Protein 3QAT (pdb70)

Structure (mmCIF, N/CA/C/O backbone):
data_3QAT
#
_entry.id   3QAT
#
_cell.length_a   50.190
_cell.length_b   98.010
_cell.length_c   138.180
_cell.angle_alpha   90.000
_cell.angle_beta   90.000
_cell.angle_gamma   90.000
#
_symmetry.space_group_name_H-M   'P 21 21 21'
#
loop_
_entity.id
_entity.type
_entity.pdbx_description
1 polymer 'Malonyl CoA-acyl carrier protein transacylase'
2 non-polymer 1,2-ETHANEDIOL
3 non-polymer 'CHLORIDE ION'
4 water water
#
loop_
_atom_site.group_PDB
_atom_site.id
_atom_site.type_symbol
_atom_site.label_atom_id
_atom_site.label_alt_id
_atom_site.label_comp_id
_atom_site.label_asym_id
_atom_site.label_entity_id
_atom_site.label_seq_id
_atom_site.pdbx_PDB_ins_code
_atom_site.Cartn_x
_atom_site.Cartn_y
_atom_site.Cartn_z
_atom_site.occupancy
_atom_site.B_iso_or_equiv
_atom_site.auth_seq_id
_atom_site.auth_comp_id
_atom_site.auth_asym_id
_atom_site.auth_atom_id
_atom_site.pdbx_PDB_model_num
ATOM 1 N N . MET A 1 5 ? 18.517 47.856 4.440 1.00 38.11 1 MET A N 1
ATOM 2 C CA . MET A 1 5 ? 19.480 46.792 4.020 1.00 37.39 1 MET A CA 1
ATOM 3 C C . MET A 1 5 ? 19.924 45.880 5.180 1.00 35.08 1 MET A C 1
ATOM 4 O O . MET A 1 5 ? 19.112 45.530 6.047 1.00 36.48 1 MET A O 1
ATOM 9 N N . GLY A 1 6 ? 21.205 45.508 5.195 1.00 31.55 2 GLY A N 1
ATOM 10 C CA . GLY A 1 6 ? 21.680 44.382 5.985 1.00 26.20 2 GLY A CA 1
ATOM 11 C C . GLY A 1 6 ? 22.238 44.689 7.362 1.00 22.72 2 GLY A C 1
ATOM 12 O O . GLY A 1 6 ? 22.206 45.824 7.843 1.00 20.55 2 GLY A O 1
ATOM 13 N N . ALA A 1 7 ? 22.740 43.638 7.995 1.00 19.28 3 ALA A N 1
ATOM 14 C CA . ALA A 1 7 ? 23.215 43.713 9.375 1.00 17.49 3 ALA A CA 1
ATOM 15 C C . ALA A 1 7 ? 24.594 43.098 9.472 1.00 15.88 3 ALA A C 1
ATOM 16 O O . ALA A 1 7 ? 24.955 42.189 8.712 1.00 15.35 3 ALA A O 1
ATOM 18 N N . ALA A 1 8 ? 25.373 43.621 10.412 1.00 13.07 4 ALA A N 1
ATOM 19 C CA . ALA A 1 8 ? 26.635 42.999 10.780 1.00 11.01 4 ALA A CA 1
ATOM 20 C C . ALA A 1 8 ? 26.615 42.770 12.275 1.00 10.68 4 ALA A C 1
ATOM 21 O O . ALA A 1 8 ? 26.001 43.546 13.028 1.00 11.17 4 ALA A O 1
ATOM 23 N N . PHE A 1 9 ? 27.272 41.694 12.700 1.00 9.26 5 PHE A N 1
ATOM 24 C CA . PHE A 1 9 ? 27.471 41.453 14.146 1.00 8.80 5 PHE A CA 1
ATOM 25 C C . PHE A 1 9 ? 28.921 41.810 14.493 1.00 9.20 5 PHE A C 1
ATOM 26 O O . PHE A 1 9 ? 29.874 41.312 13.859 1.00 9.29 5 PHE A O 1
ATOM 34 N N . THR A 1 10 ? 29.096 42.617 15.544 1.00 8.65 6 THR A N 1
ATOM 35 C CA . THR A 1 10 ? 30.432 43.013 16.002 1.00 9.04 6 THR A CA 1
ATOM 36 C C . THR A 1 10 ? 30.603 42.552 17.442 1.00 9.13 6 THR A C 1
ATOM 37 O O . THR A 1 10 ? 29.630 42.513 18.211 1.00 9.62 6 THR A O 1
ATOM 41 N N . PHE A 1 11 ? 31.834 42.174 17.788 1.00 6.86 7 PHE A N 1
ATOM 42 C CA . PHE A 1 11 ? 32.103 41.519 19.071 1.00 6.60 7 PHE A CA 1
ATOM 43 C C . PHE A 1 11 ? 33.137 42.291 19.852 1.00 6.76 7 PHE A C 1
ATOM 44 O O . PHE A 1 11 ? 34.230 42.558 19.347 1.00 7.09 7 PHE A O 1
ATOM 52 N N . PRO A 1 12 ? 32.799 42.674 21.090 1.00 6.87 8 PRO A N 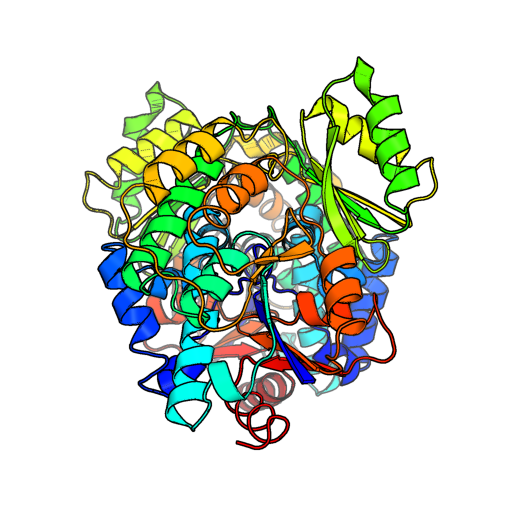1
ATOM 53 C CA . PRO A 1 12 ? 33.690 43.531 21.852 1.00 8.02 8 PRO A CA 1
ATOM 54 C C . PRO A 1 12 ? 34.951 42.843 22.353 1.00 7.39 8 PRO A C 1
ATOM 55 O O . PRO A 1 12 ? 35.026 41.592 22.421 1.00 7.85 8 PRO A O 1
ATOM 59 N N . GLY A 1 13 ? 35.929 43.680 22.689 1.00 7.17 9 GLY A N 1
ATOM 60 C CA . GLY A 1 13 ? 37.216 43.195 23.187 1.00 7.10 9 GLY A CA 1
ATOM 61 C C . GLY A 1 13 ? 37.561 43.736 24.559 1.00 6.93 9 GLY A C 1
ATOM 62 O O . GLY A 1 13 ? 36.695 44.247 25.278 1.00 6.72 9 GLY A O 1
ATOM 63 N N . GLN A 1 14 ? 38.840 43.610 24.898 1.00 7.27 10 GLN A N 1
ATOM 64 C CA . GLN A 1 14 ? 39.338 43.971 26.235 1.00 7.20 10 GLN A CA 1
ATOM 65 C C . GLN A 1 14 ? 38.889 45.382 26.611 1.00 7.84 10 GLN A C 1
ATOM 66 O O . GLN A 1 14 ? 39.041 46.339 25.796 1.00 8.72 10 GLN A O 1
ATOM 72 N N . GLY A 1 15 ? 38.337 45.516 27.817 1.00 7.50 11 GLY A N 1
ATOM 73 C CA . GLY A 1 15 ? 37.810 46.787 28.273 1.00 8.20 11 GLY A CA 1
ATOM 74 C C . GLY A 1 15 ? 36.296 46.761 28.363 1.00 8.38 11 GLY A C 1
ATOM 75 O O . GLY A 1 15 ? 35.666 47.684 28.920 1.00 9.49 11 GLY A O 1
ATOM 76 N N . SER A 1 16 ? 35.696 45.725 27.789 1.00 6.75 12 SER A N 1
ATOM 77 C CA . SER A 1 16 ? 34.230 45.589 27.856 1.00 6.43 12 SER A CA 1
ATOM 78 C C . SER A 1 16 ? 33.769 44.692 28.988 1.00 6.89 12 SER A C 1
ATOM 79 O O . SER A 1 16 ? 32.560 44.596 29.252 1.00 7.66 12 SER A O 1
ATOM 82 N N . GLN A 1 17 ? 34.711 44.078 29.689 1.00 6.50 13 GLN A N 1
ATOM 83 C CA . GLN A 1 17 ? 34.356 43.165 30.786 1.00 7.04 13 GLN A CA 1
ATOM 84 C C . GLN A 1 17 ? 33.851 43.939 31.995 1.00 8.01 13 GLN A C 1
ATOM 85 O O . GLN A 1 17 ? 34.301 45.068 32.292 1.00 9.00 13 GLN A O 1
ATOM 91 N N . LEU A 1 18 ? 32.902 43.315 32.688 1.00 8.29 14 LEU A N 1
ATOM 92 C CA . LEU A 1 18 ? 32.244 43.907 33.869 1.00 9.75 14 LEU A CA 1
ATOM 93 C C . LEU A 1 18 ? 31.892 42.755 34.798 1.00 9.17 14 LEU A C 1
ATOM 94 O O . LEU A 1 18 ? 31.385 41.749 34.332 1.00 9.32 14 LEU A O 1
ATOM 99 N N . ILE A 1 19 ? 32.102 42.924 36.102 1.00 9.22 15 ILE A N 1
ATOM 100 C CA A ILE A 1 19 ? 31.658 41.905 37.077 0.80 9.98 15 ILE A CA 1
ATOM 101 C CA B ILE A 1 19 ? 31.669 41.912 37.069 0.20 9.96 15 ILE A CA 1
ATOM 102 C C . ILE A 1 19 ? 30.167 41.678 36.910 1.00 9.97 15 ILE A C 1
ATOM 103 O O . ILE A 1 19 ? 29.385 42.649 36.816 1.00 11.69 15 ILE A O 1
ATOM 112 N N . GLY A 1 20 ? 29.780 40.406 36.898 1.00 9.71 16 GLY A N 1
ATOM 113 C CA . GLY A 1 20 ? 28.370 40.007 36.759 1.00 10.38 16 GLY A CA 1
ATOM 114 C C . GLY A 1 20 ? 27.877 39.888 35.334 1.00 10.57 16 GLY A C 1
ATOM 115 O O . GLY A 1 20 ? 26.728 39.467 35.101 1.00 11.59 16 GLY A O 1
ATOM 116 N N . MET A 1 21 ? 28.714 40.234 34.355 1.00 9.62 17 MET A N 1
ATOM 117 C CA . MET A 1 21 ? 28.301 40.083 32.972 1.00 9.59 17 MET A CA 1
ATOM 118 C C . MET A 1 21 ? 27.865 38.637 32.689 1.00 10.12 17 MET A C 1
ATOM 119 O O . MET A 1 21 ? 28.490 37.670 33.159 1.00 10.89 17 MET A O 1
ATOM 124 N N . GLY A 1 22 ? 26.759 38.514 31.965 1.00 9.57 18 GLY A N 1
ATOM 125 C CA . GLY A 1 22 ? 26.237 37.208 31.594 1.00 10.76 18 GLY A CA 1
ATOM 126 C C . GLY A 1 22 ? 25.435 36.472 32.670 1.00 12.04 18 GLY A C 1
ATOM 127 O O . GLY A 1 22 ? 24.772 35.510 32.328 1.00 12.63 18 GLY A O 1
ATOM 128 N N . LYS A 1 23 ? 25.466 36.918 33.934 1.00 11.67 19 LYS A N 1
ATOM 129 C CA . LYS A 1 23 ? 24.872 36.125 35.030 1.00 13.48 19 LYS A CA 1
ATOM 130 C C . LYS A 1 23 ? 23.353 36.051 34.863 1.00 14.10 19 LYS A C 1
ATOM 131 O O . LYS A 1 23 ? 22.771 34.958 34.910 1.00 14.25 19 LYS A O 1
ATOM 137 N N . VAL A 1 24 ? 22.726 37.206 34.644 1.00 14.73 20 VAL A N 1
ATOM 138 C CA . VAL A 1 24 ? 21.264 37.230 34.438 1.00 14.78 20 VAL A CA 1
ATOM 139 C C . VAL A 1 24 ? 20.831 36.371 33.238 1.00 15.27 20 VAL A C 1
ATOM 140 O O . VAL A 1 24 ? 19.840 35.617 33.314 1.00 15.16 20 VAL A O 1
ATOM 144 N N . LEU A 1 25 ? 21.591 36.455 32.147 1.00 14.00 21 LEU A N 1
ATOM 145 C CA . LEU A 1 25 ? 21.284 35.674 30.962 1.00 14.71 21 LEU A CA 1
ATOM 146 C C . LEU A 1 25 ? 21.349 34.168 31.272 1.00 14.45 21 LEU A C 1
ATOM 147 O O . LEU A 1 25 ? 20.495 33.417 30.802 1.00 14.92 21 LEU A O 1
ATOM 152 N N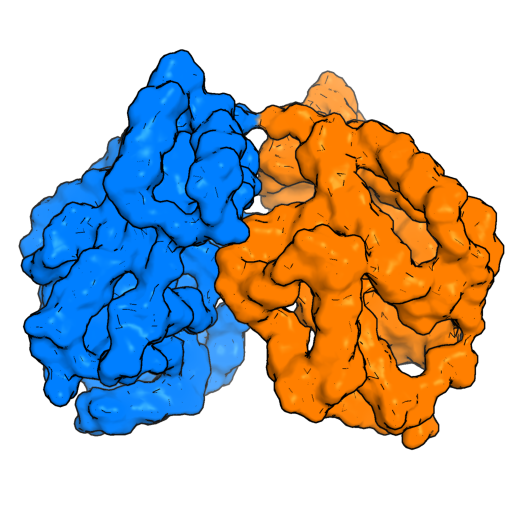 . THR A 1 26 ? 22.330 33.740 32.070 1.00 14.10 22 THR A N 1
ATOM 153 C CA . THR A 1 26 ? 22.425 32.325 32.466 1.00 14.27 22 THR A CA 1
ATOM 154 C C . THR A 1 26 ? 21.254 31.857 33.327 1.00 14.70 22 THR A C 1
ATOM 155 O O . THR A 1 26 ? 20.894 30.683 33.279 1.00 15.55 22 THR A O 1
ATOM 159 N N . GLU A 1 27 ? 20.690 32.777 34.106 1.00 15.03 23 GLU A N 1
ATOM 160 C CA . GLU A 1 27 ? 19.521 32.467 34.950 1.00 16.64 23 GLU A CA 1
ATOM 161 C C . GLU A 1 27 ? 18.262 32.303 34.103 1.00 17.00 23 GLU A C 1
ATOM 162 O O . GLU A 1 27 ? 17.376 31.509 34.452 1.00 18.15 23 GLU A O 1
ATOM 168 N N . GLN A 1 28 ? 18.215 33.015 32.976 1.00 16.93 24 GLN A N 1
ATOM 169 C CA . GLN A 1 28 ? 17.038 33.113 32.101 1.00 17.29 24 GLN A CA 1
ATOM 170 C C . GLN A 1 28 ? 17.001 32.052 31.000 1.00 17.06 24 GLN A C 1
ATOM 171 O O . GLN A 1 28 ? 15.921 31.642 30.570 1.00 18.86 24 GLN A O 1
ATOM 177 N N . PHE A 1 29 ? 18.177 31.613 30.549 1.00 15.53 25 PHE A N 1
ATOM 178 C CA . PHE A 1 29 ? 18.272 30.711 29.409 1.00 14.88 25 PHE A CA 1
ATOM 179 C C . PHE A 1 29 ? 19.293 29.617 29.638 1.00 14.35 25 PHE A C 1
ATOM 180 O O . PHE A 1 29 ? 20.484 29.893 29.933 1.00 14.09 25 PHE A O 1
ATOM 188 N N . VAL A 1 30 ? 18.851 28.367 29.484 1.00 13.91 26 VAL A N 1
ATOM 189 C CA . VAL A 1 30 ? 19.798 27.249 29.536 1.00 12.83 26 VAL A CA 1
ATOM 190 C C . VAL A 1 30 ? 20.869 27.370 28.429 1.00 12.00 26 VAL A C 1
ATOM 191 O O . VAL A 1 30 ? 22.003 26.946 28.635 1.00 11.45 26 VAL A O 1
ATOM 195 N N . ALA A 1 31 ? 20.521 27.972 27.288 1.00 11.51 27 ALA A N 1
ATOM 196 C CA . ALA A 1 31 ? 21.478 28.097 26.197 1.00 11.80 27 ALA A CA 1
ATOM 197 C C . ALA A 1 31 ? 22.649 28.952 26.673 1.00 11.27 27 ALA A C 1
ATOM 198 O O . ALA A 1 31 ? 23.790 28.690 26.308 1.00 11.79 27 ALA A O 1
ATOM 200 N N . ALA A 1 32 ? 22.360 29.977 27.475 1.00 11.52 28 ALA A N 1
ATOM 201 C CA . ALA A 1 32 ? 23.453 30.836 27.981 1.00 9.67 28 ALA A CA 1
ATOM 202 C C . ALA A 1 32 ? 24.236 30.127 29.073 1.00 10.94 28 ALA A C 1
ATOM 203 O O . ALA A 1 32 ? 25.480 30.140 29.069 1.00 9.83 28 ALA A O 1
ATOM 205 N N . ARG A 1 33 ? 23.507 29.480 29.987 1.00 10.98 29 ARG A N 1
ATOM 206 C CA . ARG A 1 33 ? 24.131 28.750 31.102 1.00 11.56 29 ARG A CA 1
ATOM 207 C C . ARG A 1 33 ? 25.133 27.709 30.586 1.00 11.14 29 ARG A C 1
ATOM 208 O O . ARG A 1 33 ? 26.267 27.597 31.106 1.00 10.88 29 ARG A O 1
ATOM 216 N N . MET A 1 34 ? 24.748 26.984 29.537 1.00 11.16 30 MET A N 1
ATOM 217 C CA . MET A 1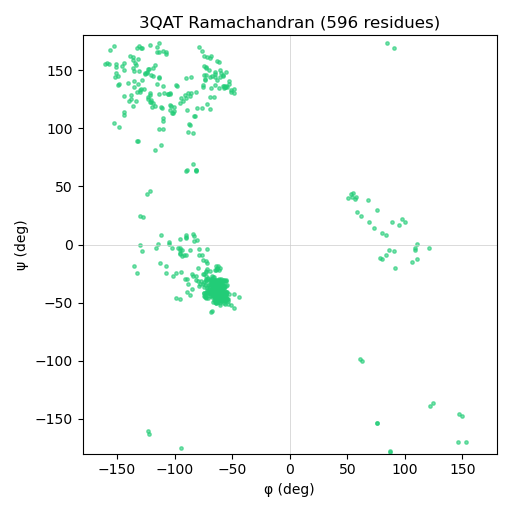 34 ? 25.622 25.930 29.003 1.00 10.46 30 MET A CA 1
ATOM 218 C C . MET A 1 34 ? 26.899 26.463 28.368 1.00 9.52 30 MET A C 1
ATOM 219 O O . MET A 1 34 ? 27.908 25.797 28.410 1.00 9.33 30 MET A O 1
ATOM 224 N N . VAL A 1 35 ? 26.853 27.652 27.780 1.00 9.52 31 VAL A N 1
ATOM 225 C CA . VAL A 1 35 ? 28.098 28.249 27.247 1.00 8.05 31 VAL A CA 1
ATOM 226 C C . VAL A 1 35 ? 29.117 28.453 28.371 1.00 7.92 31 VAL A C 1
ATOM 227 O O . VAL A 1 35 ? 30.282 28.035 28.238 1.00 8.37 31 VAL A O 1
ATOM 231 N N . PHE A 1 36 ? 28.693 29.037 29.494 1.00 8.96 32 PHE A N 1
ATOM 232 C CA . PHE A 1 36 ? 29.625 29.231 30.625 1.00 9.07 32 PHE A CA 1
ATOM 233 C C . PHE A 1 36 ? 30.111 27.927 31.216 1.00 9.20 32 PHE A C 1
ATOM 234 O O . PHE A 1 36 ? 31.282 27.804 31.564 1.00 9.45 32 PHE A O 1
ATOM 242 N N . GLU A 1 37 ? 29.214 26.943 31.330 1.00 9.68 33 GLU A N 1
ATOM 243 C CA . GLU A 1 37 ? 29.624 25.635 31.804 1.00 9.27 33 GLU A CA 1
ATOM 244 C C . GLU A 1 37 ? 30.700 25.013 30.921 1.00 8.69 33 GLU A C 1
ATOM 245 O O . GLU A 1 37 ? 31.665 24.436 31.431 1.00 8.31 33 GLU A O 1
ATOM 251 N N . GLU A 1 38 ? 30.534 25.129 29.592 1.00 8.56 34 GLU A N 1
ATOM 252 C CA . GLU A 1 38 ? 31.480 24.520 28.673 1.00 8.54 34 GLU A CA 1
ATOM 253 C C . GLU A 1 38 ? 32.818 25.263 28.707 1.00 8.27 34 GLU A C 1
ATOM 254 O O . GLU A 1 38 ? 33.876 24.627 28.665 1.00 8.28 34 GLU A O 1
ATOM 260 N N . VAL A 1 39 ? 32.756 26.594 28.745 1.00 8.12 35 VAL A N 1
ATOM 261 C CA . VAL A 1 39 ? 34.007 27.351 28.879 1.00 7.91 35 VAL A CA 1
ATOM 262 C C . VAL A 1 39 ? 34.806 26.971 30.143 1.00 8.63 35 VAL A C 1
ATOM 263 O O . VAL A 1 39 ? 36.028 26.742 30.072 1.00 7.83 35 VAL A O 1
ATOM 267 N N . ASP A 1 40 ? 34.130 26.873 31.290 1.00 7.63 36 ASP A N 1
ATOM 268 C CA . ASP A 1 40 ? 34.786 26.409 32.529 1.00 8.74 36 ASP A CA 1
ATOM 269 C C . ASP A 1 40 ? 35.427 25.029 32.309 1.00 8.92 36 ASP A C 1
ATOM 270 O O . ASP A 1 40 ? 36.563 24.782 32.711 1.00 9.38 36 ASP A O 1
ATOM 275 N N . ASP A 1 41 ? 34.674 24.111 31.696 1.00 8.44 37 ASP A N 1
ATOM 276 C CA . ASP A 1 41 ? 35.210 22.765 31.443 1.00 8.94 37 ASP A CA 1
ATOM 277 C C . ASP A 1 41 ? 36.439 22.811 30.547 1.00 9.05 37 ASP A C 1
ATOM 278 O O . ASP A 1 41 ? 37.454 22.166 30.830 1.00 10.10 37 ASP A O 1
ATOM 283 N N . ALA A 1 42 ? 36.349 23.612 29.489 1.00 9.11 38 ALA A N 1
ATOM 284 C CA . ALA A 1 42 ? 37.395 23.692 28.479 1.00 8.75 38 ALA A CA 1
ATOM 285 C C . ALA A 1 42 ? 38.708 24.179 29.086 1.00 9.16 38 ALA A C 1
ATOM 286 O O . ALA A 1 42 ? 39.791 23.769 28.655 1.00 9.90 38 ALA A O 1
ATOM 288 N N . LEU A 1 43 ? 38.585 25.075 30.063 1.00 9.15 39 LEU A N 1
ATOM 289 C CA . LEU A 1 43 ? 39.752 25.661 30.751 1.00 8.80 39 LEU A CA 1
ATOM 290 C C . LEU A 1 43 ? 40.143 24.956 32.057 1.00 10.48 39 LEU A C 1
ATOM 291 O O . LEU A 1 43 ? 41.134 25.353 32.706 1.00 11.61 39 LEU A O 1
ATOM 296 N N . SER A 1 44 ? 39.352 23.951 32.448 1.00 10.65 40 SER A N 1
ATOM 297 C CA . SER A 1 44 ? 39.544 23.214 33.704 1.00 12.86 40 SER A CA 1
ATOM 298 C C . SER A 1 44 ? 39.578 24.160 34.895 1.00 13.33 40 SER A C 1
ATOM 299 O O . SER A 1 44 ? 40.426 24.026 35.791 1.00 14.05 40 SER A O 1
ATOM 302 N N . GLU A 1 45 ? 38.651 25.120 34.920 1.00 12.83 41 GLU A N 1
ATOM 303 C CA A GLU A 1 45 ? 38.687 26.207 35.904 0.70 13.62 41 GLU A CA 1
ATOM 304 C CA B GLU A 1 45 ? 38.661 26.125 35.963 0.30 13.40 41 GLU A CA 1
ATOM 305 C C . GLU A 1 45 ? 37.296 26.781 36.062 1.00 13.33 41 GLU A C 1
ATOM 306 O O . GLU A 1 45 ? 36.593 26.900 35.063 1.00 13.84 41 GLU A O 1
ATOM 317 N N . LYS A 1 46 ? 36.931 27.195 37.278 1.00 13.25 42 LYS A N 1
ATOM 318 C CA . LYS A 1 46 ? 35.684 27.934 37.475 1.00 12.80 42 LYS A CA 1
ATOM 319 C C . LYS A 1 46 ? 35.884 29.425 37.116 1.00 11.27 42 LYS A C 1
ATOM 320 O O . LYS A 1 46 ? 35.752 30.328 37.958 1.00 11.03 42 LYS A O 1
ATOM 326 N N . LEU A 1 47 ? 36.179 29.682 35.844 1.00 10.04 43 LEU A N 1
ATOM 327 C CA . LEU A 1 47 ? 36.305 31.052 35.361 1.00 8.81 43 LEU A CA 1
ATOM 328 C C . LEU A 1 47 ? 35.017 31.822 35.602 1.00 8.83 43 LEU A C 1
ATOM 329 O O . LEU A 1 47 ? 35.059 33.024 35.927 1.00 9.22 43 LEU A O 1
ATOM 334 N N . SER A 1 48 ? 33.879 31.135 35.458 1.00 8.84 44 SER A N 1
ATOM 335 C CA . SER A 1 48 ? 32.592 31.789 35.649 1.00 9.44 44 SER A CA 1
ATOM 336 C C . SER A 1 48 ? 32.453 32.459 37.028 1.00 10.37 44 SER A C 1
ATOM 337 O O . SER A 1 48 ? 31.772 33.473 37.153 1.00 10.25 44 SER A O 1
ATOM 340 N N . ASP A 1 49 ? 33.099 31.914 38.068 1.00 10.59 45 ASP A N 1
ATOM 341 C CA . ASP A 1 49 ? 33.039 32.564 39.387 1.00 12.03 45 ASP A CA 1
ATOM 342 C C . ASP A 1 49 ? 33.703 33.950 39.355 1.00 11.19 45 ASP A C 1
ATOM 343 O O . ASP A 1 49 ? 33.223 34.882 39.994 1.00 11.78 45 ASP A O 1
ATOM 348 N N . ILE A 1 50 ? 34.812 34.067 38.629 1.00 10.63 46 ILE A N 1
ATOM 349 C CA . ILE A 1 50 ? 35.499 35.351 38.457 1.00 10.92 46 ILE A CA 1
ATOM 350 C C . ILE A 1 50 ? 34.632 36.297 37.612 1.00 9.81 46 ILE A C 1
ATOM 351 O O . ILE A 1 50 ? 34.485 37.477 37.930 1.00 10.33 46 ILE A O 1
ATOM 356 N N . ILE A 1 51 ? 34.044 35.773 36.532 1.00 8.79 47 ILE A N 1
ATOM 357 C CA . ILE A 1 51 ? 33.123 36.562 35.726 1.00 9.44 47 ILE A CA 1
ATOM 358 C C . ILE A 1 51 ? 31.980 37.146 36.560 1.00 10.07 47 ILE A C 1
ATOM 359 O O . ILE A 1 51 ? 31.694 38.345 36.459 1.00 10.18 47 ILE A O 1
ATOM 364 N N . PHE A 1 52 ? 31.350 36.312 37.381 1.00 10.69 48 PHE A N 1
ATOM 365 C CA . PHE A 1 52 ? 30.122 36.740 38.063 1.00 11.58 48 PHE A CA 1
ATOM 366 C C . PHE A 1 52 ? 30.358 37.517 39.364 1.00 13.63 48 PHE A C 1
ATOM 367 O O . PHE A 1 52 ? 29.517 38.338 39.738 1.00 13.51 48 PHE A O 1
ATOM 375 N N . GLU A 1 53 ? 31.499 37.303 40.015 1.00 14.03 49 GLU A N 1
ATOM 376 C CA A GLU A 1 53 ? 31.749 37.894 41.335 0.70 15.39 49 GLU A CA 1
ATOM 377 C CA B GLU A 1 53 ? 31.752 37.877 41.342 0.30 15.10 49 GLU A CA 1
ATOM 378 C C . GLU A 1 53 ? 33.071 38.639 41.481 1.00 15.15 49 GLU A C 1
ATOM 379 O O . GLU A 1 53 ? 33.336 39.262 42.533 1.00 16.29 49 GLU A O 1
ATOM 390 N N . GLY A 1 54 ? 33.897 38.624 40.436 1.00 13.87 50 GLY A N 1
ATOM 391 C CA . GLY A 1 54 ? 35.175 39.332 40.502 1.00 12.53 50 GLY A CA 1
ATOM 392 C C . GLY A 1 54 ? 36.216 38.597 41.335 1.00 12.74 50 GLY A C 1
ATOM 393 O O . GLY A 1 54 ? 36.130 37.374 41.501 1.00 13.39 50 GLY A O 1
ATOM 394 N N . PRO A 1 55 ? 37.179 39.331 41.924 1.00 12.78 51 PRO A N 1
ATOM 395 C CA . PRO A 1 55 ? 37.319 40.799 41.910 1.00 12.85 51 PRO A CA 1
ATOM 396 C C . PRO A 1 55 ? 37.541 41.344 40.513 1.00 11.86 51 PRO A C 1
ATOM 397 O O . PRO A 1 55 ? 37.960 40.606 39.604 1.00 12.10 51 PRO A O 1
ATOM 401 N N . ALA A 1 56 ? 37.230 42.626 40.323 1.00 10.60 52 ALA A N 1
ATOM 402 C CA . ALA A 1 56 ? 37.393 43.268 39.012 1.00 10.22 52 ALA A CA 1
ATOM 403 C C . ALA A 1 56 ? 38.814 43.139 38.458 1.00 9.83 52 ALA A C 1
ATOM 404 O O . ALA A 1 56 ? 38.969 42.934 37.245 1.00 10.22 52 ALA A O 1
ATOM 406 N N . ASP A 1 57 ? 39.824 43.286 39.314 1.00 10.40 53 ASP A N 1
ATOM 407 C CA . ASP A 1 57 ? 41.204 43.301 38.813 1.00 10.02 53 ASP A CA 1
ATOM 408 C C . ASP A 1 57 ? 41.618 41.906 38.355 1.00 10.25 53 ASP A C 1
ATOM 409 O O . ASP A 1 57 ? 42.429 41.778 37.428 1.00 11.24 53 ASP A O 1
ATOM 414 N N . VAL A 1 58 ? 41.025 40.886 38.967 1.00 9.32 54 VAL A N 1
ATOM 415 C CA . VAL A 1 58 ? 41.250 39.486 38.521 1.00 9.35 54 VAL A CA 1
ATOM 416 C C . VAL A 1 58 ? 40.549 39.205 37.204 1.00 8.29 54 VAL A C 1
ATOM 417 O O . VAL A 1 58 ? 41.149 38.624 36.270 1.00 9.72 54 VAL A O 1
ATOM 421 N N . LEU A 1 59 ? 39.288 39.636 37.076 1.00 7.91 55 LEU A N 1
ATOM 422 C CA . LEU A 1 59 ? 38.584 39.495 35.792 1.00 7.66 55 LEU A CA 1
ATOM 423 C C . LEU A 1 59 ? 39.277 40.250 34.663 1.00 7.47 55 LEU A C 1
ATOM 424 O O . LEU A 1 59 ? 39.253 39.807 33.512 1.00 7.39 55 LEU A O 1
ATOM 429 N N . THR A 1 60 ? 39.896 41.380 34.984 1.00 7.74 56 THR A N 1
ATOM 430 C CA . THR A 1 60 ? 40.508 42.236 33.969 1.00 7.08 56 THR A CA 1
ATOM 431 C C . THR A 1 60 ? 41.829 41.646 33.453 1.00 7.47 56 THR A C 1
ATOM 432 O O . THR A 1 60 ? 42.215 41.948 32.320 1.00 9.16 56 THR A O 1
ATOM 436 N N . LEU A 1 61 ? 42.506 40.814 34.257 1.00 7.59 57 LEU A N 1
ATOM 437 C CA . LEU A 1 61 ? 43.723 40.141 33.745 1.00 7.81 57 LEU A CA 1
ATOM 438 C C . LEU A 1 61 ? 43.367 39.544 32.388 1.00 7.68 57 LEU A C 1
ATOM 439 O O . LEU A 1 61 ? 42.343 38.860 32.236 1.00 7.89 57 LEU A O 1
ATOM 444 N N . THR A 1 62 ? 44.218 39.811 31.397 1.00 8.26 58 THR A N 1
ATOM 445 C CA . THR A 1 62 ? 43.854 39.438 30.016 1.00 8.63 58 THR A CA 1
ATOM 446 C C . THR A 1 62 ? 43.641 37.910 29.824 1.00 8.07 58 THR A C 1
ATOM 447 O O . THR A 1 62 ? 42.768 37.509 29.036 1.00 7.15 58 THR A O 1
ATOM 451 N N . ALA A 1 63 ? 44.334 37.079 30.607 1.00 8.22 59 ALA A N 1
ATOM 452 C CA . ALA A 1 63 ? 44.113 35.628 30.547 1.00 8.63 59 ALA A CA 1
ATOM 453 C C . ALA A 1 63 ? 42.715 35.223 30.999 1.00 7.76 59 ALA A C 1
ATOM 454 O O . ALA A 1 63 ? 42.227 34.152 30.634 1.00 7.02 59 ALA A O 1
ATOM 456 N N . ASN A 1 64 ? 42.066 36.098 31.784 1.00 7.29 60 ASN A N 1
ATOM 457 C CA . ASN A 1 64 ? 40.661 35.906 32.161 1.00 7.05 60 ASN A CA 1
ATOM 458 C C . ASN A 1 64 ? 39.676 36.647 31.265 1.00 7.45 60 ASN A C 1
ATOM 459 O O . ASN A 1 64 ? 38.676 36.060 30.812 1.00 6.95 60 ASN A O 1
ATOM 464 N N . ALA A 1 65 ? 39.965 37.925 31.011 1.00 7.19 61 ALA A N 1
ATOM 465 C CA . ALA A 1 65 ? 39.050 38.766 30.254 1.00 6.84 61 ALA A CA 1
ATOM 466 C C . ALA A 1 65 ? 38.807 38.225 28.843 1.00 7.00 61 ALA A C 1
ATOM 467 O O . ALA A 1 65 ? 37.715 38.353 28.315 1.00 6.57 61 ALA A O 1
ATOM 469 N N . GLN A 1 66 ? 39.834 37.636 28.221 1.00 6.35 62 GLN A N 1
ATOM 470 C CA . GLN A 1 66 ? 39.647 37.198 26.820 1.00 6.47 62 GLN A CA 1
ATOM 471 C C . GLN A 1 66 ? 38.638 36.021 26.715 1.00 5.82 62 GLN A C 1
ATOM 472 O O . GLN A 1 66 ? 37.640 36.169 26.024 1.00 6.56 62 GLN A O 1
ATOM 478 N N . PRO A 1 67 ? 38.882 34.882 27.413 1.00 5.72 63 PRO A N 1
ATOM 479 C CA . PRO A 1 67 ? 37.855 33.841 27.300 1.00 5.77 63 PRO A CA 1
ATOM 480 C C . PRO A 1 67 ? 36.529 34.285 27.924 1.00 5.94 63 PRO A C 1
ATOM 481 O O . PRO A 1 67 ? 35.453 33.886 27.426 1.00 6.41 63 PRO A O 1
ATOM 485 N N . ALA A 1 68 ? 36.577 35.125 28.978 1.00 5.31 64 ALA A N 1
ATOM 486 C CA . ALA A 1 68 ? 35.299 35.570 29.613 1.00 6.17 64 ALA A CA 1
ATOM 487 C C . ALA A 1 68 ? 34.415 36.405 28.690 1.00 5.42 64 ALA A C 1
ATOM 488 O O . ALA A 1 68 ? 33.207 36.185 28.613 1.00 5.78 64 ALA A O 1
ATOM 490 N N . LEU A 1 69 ? 35.013 37.369 27.997 1.00 5.52 65 LEU A N 1
ATOM 491 C CA . LEU A 1 69 ? 34.230 38.212 27.084 1.00 4.97 65 LEU A CA 1
ATOM 492 C C . LEU A 1 69 ? 33.666 37.380 25.941 1.00 5.92 65 LEU A C 1
ATOM 493 O O . LEU A 1 69 ? 32.516 37.606 25.511 1.00 6.35 65 LEU A O 1
ATOM 498 N N . MET A 1 70 ? 34.463 36.427 25.432 1.00 5.12 66 MET A N 1
ATOM 499 C CA . MET A 1 70 ? 33.972 35.555 24.373 1.00 5.85 66 MET A CA 1
ATOM 500 C C . MET A 1 70 ? 32.772 34.745 24.882 1.00 6.10 66 MET A C 1
ATOM 501 O O . MET A 1 70 ? 31.774 34.614 24.174 1.00 6.89 66 MET A O 1
ATOM 506 N N . ALA A 1 71 ? 32.852 34.251 26.122 1.00 5.94 67 ALA A N 1
ATOM 507 C CA . ALA A 1 71 ? 31.740 33.441 26.687 1.00 5.60 67 ALA A CA 1
ATOM 508 C C . ALA A 1 71 ? 30.449 34.272 26.711 1.00 6.42 67 ALA A C 1
ATOM 509 O O . ALA A 1 71 ? 29.397 33.773 26.341 1.00 6.92 67 ALA A O 1
ATOM 511 N N . VAL A 1 72 ? 30.531 35.527 27.156 1.00 6.26 68 VAL A N 1
ATOM 512 C CA . VAL A 1 72 ? 29.330 36.362 27.195 1.00 7.11 68 VAL A CA 1
ATOM 513 C C . VAL A 1 72 ? 28.773 36.526 25.780 1.00 7.33 68 VAL A C 1
ATOM 514 O O . VAL A 1 72 ? 27.568 36.369 25.567 1.00 7.03 68 VAL A O 1
ATOM 518 N N . SER A 1 73 ? 29.639 36.820 24.808 1.00 6.63 69 SER A N 1
ATOM 519 C CA . SER A 1 73 ? 29.183 36.974 23.428 1.00 6.72 69 SER A CA 1
ATOM 520 C C . SER A 1 73 ? 28.524 35.699 22.899 1.00 7.08 69 SER A C 1
ATOM 521 O O . SER A 1 73 ? 27.442 35.740 22.290 1.00 7.14 69 SER A O 1
ATOM 524 N N . MET A 1 74 ? 29.177 34.572 23.147 1.00 7.10 70 MET A N 1
ATOM 525 C CA . MET A 1 74 ? 28.629 33.282 22.645 1.00 8.11 70 MET A CA 1
ATOM 526 C C . MET A 1 74 ? 27.347 32.872 23.371 1.00 8.39 70 MET A C 1
ATOM 527 O O . MET A 1 74 ? 26.470 32.260 22.765 1.00 8.95 70 MET A O 1
ATOM 532 N N . ALA A 1 75 ? 27.205 33.240 24.651 1.00 8.14 71 ALA A N 1
ATOM 533 C CA . ALA A 1 75 ? 25.919 33.000 25.346 1.00 9.35 71 ALA A CA 1
ATOM 534 C C . ALA A 1 75 ? 24.795 33.767 24.620 1.00 9.69 71 ALA A C 1
ATOM 535 O O . ALA A 1 75 ? 23.724 33.205 24.349 1.00 9.62 71 ALA A O 1
ATOM 537 N N . VAL A 1 76 ? 25.034 35.033 24.293 1.00 9.27 72 VAL A N 1
ATOM 538 C CA . VAL A 1 76 ? 24.047 35.800 23.514 1.00 9.50 72 VAL A CA 1
ATOM 539 C C . VAL A 1 76 ? 23.747 35.124 22.164 1.00 10.13 72 VAL A C 1
ATOM 540 O O . VAL A 1 76 ? 22.560 34.959 21.805 1.00 10.39 72 VAL A O 1
ATOM 544 N N . ILE A 1 77 ? 24.787 34.707 21.432 1.00 9.50 73 ILE A N 1
ATOM 545 C CA . ILE A 1 77 ? 24.581 34.043 20.134 1.00 10.06 73 ILE A CA 1
ATOM 546 C C . ILE A 1 77 ? 23.711 32.792 20.298 1.00 10.72 73 ILE A C 1
ATOM 547 O O . ILE A 1 77 ? 22.771 32.560 19.510 1.00 11.12 73 ILE A O 1
ATOM 552 N N . ARG A 1 78 ? 24.034 31.971 21.301 1.00 10.39 74 ARG A N 1
ATOM 553 C CA . ARG A 1 78 ? 23.298 30.714 21.449 1.00 11.39 74 ARG A CA 1
ATOM 554 C C . ARG A 1 78 ? 21.846 30.937 21.816 1.00 12.57 74 ARG A C 1
ATOM 555 O O . ARG A 1 78 ? 20.969 30.207 21.324 1.00 13.20 74 ARG A O 1
ATOM 563 N N . VAL A 1 79 ? 21.584 31.920 22.679 1.00 11.88 75 VAL A N 1
ATOM 564 C CA . VAL A 1 79 ? 20.186 32.292 22.974 1.00 13.27 75 VAL A CA 1
ATOM 565 C C . VAL A 1 79 ? 19.455 32.760 21.706 1.00 13.62 75 VAL A C 1
ATOM 566 O O . VAL A 1 79 ? 18.346 32.295 21.423 1.00 14.10 75 VAL A O 1
ATOM 570 N N . MET A 1 80 ? 20.081 33.649 20.921 1.00 13.43 76 MET A N 1
ATOM 571 C CA . MET A 1 80 ? 19.489 34.098 19.661 1.00 14.05 76 MET A CA 1
ATOM 572 C C . MET A 1 80 ? 19.194 32.931 18.715 1.00 14.35 76 MET A C 1
ATOM 573 O O . MET A 1 80 ? 18.109 32.859 18.106 1.00 15.07 76 MET A O 1
ATOM 578 N N . GLU A 1 81 ? 20.151 32.017 18.576 1.00 13.39 77 GLU A N 1
ATOM 579 C CA . GLU A 1 81 ? 19.943 30.839 17.742 1.00 14.52 77 GLU A CA 1
ATOM 580 C C . GLU A 1 81 ? 18.789 29.965 18.230 1.00 15.78 77 GLU A C 1
ATOM 581 O O . GLU A 1 81 ? 17.998 29.489 17.403 1.00 16.26 77 GLU A O 1
ATOM 587 N N . GLN A 1 82 ? 18.645 29.772 19.545 1.00 16.10 78 GLN A N 1
ATOM 588 C CA . GLN A 1 82 ? 17.510 28.963 20.040 1.00 18.12 78 GLN A CA 1
ATOM 589 C C . GLN A 1 82 ? 16.178 29.628 19.692 1.00 18.44 78 GLN A C 1
ATOM 590 O O . GLN A 1 82 ? 15.169 28.949 19.421 1.00 19.36 78 GLN A O 1
ATOM 596 N N . LEU A 1 83 ? 16.194 30.957 19.690 1.00 18.51 79 LEU A N 1
ATOM 597 C CA . LEU A 1 83 ? 15.011 31.758 19.361 1.00 19.55 79 LEU A CA 1
ATOM 598 C C . LEU A 1 83 ? 14.799 31.974 17.857 1.00 20.17 79 LEU A C 1
ATOM 599 O O . LEU A 1 83 ? 13.921 32.751 17.461 1.00 21.75 79 LEU A O 1
ATOM 604 N N . GLY A 1 84 ? 15.577 31.277 17.035 1.00 20.53 80 GLY A N 1
ATOM 605 C CA . GLY A 1 84 ? 15.362 31.265 15.601 1.00 20.66 80 GLY A CA 1
ATOM 606 C C . GLY A 1 84 ? 16.367 31.951 14.698 1.00 20.18 80 GLY A C 1
ATOM 607 O O . GLY A 1 84 ? 16.181 31.940 13.477 1.00 20.95 80 GLY A O 1
ATOM 608 N N . LEU A 1 85 ? 17.433 32.540 15.260 1.00 18.58 81 LEU A N 1
ATOM 609 C CA . LEU A 1 85 ? 18.423 33.186 14.408 1.00 18.15 81 LEU A CA 1
ATOM 610 C C . LEU A 1 85 ? 19.201 32.159 13.597 1.00 18.31 81 LEU A C 1
ATOM 611 O O . LEU A 1 85 ? 19.748 31.209 14.153 1.00 18.50 81 LEU A O 1
ATOM 616 N N . ASN A 1 86 ? 19.228 32.365 12.283 1.00 19.46 82 ASN A N 1
ATOM 617 C CA . ASN A 1 86 ? 20.154 31.677 11.395 1.00 20.22 82 ASN A CA 1
ATOM 618 C C . ASN A 1 86 ? 21.148 32.733 10.931 1.00 19.72 82 ASN A C 1
ATOM 619 O O . ASN A 1 86 ? 20.811 33.621 10.149 1.00 19.34 82 ASN A O 1
ATOM 624 N N . VAL A 1 87 ? 22.366 32.649 11.464 1.00 19.58 83 VAL A N 1
ATOM 625 C CA . VAL A 1 87 ? 23.394 33.642 11.179 1.00 19.52 83 VAL A CA 1
ATOM 626 C C . VAL A 1 87 ? 23.653 33.762 9.670 1.00 20.63 83 VAL A C 1
ATOM 627 O O . VAL A 1 87 ? 23.707 34.875 9.133 1.00 20.14 83 VAL A O 1
ATOM 631 N N . GLU A 1 88 ? 23.791 32.617 8.994 1.00 21.38 84 GLU A N 1
ATOM 632 C CA . GLU A 1 88 ? 24.170 32.609 7.588 1.00 23.28 84 GLU A CA 1
ATOM 633 C C . GLU A 1 88 ? 23.110 33.323 6.753 1.00 23.72 84 GLU A C 1
ATOM 634 O O . GLU A 1 88 ? 23.419 34.010 5.776 1.00 24.17 84 GLU A O 1
ATOM 640 N N . LYS A 1 89 ? 21.857 33.191 7.181 1.00 24.26 85 LYS A N 1
ATOM 641 C CA . LYS A 1 89 ? 20.743 33.800 6.469 1.00 25.12 85 LYS A CA 1
ATOM 642 C C . LYS A 1 89 ? 20.543 35.280 6.781 1.00 24.33 85 LYS A C 1
ATOM 643 O O . LYS A 1 89 ? 20.084 36.034 5.913 1.00 24.64 85 LYS A O 1
ATOM 649 N N . LYS A 1 90 ? 20.896 35.703 8.002 1.00 21.84 86 LYS A N 1
ATOM 650 C CA . LYS A 1 90 ? 20.479 37.029 8.499 1.00 21.09 86 LYS A CA 1
ATOM 651 C C . LYS A 1 90 ? 21.583 38.057 8.697 1.00 19.88 86 LYS A C 1
ATOM 652 O O . LYS A 1 90 ? 21.300 39.250 8.842 1.00 20.22 86 LYS A O 1
ATOM 658 N N . VAL A 1 91 ? 22.825 37.584 8.723 1.00 18.94 87 VAL A N 1
ATOM 659 C CA . VAL A 1 91 ? 23.973 38.435 9.049 1.00 17.31 87 VAL A CA 1
ATOM 660 C C . VAL A 1 91 ? 24.934 38.472 7.868 1.00 17.42 87 VAL A C 1
ATOM 661 O O . VAL A 1 91 ? 25.397 37.419 7.411 1.00 17.53 87 VAL A O 1
ATOM 665 N N . LYS A 1 92 ? 25.207 39.670 7.356 1.00 16.71 88 LYS A N 1
ATOM 666 C CA . LYS A 1 92 ? 26.071 39.821 6.195 1.00 17.04 88 LYS A CA 1
ATOM 667 C C . LYS A 1 92 ? 27.555 39.577 6.510 1.00 15.58 88 LYS A C 1
ATOM 668 O O . LYS A 1 92 ? 28.248 38.885 5.751 1.00 15.58 88 LYS A O 1
ATOM 674 N N . PHE A 1 93 ? 28.033 40.166 7.619 1.00 13.66 89 PHE A N 1
ATOM 675 C CA . PHE A 1 93 ? 29.435 40.076 7.996 1.00 12.41 89 PHE A CA 1
ATOM 676 C C . PHE A 1 93 ? 29.563 39.986 9.512 1.00 11.43 89 PHE A C 1
ATOM 677 O O . PHE A 1 93 ? 28.674 40.445 10.233 1.00 11.27 89 PHE A O 1
ATOM 685 N N . VAL A 1 94 ? 30.682 39.410 9.951 1.00 10.59 90 VAL A N 1
ATOM 686 C CA . VAL A 1 94 ? 31.085 39.485 11.380 1.00 9.93 90 VAL A CA 1
ATOM 687 C C . VAL A 1 94 ? 32.414 40.180 11.508 1.00 9.58 90 VAL A C 1
ATOM 688 O O . VAL A 1 94 ? 33.215 40.158 10.581 1.00 9.59 90 VAL A O 1
ATOM 692 N N . ALA A 1 95 ? 32.640 40.824 12.655 1.00 8.33 91 ALA A N 1
ATOM 693 C CA . ALA A 1 95 ? 33.909 41.449 12.950 1.00 7.43 91 ALA A CA 1
ATOM 694 C C . ALA A 1 95 ? 34.024 41.569 14.462 1.00 8.11 91 ALA A C 1
ATOM 695 O O . ALA A 1 95 ? 33.014 41.598 15.155 1.00 8.50 91 ALA A O 1
ATOM 697 N N . GLY A 1 96 ? 35.247 41.625 14.970 1.00 6.57 92 GLY A N 1
ATOM 698 C CA . GLY A 1 96 ? 35.376 41.819 16.427 1.00 6.63 92 GLY A CA 1
ATOM 699 C C . GLY A 1 96 ? 36.658 42.535 16.753 1.00 6.64 92 GLY A C 1
ATOM 700 O O . GLY A 1 96 ? 37.628 42.496 15.986 1.00 7.07 92 GLY A O 1
ATOM 701 N N . HIS A 1 97 ? 36.649 43.205 17.904 1.00 6.31 93 HIS A N 1
ATOM 702 C CA . HIS A 1 97 ? 37.793 44.017 18.276 1.00 7.04 93 HIS A CA 1
ATOM 703 C C . HIS A 1 97 ? 38.830 43.145 19.003 1.00 8.13 93 HIS A C 1
ATOM 704 O O . HIS A 1 97 ? 38.663 42.812 20.170 1.00 7.27 93 HIS A O 1
ATOM 711 N N . SER A 1 98 ? 39.896 42.776 18.287 1.00 7.96 94 SER A N 1
ATOM 712 C CA . SER A 1 98 ? 41.023 42.005 18.822 1.00 8.89 94 SER A CA 1
ATOM 713 C C . SER A 1 98 ? 40.606 40.623 19.355 1.00 8.36 94 SER A C 1
ATOM 714 O O . SER A 1 98 ? 40.443 39.702 18.554 1.00 8.15 94 SER A O 1
ATOM 717 N N . LEU A 1 99 ? 40.401 40.438 20.664 1.00 7.15 95 LEU A N 1
ATOM 718 C CA . LEU A 1 99 ? 39.920 39.138 21.117 1.00 7.08 95 LEU A CA 1
ATOM 719 C C . LEU A 1 99 ? 38.550 38.834 20.459 1.00 5.79 95 LEU A C 1
ATOM 720 O O . LEU A 1 99 ? 38.183 37.680 20.241 1.00 6.38 95 LEU A O 1
ATOM 725 N N . GLY A 1 100 ? 37.792 39.894 20.166 1.00 6.34 96 GLY A N 1
ATOM 726 C CA . GLY A 1 100 ? 36.473 39.749 19.547 1.00 6.21 96 GLY A CA 1
ATOM 727 C C . GLY A 1 100 ? 36.504 39.070 18.171 1.00 7.11 96 GLY A C 1
ATOM 728 O O . GLY A 1 100 ? 35.479 38.573 17.730 1.00 7.24 96 GLY A O 1
ATOM 729 N N . GLU A 1 101 ? 37.662 39.051 17.495 1.00 7.23 97 GLU A N 1
ATOM 730 C CA . GLU A 1 101 ? 37.756 38.294 16.227 1.00 7.45 97 GLU A CA 1
ATOM 731 C C . GLU A 1 101 ? 37.508 36.797 16.473 1.00 7.71 97 GLU A C 1
ATOM 732 O O . GLU A 1 101 ? 36.901 36.115 15.633 1.00 7.99 97 GLU A O 1
ATOM 738 N N . TYR A 1 102 ? 37.957 36.292 17.625 1.00 6.62 98 TYR A N 1
ATOM 739 C CA . TYR A 1 102 ? 37.745 34.906 17.989 1.00 7.29 98 TYR A CA 1
ATOM 740 C C . TYR A 1 102 ? 36.298 34.634 18.316 1.00 6.90 98 TYR A C 1
ATOM 741 O O . TYR A 1 102 ? 35.745 33.626 17.894 1.00 7.29 98 TYR A O 1
ATOM 750 N N . SER A 1 103 ? 35.664 35.559 19.050 1.00 6.45 99 SER A N 1
ATOM 751 C CA . SER A 1 103 ? 34.225 35.427 19.291 1.00 6.72 99 SER A CA 1
ATOM 752 C C . SER A 1 103 ? 33.438 35.396 17.981 1.00 7.17 99 SER A C 1
ATOM 753 O O . SER A 1 103 ? 32.537 34.587 17.816 1.00 8.16 99 SER A O 1
ATOM 756 N N . ALA A 1 104 ? 33.812 36.279 17.069 1.00 7.85 100 ALA A N 1
ATOM 757 C CA . ALA A 1 104 ? 33.174 36.374 15.742 1.00 7.78 100 ALA A CA 1
ATOM 758 C C . ALA A 1 104 ? 33.336 35.061 14.963 1.00 7.90 100 ALA A C 1
ATOM 759 O O . ALA A 1 104 ? 32.377 34.544 14.374 1.00 8.63 100 ALA A O 1
ATOM 761 N N . LEU A 1 105 ? 34.544 34.512 14.983 1.00 7.42 101 LEU A N 1
ATOM 762 C CA . LEU A 1 105 ? 34.808 33.259 14.282 1.00 8.18 101 LEU A CA 1
ATOM 763 C C . LEU A 1 105 ? 34.068 32.084 14.918 1.00 8.54 101 LEU A C 1
ATOM 764 O O . LEU A 1 105 ? 33.588 31.217 14.212 1.00 10.75 101 LEU A O 1
ATOM 769 N N . CYS A 1 106 ? 33.952 32.055 16.249 1.00 8.49 102 CYS A N 1
ATOM 770 C CA . CYS A 1 106 ? 33.170 31.014 16.876 1.00 8.78 102 CYS A CA 1
ATOM 771 C C . CYS A 1 106 ? 31.682 31.143 16.470 1.00 9.12 102 CYS A C 1
ATOM 772 O O . CYS A 1 106 ? 31.008 30.145 16.164 1.00 9.78 102 CYS A O 1
ATOM 775 N N . ALA A 1 107 ? 31.179 32.373 16.448 1.00 8.84 103 ALA A N 1
ATOM 776 C CA . ALA A 1 107 ? 29.771 32.600 16.095 1.00 9.41 103 ALA A CA 1
ATOM 777 C C . ALA A 1 107 ? 29.519 32.192 14.645 1.00 10.63 103 ALA A C 1
ATOM 778 O O . ALA A 1 107 ? 28.420 31.741 14.306 1.00 12.27 103 ALA A O 1
ATOM 780 N N . ALA A 1 108 ? 30.546 32.329 13.815 1.00 11.10 104 ALA A N 1
ATOM 781 C CA . ALA A 1 108 ? 30.444 31.961 12.392 1.00 11.34 104 ALA A CA 1
ATOM 782 C C . ALA A 1 108 ? 30.844 30.493 12.133 1.00 11.87 104 ALA A C 1
ATOM 783 O O . ALA A 1 108 ? 30.927 30.048 10.971 1.00 12.21 104 ALA A O 1
ATOM 785 N N . GLY A 1 109 ? 31.059 29.730 13.211 1.00 10.78 105 GLY A N 1
ATOM 786 C CA . GLY A 1 109 ? 31.335 28.300 13.112 1.00 12.64 105 GLY A CA 1
ATOM 787 C C . GLY A 1 109 ? 32.742 27.854 12.754 1.00 12.72 105 GLY A C 1
ATOM 788 O O . GLY A 1 109 ? 32.954 26.668 12.500 1.00 13.29 105 GLY A O 1
ATOM 789 N N . THR A 1 110 ? 33.706 28.774 12.740 1.00 11.93 106 THR A N 1
ATOM 790 C CA . THR A 1 110 ? 35.077 28.435 12.323 1.00 11.18 106 THR A CA 1
ATOM 791 C C . THR A 1 110 ? 35.797 27.584 13.354 1.00 11.21 106 THR A C 1
ATOM 792 O O . THR A 1 110 ? 36.549 26.671 12.985 1.00 11.15 106 THR A O 1
ATOM 796 N N . PHE A 1 111 ? 35.609 27.929 14.629 1.00 10.87 107 PHE A N 1
ATOM 797 C CA . PHE A 1 111 ? 36.140 27.139 15.735 1.00 10.24 107 PHE A CA 1
ATOM 798 C C . PHE A 1 111 ? 35.005 26.697 16.658 1.00 10.22 107 PHE A C 1
ATOM 799 O O . PHE A 1 111 ? 33.984 27.389 16.803 1.00 11.14 107 PHE A O 1
ATOM 807 N N . SER A 1 112 ? 35.196 25.555 17.314 1.00 9.29 108 SER A N 1
ATOM 808 C CA . SER A 1 112 ? 34.259 25.122 18.354 1.00 9.43 108 SER A CA 1
ATOM 809 C C . SER A 1 112 ? 34.366 26.048 19.563 1.00 8.74 108 SER A C 1
ATOM 810 O O . SER A 1 112 ? 35.379 26.728 19.750 1.00 9.57 108 SER A O 1
ATOM 813 N N . LEU A 1 113 ? 33.345 26.011 20.405 1.00 8.78 109 LEU A N 1
ATOM 814 C CA . LEU A 1 113 ? 33.391 26.800 21.643 1.00 8.28 109 LEU A CA 1
ATOM 815 C C . LEU A 1 113 ? 34.541 26.386 22.571 1.00 8.38 109 LEU A C 1
ATOM 816 O O . LEU A 1 113 ? 35.250 27.237 23.117 1.00 8.39 109 LEU A O 1
ATOM 821 N N . THR A 1 114 ? 34.742 25.084 22.739 1.00 8.66 110 THR A N 1
ATOM 822 C CA . THR A 1 114 ? 35.838 24.624 23.576 1.00 8.41 110 THR A CA 1
ATOM 823 C C . THR A 1 114 ? 37.206 25.095 23.037 1.00 8.28 110 THR A C 1
ATOM 824 O O . THR A 1 114 ? 38.072 25.570 23.799 1.00 8.80 110 THR A O 1
ATOM 828 N N . ASP A 1 115 ? 37.406 24.992 21.716 1.00 8.07 111 ASP A N 1
ATOM 829 C CA . ASP A 1 115 ? 38.663 25.439 21.129 1.00 7.87 111 ASP A CA 1
ATOM 830 C C . ASP A 1 115 ? 38.847 26.941 21.227 1.00 7.84 111 ASP A C 1
ATOM 831 O O . ASP A 1 115 ? 39.950 27.409 21.452 1.00 7.71 111 ASP A O 1
ATOM 836 N N . THR A 1 116 ? 37.761 27.699 21.044 1.00 8.22 112 THR A N 1
ATOM 83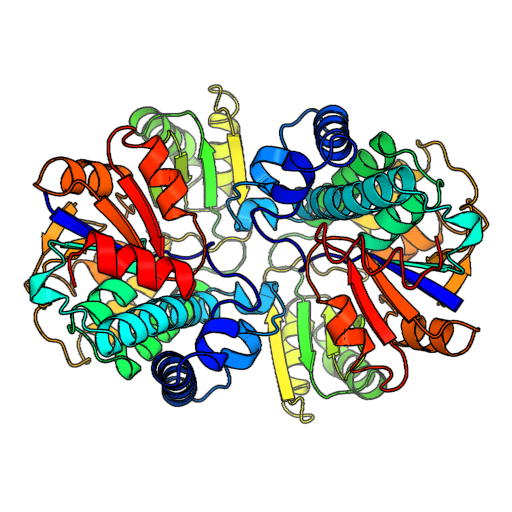7 C CA . THR A 1 116 ? 37.864 29.158 21.136 1.00 7.70 112 THR A CA 1
ATOM 838 C C . THR A 1 116 ? 38.248 29.577 22.549 1.00 7.22 112 THR A C 1
ATOM 839 O O . THR A 1 116 ? 39.105 30.458 22.736 1.00 7.53 112 THR A O 1
ATOM 843 N N . ALA A 1 117 ? 37.649 28.922 23.548 1.00 7.07 113 ALA A N 1
ATOM 844 C CA . ALA A 1 117 ? 38.039 29.210 24.940 1.00 6.41 113 ALA A CA 1
ATOM 845 C C . ALA A 1 117 ? 39.530 28.955 25.170 1.00 6.85 113 ALA A C 1
ATOM 846 O O . ALA A 1 117 ? 40.228 29.790 25.747 1.00 6.52 113 ALA A O 1
ATOM 848 N N . ARG A 1 118 ? 40.016 27.818 24.694 1.00 6.78 114 ARG A N 1
ATOM 849 C CA . ARG A 1 118 ? 41.402 27.468 24.902 1.00 6.99 114 ARG A CA 1
ATOM 850 C C . ARG A 1 118 ? 42.337 28.383 24.119 1.00 7.48 114 ARG A C 1
ATOM 851 O O . ARG A 1 118 ? 43.383 28.776 24.637 1.00 7.92 114 ARG A O 1
ATOM 859 N N . LEU A 1 119 ? 41.955 28.732 22.899 1.00 6.96 115 LEU A N 1
ATOM 860 C CA . LEU A 1 119 ? 42.785 29.646 22.104 1.00 6.90 115 LEU A CA 1
ATOM 861 C C . LEU A 1 119 ? 42.915 30.985 22.815 1.00 6.44 115 LEU A C 1
ATOM 862 O O . LEU A 1 119 ? 44.001 31.558 22.823 1.00 7.31 115 LEU A O 1
ATOM 867 N N . LEU A 1 120 ? 41.814 31.479 23.405 1.00 6.97 116 LEU A N 1
ATOM 868 C CA . LEU A 1 120 ? 41.848 32.791 24.075 1.00 7.07 116 LEU A CA 1
ATOM 869 C C . LEU A 1 120 ? 42.612 32.775 25.389 1.00 6.88 116 LEU A C 1
ATOM 870 O O . LEU A 1 120 ? 43.276 33.744 25.736 1.00 7.47 116 LEU A O 1
ATOM 875 N N . ARG A 1 121 ? 42.578 31.641 26.087 1.00 7.10 117 ARG A N 1
ATOM 876 C CA . ARG A 1 121 ? 43.416 31.475 27.262 1.00 6.55 117 ARG A CA 1
ATOM 877 C C . ARG A 1 121 ? 44.919 31.451 26.876 1.00 7.22 117 ARG A C 1
ATOM 878 O O . ARG A 1 121 ? 45.736 32.109 27.507 1.00 8.39 117 ARG A O 1
ATOM 886 N N . ILE A 1 122 ? 45.241 30.737 25.796 1.00 7.24 118 ILE A N 1
ATOM 887 C CA . ILE A 1 122 ? 46.628 30.718 25.278 1.00 8.29 118 ILE A CA 1
ATOM 888 C C . ILE A 1 122 ? 47.031 32.141 24.881 1.00 8.06 118 ILE A C 1
ATOM 889 O O . ILE A 1 122 ? 48.157 32.595 25.185 1.00 8.85 118 ILE A O 1
ATOM 894 N N . ARG A 1 123 ? 46.109 32.858 24.238 1.00 8.11 119 ARG A N 1
ATOM 895 C CA . ARG A 1 123 ? 46.412 34.197 23.755 1.00 8.25 119 ARG A CA 1
ATOM 896 C C . ARG A 1 123 ? 46.682 35.149 24.933 1.00 8.49 119 ARG A C 1
ATOM 897 O O . ARG A 1 123 ? 47.683 35.876 24.947 1.00 9.11 119 ARG A O 1
ATOM 905 N N . GLY A 1 124 ? 45.797 35.109 25.929 1.00 8.29 120 GLY A N 1
ATOM 906 C CA . GLY A 1 124 ? 45.929 35.976 27.116 1.00 9.13 120 GLY A CA 1
ATOM 907 C C . GLY A 1 124 ? 47.194 35.639 27.896 1.00 10.29 120 GLY A C 1
ATOM 908 O O . GLY A 1 124 ? 47.936 36.529 28.282 1.00 11.22 120 GLY A O 1
ATOM 909 N N . ASN A 1 125 ? 47.447 34.349 28.105 1.00 10.32 121 ASN A N 1
ATOM 910 C CA . ASN A 1 125 ? 48.668 33.940 28.810 1.00 11.39 121 ASN A CA 1
ATOM 911 C C . ASN A 1 125 ? 49.921 34.444 28.078 1.00 12.15 121 ASN A C 1
ATOM 912 O O . ASN A 1 125 ? 50.873 34.968 28.723 1.00 13.69 121 ASN A O 1
ATOM 917 N N . ALA A 1 126 ? 49.941 34.280 26.754 1.00 11.96 122 ALA A N 1
ATOM 918 C CA . ALA A 1 126 ? 51.135 34.611 25.957 1.00 12.15 122 ALA A CA 1
ATOM 919 C C . ALA A 1 126 ? 51.346 36.112 25.913 1.00 13.26 122 ALA A C 1
ATOM 920 O O . ALA A 1 126 ? 52.483 36.592 25.992 1.00 13.95 122 ALA A O 1
ATOM 922 N N . MET A 1 127 ? 50.245 36.854 25.826 1.00 13.28 123 MET A N 1
ATOM 923 C CA . MET A 1 127 ? 50.327 38.331 25.859 1.00 14.58 123 MET A CA 1
ATOM 924 C C . MET A 1 127 ? 50.806 38.879 27.212 1.00 15.47 123 MET A C 1
ATOM 925 O O . MET A 1 127 ? 51.670 39.770 27.237 1.00 17.70 123 MET A O 1
ATOM 930 N N . GLN A 1 128 ? 50.280 38.341 28.310 1.00 16.97 124 GLN A N 1
ATOM 931 C CA . GLN A 1 128 ? 50.676 38.776 29.658 1.00 17.98 124 GLN A CA 1
ATOM 932 C C . GLN A 1 128 ? 52.185 38.568 29.838 1.00 19.04 124 GLN A C 1
ATOM 933 O O . GLN A 1 128 ? 52.848 39.377 30.504 1.00 19.19 124 GLN A O 1
ATOM 939 N N . ALA A 1 129 ? 52.720 37.509 29.218 1.00 19.61 125 ALA A N 1
ATOM 940 C CA . ALA A 1 129 ? 54.125 37.075 29.412 1.00 20.44 125 ALA A CA 1
ATOM 941 C C . ALA A 1 129 ? 55.134 37.598 28.379 1.00 21.28 125 ALA A C 1
ATOM 942 O O . ALA A 1 129 ? 56.338 37.386 28.535 1.00 22.08 125 ALA A O 1
ATOM 944 N N . ALA A 1 130 ? 54.657 38.254 27.326 1.00 20.84 126 ALA A N 1
ATOM 945 C CA . ALA A 1 130 ? 55.494 38.620 26.184 1.00 21.28 126 ALA A CA 1
ATOM 946 C C . ALA A 1 130 ? 56.694 39.507 26.557 1.00 22.08 126 ALA A C 1
ATOM 947 O O . ALA A 1 130 ? 57.803 39.270 26.077 1.00 21.94 126 ALA A O 1
ATOM 949 N N . VAL A 1 131 ? 56.453 40.531 27.373 1.00 22.66 127 VAL A N 1
ATOM 950 C CA . VAL A 1 131 ? 57.533 41.436 27.784 1.00 24.45 127 VAL A CA 1
ATOM 951 C C . VAL A 1 131 ? 57.605 41.482 29.299 1.00 25.14 127 VAL A C 1
ATOM 952 O O . VAL A 1 131 ? 56.596 41.356 30.003 1.00 25.31 127 VAL A O 1
ATOM 956 N N . ALA A 1 132 ? 58.820 41.670 29.807 1.00 25.81 128 ALA A N 1
ATOM 957 C CA . ALA A 1 132 ? 59.017 41.791 31.234 1.00 26.37 128 ALA A CA 1
ATOM 958 C C . ALA A 1 132 ? 58.255 42.978 31.788 1.00 26.53 128 ALA A C 1
ATOM 959 O O . ALA A 1 132 ? 58.020 43.977 31.096 1.00 25.96 128 ALA A O 1
ATOM 961 N N . VAL A 1 133 ? 57.855 42.855 33.045 1.00 27.35 129 VAL A N 1
ATOM 962 C CA . VAL A 1 133 ? 57.118 43.892 33.735 1.00 27.82 129 VAL A CA 1
ATOM 963 C C . VAL A 1 133 ? 57.868 45.236 33.623 1.00 28.02 129 VAL A C 1
ATOM 964 O O . VAL A 1 133 ? 59.103 45.288 33.700 1.00 28.73 129 VAL A O 1
ATOM 968 N N . GLY A 1 134 ? 57.101 46.295 33.386 1.00 27.01 130 GLY A N 1
ATOM 969 C CA . GLY A 1 134 ? 57.645 47.638 33.299 1.00 25.87 130 GLY A CA 1
ATOM 970 C C . GLY A 1 134 ? 58.216 48.029 31.955 1.00 24.38 130 GLY A C 1
ATOM 971 O O . GLY A 1 134 ? 58.538 49.203 31.734 1.00 25.27 130 GLY A O 1
ATOM 972 N N . GLU A 1 135 ? 58.342 47.071 31.044 1.00 22.02 131 GLU A N 1
ATOM 973 C CA A GLU A 1 135 ? 59.016 47.380 29.803 0.70 21.00 131 GLU A CA 1
ATOM 974 C CA B GLU A 1 135 ? 59.016 47.297 29.761 0.30 20.79 131 GLU A CA 1
ATOM 975 C C . GLU A 1 135 ? 58.120 48.015 28.760 1.00 19.41 131 GLU A C 1
ATOM 976 O O . GLU A 1 135 ? 58.601 48.775 27.925 1.00 19.00 131 GLU A O 1
ATOM 987 N N . GLY A 1 136 ? 56.823 47.720 28.842 1.00 17.61 132 GLY A N 1
ATOM 988 C CA . GLY A 1 136 ? 55.870 48.246 27.867 1.00 15.29 132 GLY A CA 1
ATOM 989 C C . GLY A 1 136 ? 54.901 49.204 28.498 1.00 14.27 132 GLY A C 1
ATOM 990 O O . GLY A 1 136 ? 54.761 49.267 29.722 1.00 15.40 132 GLY A O 1
ATOM 991 N N . SER A 1 137 ? 54.205 49.956 27.654 1.00 12.16 133 SER A N 1
ATOM 992 C CA . SER A 1 137 ? 53.049 50.744 28.095 1.00 11.67 133 SER A CA 1
ATOM 993 C C . SER A 1 137 ? 52.116 50.910 26.914 1.00 10.28 133 SER A C 1
ATOM 994 O O . SER A 1 137 ? 52.477 50.618 25.759 1.00 10.75 133 SER A O 1
ATOM 997 N N . MET A 1 138 ? 50.924 51.435 27.199 1.00 10.19 134 MET A N 1
ATOM 998 C CA . MET A 1 138 ? 49.994 51.926 26.161 1.00 9.81 134 MET A CA 1
ATOM 999 C C . MET A 1 138 ? 49.549 53.326 26.539 1.00 9.75 134 MET A C 1
ATOM 1000 O O . MET A 1 138 ? 49.842 53.788 27.640 1.00 10.06 134 MET A O 1
ATOM 1005 N N . ALA A 1 139 ? 48.885 54.029 25.616 1.00 9.57 135 ALA A N 1
ATOM 1006 C CA . ALA A 1 139 ? 48.274 55.304 25.947 1.00 9.71 135 ALA A CA 1
ATOM 1007 C C . ALA A 1 139 ? 47.043 55.532 25.117 1.00 9.70 135 ALA A C 1
ATOM 1008 O O . ALA A 1 139 ? 46.984 55.111 23.952 1.00 9.67 135 ALA A O 1
ATOM 1010 N N . ALA A 1 140 ? 46.049 56.178 25.721 1.00 9.30 136 ALA A N 1
ATOM 1011 C CA . ALA A 1 140 ? 44.810 56.468 25.028 1.00 9.58 136 ALA A CA 1
ATOM 1012 C C . ALA A 1 140 ? 44.803 57.935 24.648 1.00 9.42 136 ALA A C 1
ATOM 1013 O O . ALA A 1 140 ? 44.871 58.807 25.521 1.00 10.54 136 ALA A O 1
ATOM 1015 N N . LEU A 1 141 ? 44.705 58.194 23.345 1.00 9.54 137 LEU A N 1
ATOM 1016 C CA . LEU A 1 141 ? 44.688 59.569 22.829 1.00 9.99 137 LEU A CA 1
ATOM 1017 C C . LEU A 1 141 ? 43.331 59.885 22.212 1.00 10.94 137 LEU A C 1
ATOM 1018 O O . LEU A 1 141 ? 42.682 59.020 21.606 1.00 10.76 137 LEU A O 1
ATOM 1023 N N . ILE A 1 142 ? 42.888 61.131 22.377 1.00 12.06 138 ILE A N 1
ATOM 1024 C CA . ILE A 1 142 ? 41.738 61.644 21.632 1.00 13.87 138 ILE A CA 1
ATOM 1025 C C . ILE A 1 142 ? 42.071 62.982 20.984 1.00 14.77 138 ILE A C 1
ATOM 1026 O O . ILE A 1 142 ? 42.665 63.856 21.632 1.00 14.76 138 ILE A O 1
ATOM 1031 N N . GLY A 1 143 ? 41.728 63.105 19.702 1.00 15.89 139 GLY A N 1
ATOM 1032 C CA . GLY A 1 143 ? 41.720 64.402 19.011 1.00 17.84 139 GLY A CA 1
ATOM 1033 C C . GLY A 1 143 ? 42.815 64.614 17.994 1.00 19.90 139 GLY A C 1
ATOM 1034 O O . GLY A 1 143 ? 42.862 65.671 17.335 1.00 20.87 139 GLY A O 1
ATOM 1035 N N . LEU A 1 144 ? 43.720 63.649 17.861 1.00 19.75 140 LEU A N 1
ATOM 1036 C CA . LEU A 1 144 ? 44.753 63.713 16.832 1.00 21.18 140 LEU A CA 1
ATOM 1037 C C . LEU A 1 144 ? 44.501 62.669 15.754 1.00 22.57 140 LEU A C 1
ATOM 1038 O O . LEU A 1 144 ? 44.186 61.525 16.063 1.00 22.43 140 LEU A O 1
ATOM 1043 N N . ASP A 1 145 ? 44.656 63.054 14.487 1.00 25.01 141 ASP A N 1
ATOM 1044 C CA . ASP A 1 145 ? 44.430 62.078 13.418 1.00 27.02 141 ASP A CA 1
ATOM 1045 C C . ASP A 1 145 ? 45.607 61.111 13.310 1.00 27.51 141 ASP A C 1
ATOM 1046 O O . ASP A 1 145 ? 46.669 61.343 13.893 1.00 27.86 141 ASP A O 1
ATOM 1051 N N . GLU A 1 146 ? 45.394 60.031 12.573 1.00 28.21 142 GLU A N 1
ATOM 1052 C CA . GLU A 1 146 ? 46.375 58.975 12.406 1.00 29.02 142 GLU A CA 1
ATOM 1053 C C . GLU A 1 146 ? 47.731 59.485 11.926 1.00 29.07 142 GLU A C 1
ATOM 1054 O O . GLU A 1 146 ? 48.775 59.093 12.457 1.00 28.98 142 GLU A O 1
ATOM 1060 N N . LYS A 1 147 ? 47.710 60.343 10.908 1.00 28.68 143 LYS A N 1
ATOM 1061 C CA . LYS A 1 147 ? 48.929 60.951 10.372 1.00 28.66 143 LYS A CA 1
ATOM 1062 C C . LYS A 1 147 ? 49.762 61.645 11.453 1.00 27.67 143 LYS A C 1
ATOM 1063 O O . LYS A 1 147 ? 50.975 61.421 11.549 1.00 28.38 143 LYS A O 1
ATOM 1065 N N . ASP A 1 148 ? 49.105 62.471 12.266 1.00 26.37 144 ASP A N 1
ATOM 1066 C CA . ASP A 1 148 ? 49.773 63.216 13.328 1.00 25.12 144 ASP A CA 1
ATOM 1067 C C . ASP A 1 148 ? 50.298 62.292 14.429 1.00 23.11 144 ASP A C 1
ATOM 1068 O O . ASP A 1 148 ? 51.345 62.549 15.008 1.00 22.33 144 ASP A O 1
ATOM 1073 N N . VAL A 1 149 ? 49.566 61.220 14.722 1.00 21.21 145 VAL A N 1
ATOM 1074 C CA . VAL A 1 149 ? 50.061 60.274 15.723 1.00 19.76 145 VAL A CA 1
ATOM 1075 C C . VAL A 1 149 ? 51.245 59.479 15.165 1.00 20.78 145 VAL A C 1
ATOM 1076 O O . VAL A 1 149 ? 52.194 59.204 15.889 1.00 19.29 145 VAL A O 1
ATOM 1080 N N . GLU A 1 150 ? 51.196 59.130 13.873 1.00 22.12 146 GLU A N 1
ATOM 1081 C CA . GLU A 1 150 ? 52.315 58.434 13.215 1.00 23.72 146 GLU A CA 1
ATOM 1082 C C . GLU A 1 150 ? 53.585 59.295 13.270 1.00 24.06 146 GLU A C 1
ATOM 1083 O O . GLU A 1 150 ? 54.692 58.793 13.492 1.00 24.77 146 GLU A O 1
ATOM 1089 N N . GLU A 1 151 ? 53.398 60.603 13.132 1.00 23.94 147 GLU A N 1
ATOM 1090 C CA . GLU A 1 151 ? 54.492 61.546 13.257 1.00 24.52 147 GLU A CA 1
ATOM 1091 C C . GLU A 1 151 ? 55.059 61.576 14.691 1.00 23.29 147 GLU A C 1
ATOM 1092 O O . GLU A 1 151 ? 56.276 61.583 14.880 1.00 23.24 147 GLU A O 1
ATOM 1098 N N . ILE A 1 152 ? 54.182 61.544 15.698 1.00 21.09 148 ILE A N 1
ATOM 1099 C CA . ILE A 1 152 ? 54.646 61.459 17.086 1.00 19.77 148 ILE A CA 1
ATOM 1100 C C . ILE A 1 152 ? 55.454 60.175 17.307 1.00 19.52 148 ILE A C 1
ATOM 1101 O O . ILE A 1 152 ? 56.465 60.185 17.993 1.00 18.63 148 ILE A O 1
ATOM 1106 N N . CYS A 1 153 ? 54.989 59.061 16.746 1.00 19.35 149 CYS A N 1
ATOM 1107 C CA . CYS A 1 153 ? 55.745 57.813 16.827 1.00 20.50 149 CYS A CA 1
ATOM 1108 C C . CYS A 1 153 ? 57.179 57.973 16.299 1.00 21.62 149 CYS A C 1
ATOM 1109 O O . CYS A 1 153 ? 58.134 57.441 16.882 1.00 21.92 149 CYS A O 1
ATOM 1112 N N . GLU A 1 154 ? 57.309 58.710 15.200 1.00 23.01 150 GLU A N 1
ATOM 1113 C CA . GLU A 1 154 ? 58.604 58.994 14.581 1.00 25.07 150 GLU A CA 1
ATOM 1114 C C . GLU A 1 154 ? 59.443 59.936 15.453 1.00 25.40 150 GLU A C 1
ATOM 1115 O O . GLU A 1 154 ? 60.646 59.719 15.630 1.00 26.70 150 GLU A O 1
ATOM 1117 N N . ILE A 1 155 ? 58.800 60.952 16.021 1.00 25.15 151 ILE A N 1
ATOM 1118 C CA . ILE A 1 155 ? 59.465 61.922 16.898 1.00 25.35 151 ILE A CA 1
ATOM 1119 C C . ILE A 1 155 ? 60.148 61.245 18.099 1.00 25.48 151 ILE A C 1
ATOM 1120 O O . ILE A 1 155 ? 61.242 61.633 18.502 1.00 26.65 151 ILE A O 1
ATOM 1125 N N . VAL A 1 156 ? 59.523 60.210 18.655 1.00 23.60 152 VAL A N 1
ATOM 1126 C CA . VAL A 1 156 ? 60.052 59.568 19.861 1.00 23.14 152 VAL A CA 1
ATOM 1127 C C . VAL A 1 156 ? 60.921 58.347 19.596 1.00 23.67 152 VAL A C 1
ATOM 1128 O O . VAL A 1 156 ? 61.345 57.683 20.538 1.00 23.73 152 VAL A O 1
ATOM 1132 N N . ALA A 1 157 ? 61.189 58.057 18.322 1.00 24.73 153 ALA A N 1
ATOM 1133 C CA . ALA A 1 157 ? 61.917 56.845 17.927 1.00 26.47 153 ALA A CA 1
ATOM 1134 C C . ALA A 1 157 ? 63.288 56.681 18.599 1.00 27.96 153 ALA A C 1
ATOM 1135 O O . ALA A 1 157 ? 63.716 55.552 18.852 1.00 28.19 153 ALA A O 1
ATOM 1137 N N . GLU A 1 158 ? 63.946 57.800 18.915 1.00 29.56 154 GLU A N 1
ATOM 1138 C CA . GLU A 1 158 ? 65.242 57.769 19.603 1.00 30.89 154 GLU A CA 1
ATOM 1139 C C . GLU A 1 158 ? 65.099 57.237 21.031 1.00 30.96 154 GLU A C 1
ATOM 1140 O O . GLU A 1 158 ? 66.022 56.598 21.552 1.00 31.92 154 GLU A O 1
ATOM 1142 N N . GLU A 1 159 ? 63.939 57.467 21.650 1.00 29.70 155 GLU A N 1
ATOM 1143 C CA . GLU A 1 159 ? 63.682 56.933 22.990 1.00 28.98 155 GLU A CA 1
ATOM 1144 C C . GLU A 1 159 ? 63.239 55.458 22.955 1.00 27.64 155 GLU A C 1
ATOM 1145 O O . GLU A 1 159 ? 63.494 54.711 23.901 1.00 28.97 155 GLU A O 1
ATOM 1147 N N . GLY A 1 160 ? 62.631 55.032 21.854 1.00 25.40 156 GLY A N 1
ATOM 1148 C CA . GLY A 1 160 ? 62.211 53.641 21.725 1.00 23.71 156 GLY A CA 1
ATOM 1149 C C . GLY A 1 160 ? 61.036 53.441 20.795 1.00 22.06 156 GLY A C 1
ATOM 1150 O O . GLY A 1 160 ? 60.619 54.372 20.095 1.00 21.72 156 GLY A O 1
ATOM 1151 N N . LEU A 1 161 ? 60.485 52.228 20.808 1.00 21.00 157 LEU A N 1
ATOM 1152 C CA . LEU A 1 161 ? 59.433 51.863 19.861 1.00 20.10 157 LEU A CA 1
ATOM 1153 C C . LEU A 1 161 ? 58.072 52.366 20.338 1.00 18.46 157 LEU A C 1
ATOM 1154 O O . LEU A 1 161 ? 57.725 52.179 21.508 1.00 18.52 157 LEU A O 1
ATOM 1159 N N . CYS A 1 162 ? 57.344 53.025 19.438 1.00 16.71 158 CYS A N 1
ATOM 1160 C CA . CYS A 1 162 ? 55.965 53.473 19.712 1.00 16.27 158 CYS A CA 1
ATOM 1161 C C . CYS A 1 162 ? 55.169 53.326 18.432 1.00 15.98 158 CYS A C 1
ATOM 1162 O O . CYS A 1 162 ? 55.584 53.802 17.374 1.00 16.41 158 CYS A O 1
ATOM 1165 N N . GLN A 1 163 ? 54.022 52.652 18.521 1.00 14.65 159 GLN A N 1
ATOM 1166 C CA . GLN A 1 163 ? 53.244 52.317 17.344 1.00 13.97 159 GLN A CA 1
ATOM 1167 C C . GLN A 1 163 ? 51.768 52.579 17.606 1.00 13.12 159 GLN A C 1
ATOM 1168 O O . GLN A 1 163 ? 51.345 52.648 18.763 1.00 12.69 159 GLN A O 1
ATOM 1174 N N . ILE A 1 164 ? 50.990 52.750 16.543 1.00 13.05 160 ILE A N 1
ATOM 1175 C CA . ILE A 1 164 ? 49.521 52.806 16.698 1.00 13.08 160 ILE A CA 1
ATOM 1176 C C . ILE A 1 164 ? 48.971 51.394 16.921 1.00 12.31 160 ILE A C 1
ATOM 1177 O O . ILE A 1 164 ? 49.112 50.520 16.049 1.00 13.90 160 ILE A O 1
ATOM 1182 N N . ALA A 1 165 ? 48.361 51.181 18.087 1.00 11.05 161 ALA A N 1
ATOM 1183 C CA . ALA A 1 165 ? 47.763 49.889 18.440 1.00 10.60 161 ALA A CA 1
ATOM 1184 C C . ALA A 1 165 ? 46.306 49.782 17.990 1.00 10.68 161 ALA A C 1
ATOM 1185 O O . ALA A 1 165 ? 45.868 48.728 17.543 1.00 10.25 161 ALA A O 1
ATOM 1187 N N . ASN A 1 166 ? 45.536 50.855 18.154 1.00 11.26 162 ASN A N 1
ATOM 1188 C CA . ASN A 1 166 ? 44.137 50.834 17.691 1.00 11.59 162 ASN A CA 1
ATOM 1189 C C . ASN A 1 166 ? 43.861 52.147 16.966 1.00 11.87 162 ASN A C 1
ATOM 1190 O O . ASN A 1 166 ? 44.250 53.226 17.456 1.00 13.17 162 ASN A O 1
ATOM 1195 N N . ASP A 1 167 ? 43.112 52.093 15.878 1.00 11.24 163 ASP A N 1
ATOM 1196 C CA . ASP A 1 167 ? 42.525 53.278 15.292 1.00 11.82 163 ASP A CA 1
ATOM 1197 C C . ASP A 1 167 ? 41.016 53.058 15.488 1.00 10.83 163 ASP A C 1
ATOM 1198 O O . ASP A 1 167 ? 40.399 52.295 14.736 1.00 10.81 163 ASP A O 1
ATOM 1203 N N . ASN A 1 168 ? 40.439 53.679 16.520 1.00 10.16 164 ASN A N 1
ATOM 1204 C CA . ASN A 1 168 ? 39.074 53.337 16.965 1.00 10.26 164 ASN A CA 1
ATOM 1205 C C . ASN A 1 168 ? 37.919 54.146 16.411 1.00 11.55 164 ASN A C 1
ATOM 1206 O O . ASN A 1 168 ? 36.755 53.750 16.557 1.00 12.31 164 ASN A O 1
ATOM 1211 N N . GLY A 1 169 ? 38.235 55.228 15.726 1.00 12.44 165 GLY A N 1
ATOM 1212 C CA . GLY A 1 169 ? 37.197 56.128 15.216 1.00 14.40 165 GLY A CA 1
ATOM 1213 C C . GLY A 1 169 ? 36.900 57.208 16.245 1.00 15.91 165 GLY A C 1
ATOM 1214 O O . GLY A 1 169 ? 37.355 57.142 17.393 1.00 14.16 165 GLY A O 1
ATOM 1215 N N . GLY A 1 170 ? 36.141 58.217 15.837 1.00 16.46 166 GLY A N 1
ATOM 1216 C CA . GLY A 1 170 ? 35.787 59.292 16.744 1.00 17.86 166 GLY A CA 1
ATOM 1217 C C . GLY A 1 170 ? 36.989 60.066 17.255 1.00 17.82 166 GLY A C 1
ATOM 1218 O O . GLY A 1 170 ? 36.923 60.676 18.327 1.00 19.35 166 GLY A O 1
ATOM 1219 N N . GLY A 1 171 ? 38.074 60.036 16.499 1.00 17.26 167 GLY A N 1
ATOM 1220 C CA . GLY A 1 171 ? 39.328 60.678 16.896 1.00 16.44 167 GLY A CA 1
ATOM 1221 C C . GLY A 1 171 ? 40.084 59.949 18.008 1.00 15.14 167 GLY A C 1
ATOM 1222 O O . GLY A 1 171 ? 41.021 60.515 18.589 1.00 15.23 167 GLY A O 1
ATOM 1223 N N . GLN A 1 172 ? 39.706 58.702 18.286 1.00 13.69 168 GLN A N 1
ATOM 1224 C CA . GLN A 1 172 ? 40.353 57.892 19.348 1.00 12.33 168 GLN A CA 1
ATOM 1225 C C . GLN A 1 172 ? 41.433 57.005 18.776 1.00 11.38 168 GLN A C 1
ATOM 1226 O O . GLN A 1 172 ? 41.159 56.166 17.906 1.00 11.76 168 GLN A O 1
ATOM 1232 N N . ILE A 1 173 ? 42.655 57.174 19.272 1.00 10.45 169 ILE A N 1
ATOM 1233 C CA . ILE A 1 173 ? 43.788 56.363 18.824 1.00 11.07 169 ILE A CA 1
ATOM 1234 C C . ILE A 1 173 ? 44.540 55.867 20.066 1.00 11.06 169 ILE A C 1
ATOM 1235 O O . ILE A 1 173 ? 44.819 56.648 20.984 1.00 11.23 169 ILE A O 1
ATOM 1240 N N . VAL A 1 174 ? 44.827 54.564 20.110 1.00 9.85 170 VAL A N 1
ATOM 1241 C CA . VAL A 1 174 ? 45.610 53.982 21.196 1.00 9.91 170 VAL A CA 1
ATOM 1242 C C . VAL A 1 174 ? 47.000 53.661 20.678 1.00 9.01 170 VAL A C 1
ATOM 1243 O O . VAL A 1 174 ? 47.136 53.058 19.611 1.00 9.62 170 VAL A O 1
ATOM 1247 N N . ILE A 1 175 ? 48.023 54.109 21.397 1.00 9.16 171 ILE A N 1
ATOM 1248 C CA . ILE A 1 175 ? 49.408 53.789 21.042 1.00 9.14 171 ILE A CA 1
ATOM 1249 C C . ILE A 1 175 ? 49.996 52.772 22.030 1.00 9.29 171 ILE A C 1
ATOM 1250 O O . ILE A 1 175 ? 49.454 52.545 23.115 1.00 9.58 171 ILE A O 1
ATOM 1255 N N . SER A 1 176 ? 51.121 52.184 21.645 1.00 9.45 172 SER A N 1
ATOM 1256 C CA A SER A 1 176 ? 51.698 51.057 22.381 0.80 9.77 172 SER A CA 1
ATOM 1257 C CA B SER A 1 176 ? 51.716 51.108 22.424 0.20 9.96 172 SER A CA 1
ATOM 1258 C C . SER A 1 176 ? 53.169 50.918 22.047 1.00 11.11 172 SER A C 1
ATOM 1259 O O . SER A 1 176 ? 53.590 51.266 20.942 1.00 11.66 172 SER A O 1
ATOM 1264 N N . GLY A 1 177 ? 53.929 50.360 22.975 1.00 11.37 173 GLY A N 1
ATOM 1265 C CA . GLY A 1 177 ? 55.355 50.094 22.718 1.00 13.14 173 GLY A CA 1
ATOM 1266 C C . GLY A 1 177 ? 56.170 50.182 23.983 1.00 14.11 173 GLY A C 1
ATOM 1267 O O . GLY A 1 177 ? 55.699 49.835 25.081 1.00 12.78 173 GLY A O 1
ATOM 1268 N N . GLU A 1 178 ? 57.418 50.626 23.840 1.00 14.80 174 GLU A N 1
ATOM 1269 C CA . GLU A 1 178 ? 58.285 50.671 25.003 1.00 16.16 174 GLU A CA 1
ATOM 1270 C C . GLU A 1 178 ? 57.917 51.802 25.939 1.00 15.64 174 GLU A C 1
ATOM 1271 O O . GLU A 1 178 ? 57.563 52.896 25.494 1.00 15.74 174 GLU A O 1
ATOM 1277 N N . ALA A 1 179 ? 58.011 51.533 27.236 1.00 16.09 175 ALA A N 1
ATOM 1278 C CA . ALA A 1 179 ? 57.534 52.464 28.252 1.00 16.31 175 ALA A CA 1
ATOM 1279 C C . ALA A 1 179 ? 57.987 53.925 28.097 1.00 16.97 175 ALA A C 1
ATOM 1280 O O . ALA A 1 179 ? 57.150 54.834 28.068 1.00 16.50 175 ALA A O 1
ATOM 1282 N N . LYS A 1 180 ? 59.297 54.160 27.997 1.00 17.85 176 LYS A N 1
ATOM 1283 C CA . LYS A 1 180 ? 59.802 55.535 27.915 1.00 18.47 176 LYS A CA 1
ATOM 1284 C C . LYS A 1 180 ? 59.315 56.271 26.661 1.00 17.46 176 LYS A C 1
ATOM 1285 O O . LYS A 1 180 ? 58.909 57.430 26.745 1.00 18.81 176 LYS A O 1
ATOM 1287 N N . ALA A 1 181 ? 59.363 55.605 25.511 1.00 17.22 177 ALA A N 1
ATOM 1288 C CA . ALA A 1 181 ? 58.890 56.187 24.254 1.00 16.38 177 ALA A CA 1
ATOM 1289 C C . ALA A 1 181 ? 57.395 56.524 24.328 1.00 14.99 177 ALA A C 1
ATOM 1290 O O . ALA A 1 181 ? 56.971 57.586 23.869 1.00 15.38 177 ALA A O 1
ATOM 1292 N N . VAL A 1 182 ? 56.601 55.628 24.914 1.00 14.29 178 VAL A N 1
ATOM 1293 C CA . VAL A 1 182 ? 55.155 55.886 25.017 1.00 13.25 178 VAL A CA 1
ATOM 1294 C C . VAL A 1 182 ? 54.860 57.062 25.964 1.00 13.09 178 VAL A C 1
ATOM 1295 O O . VAL A 1 182 ? 54.001 57.928 25.673 1.00 13.23 178 VAL A O 1
ATOM 1299 N N . GLU A 1 183 ? 55.592 57.121 27.075 1.00 14.06 179 GLU A N 1
ATOM 1300 C CA . GLU A 1 183 ? 55.478 58.242 28.006 1.00 15.64 179 GLU A CA 1
ATOM 1301 C C . GLU A 1 183 ? 55.777 59.579 27.306 1.00 15.67 179 GLU A C 1
ATOM 1302 O O . GLU A 1 183 ? 55.052 60.565 27.491 1.00 14.72 179 GLU A O 1
ATOM 1308 N N . THR A 1 184 ? 56.841 59.593 26.503 1.00 15.96 180 THR A N 1
ATOM 1309 C CA . THR A 1 184 ? 57.232 60.801 25.776 1.00 16.64 180 THR A CA 1
ATOM 1310 C C . THR A 1 184 ? 56.167 61.157 24.751 1.00 15.86 180 THR A C 1
ATOM 1311 O O . THR A 1 184 ? 55.833 62.315 24.581 1.00 15.60 180 THR A O 1
ATOM 1315 N N . ALA A 1 185 ? 55.630 60.141 24.083 1.00 14.11 181 ALA A N 1
ATOM 1316 C CA . ALA A 1 185 ? 54.580 60.347 23.099 1.00 13.79 181 ALA A CA 1
ATOM 1317 C C . ALA A 1 185 ? 53.353 61.011 23.705 1.00 13.00 181 ALA A C 1
ATOM 1318 O O . ALA A 1 185 ? 52.725 61.853 23.054 1.00 12.78 181 ALA A O 1
ATOM 1320 N N . VAL A 1 186 ? 52.998 60.627 24.935 1.00 12.55 182 VAL A N 1
ATOM 1321 C CA . VAL A 1 186 ? 51.904 61.294 25.660 1.00 12.62 182 VAL A CA 1
ATOM 1322 C C . VAL A 1 186 ? 52.200 62.793 25.858 1.00 13.20 182 VAL A C 1
ATOM 1323 O O . VAL A 1 186 ? 51.327 63.637 25.610 1.00 13.36 182 VAL A O 1
ATOM 1327 N N . GLU A 1 187 ? 53.422 63.110 26.293 1.00 13.83 183 GLU A N 1
ATOM 1328 C CA . GLU A 1 187 ? 53.847 64.513 26.457 1.00 15.14 183 GLU A CA 1
ATOM 1329 C C . GLU A 1 187 ? 53.680 65.275 25.145 1.00 15.08 183 GLU A C 1
ATOM 1330 O O . GLU A 1 187 ? 53.079 66.364 25.133 1.00 16.18 183 GLU A O 1
ATOM 1336 N N . VAL A 1 188 ? 54.160 64.682 24.047 1.00 14.62 184 VAL A N 1
ATOM 1337 C CA . VAL A 1 188 ? 54.076 65.320 22.732 1.00 14.54 184 VAL A CA 1
ATOM 1338 C C . VAL A 1 188 ? 52.622 65.491 22.278 1.00 14.17 184 VAL A C 1
ATOM 1339 O O . VAL A 1 188 ? 52.212 66.551 21.802 1.00 13.96 184 VAL A O 1
ATOM 1343 N N . ALA A 1 189 ? 51.809 64.449 22.462 1.00 14.13 185 ALA A N 1
ATOM 1344 C CA . ALA A 1 189 ? 50.395 64.551 22.103 1.00 14.20 185 ALA A CA 1
ATOM 1345 C C . ALA A 1 189 ? 49.681 65.683 22.833 1.00 14.54 185 ALA A C 1
ATOM 1346 O O . ALA A 1 189 ? 48.875 66.420 22.230 1.00 14.52 185 ALA A O 1
ATOM 1348 N N . SER A 1 190 ? 49.961 65.808 24.137 1.00 15.13 186 SER A N 1
ATOM 1349 C CA A SER A 1 190 ? 49.409 66.870 24.973 0.70 15.51 186 SER A CA 1
ATOM 1350 C CA B SER A 1 190 ? 49.389 66.876 24.951 0.30 15.16 186 SER A CA 1
ATOM 1351 C C . SER A 1 190 ? 49.855 68.246 24.464 1.00 15.85 186 SER A C 1
ATOM 1352 O O . SER A 1 190 ? 49.052 69.174 24.366 1.00 15.74 186 SER A O 1
ATOM 1357 N N . GLN A 1 191 ? 51.140 68.363 24.143 1.00 15.79 187 GLN A N 1
ATOM 1358 C CA . GLN A 1 191 ? 51.699 69.623 23.611 1.00 16.76 187 GLN A CA 1
ATOM 1359 C C . GLN A 1 191 ? 51.021 69.998 22.301 1.00 17.67 187 GLN A C 1
ATOM 1360 O O . GLN A 1 191 ? 50.671 71.156 22.073 1.00 17.45 187 GLN A O 1
ATOM 1366 N N . LYS A 1 192 ? 50.799 69.005 21.446 1.00 17.00 188 LYS A N 1
ATOM 1367 C CA . LYS A 1 192 ? 50.120 69.249 20.163 1.00 17.48 188 LYS A CA 1
ATOM 1368 C C . LYS A 1 192 ? 48.630 69.534 20.256 1.00 17.10 188 LYS A C 1
ATOM 1369 O O . LYS A 1 192 ? 47.997 69.822 19.240 1.00 18.27 188 LYS A O 1
ATOM 1375 N N . GLY A 1 193 ? 48.074 69.455 21.455 1.00 15.98 189 GLY A N 1
ATOM 1376 C CA . GLY A 1 193 ? 46.685 69.845 21.693 1.00 16.32 189 GLY A CA 1
ATOM 1377 C C . GLY A 1 193 ? 45.687 68.705 21.697 1.00 16.05 189 GLY A C 1
ATOM 1378 O O . GLY A 1 193 ? 44.491 68.930 21.509 1.00 16.55 189 GLY A O 1
ATOM 1379 N N . ALA A 1 194 ? 46.159 67.484 21.934 1.00 16.39 190 ALA A N 1
ATOM 1380 C C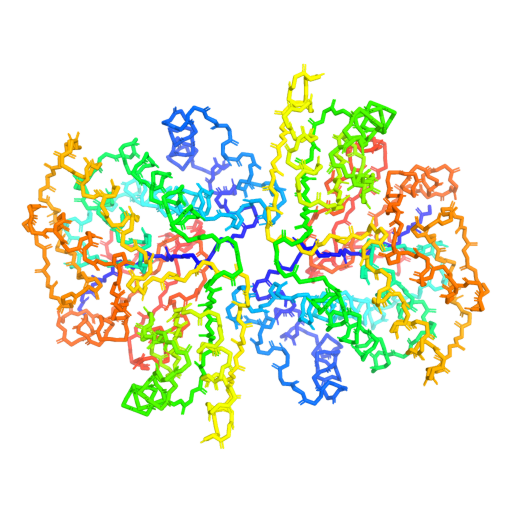A . ALA A 1 194 ? 45.218 66.377 22.073 1.00 16.22 190 ALA A CA 1
ATOM 1381 C C . ALA A 1 194 ? 44.177 66.736 23.117 1.00 17.29 190 ALA A C 1
ATOM 1382 O O . ALA A 1 194 ? 44.519 67.336 24.148 1.00 18.33 190 ALA A O 1
ATOM 1384 N N . LYS A 1 195 ? 42.913 66.368 22.863 1.00 17.64 191 LYS A N 1
ATOM 1385 C CA A LYS A 1 195 ? 41.865 66.588 23.849 0.50 18.48 191 LYS A CA 1
ATOM 1386 C CA B LYS A 1 195 ? 41.833 66.554 23.838 0.50 18.52 191 LYS A CA 1
ATOM 1387 C C . LYS A 1 195 ? 42.096 65.713 25.081 1.00 18.99 191 LYS A C 1
ATOM 1388 O O . LYS A 1 195 ? 41.848 66.150 26.202 1.00 20.19 191 LYS A O 1
ATOM 1399 N N . ARG A 1 196 ? 42.598 64.500 24.858 1.00 17.55 192 ARG A N 1
ATOM 1400 C CA . ARG A 1 196 ? 42.937 63.567 25.933 1.00 17.17 192 ARG A CA 1
ATOM 1401 C C . ARG A 1 196 ? 44.229 62.871 25.557 1.00 15.16 192 ARG A C 1
ATOM 1402 O O . ARG A 1 196 ? 44.412 62.508 24.402 1.00 14.54 192 ARG A O 1
ATOM 1410 N N . ALA A 1 197 ? 45.123 62.686 26.530 1.00 14.31 193 ALA A N 1
ATOM 1411 C CA . ALA A 1 197 ? 46.316 61.864 26.306 1.00 13.19 193 ALA A CA 1
ATOM 1412 C C . ALA A 1 197 ? 46.670 61.218 27.628 1.00 13.65 193 ALA A C 1
ATOM 1413 O O . ALA A 1 197 ? 47.211 61.868 28.525 1.00 14.69 193 ALA A O 1
ATOM 1415 N N . VAL A 1 198 ? 46.308 59.946 27.773 1.00 11.81 194 VAL A N 1
ATOM 1416 C CA . VAL A 1 198 ? 46.429 59.298 29.082 1.00 11.82 194 VAL A CA 1
ATOM 1417 C C . VAL A 1 198 ? 47.341 58.088 28.991 1.00 10.78 194 VAL A C 1
ATOM 1418 O O . VAL A 1 198 ? 47.090 57.168 28.205 1.00 10.28 194 VAL A O 1
ATOM 1422 N N . LEU A 1 199 ? 48.400 58.097 29.799 1.00 11.74 195 LEU A N 1
ATOM 1423 C CA . LEU A 1 199 ? 49.326 56.961 29.899 1.00 11.99 195 LEU A CA 1
ATOM 1424 C C . LEU A 1 199 ? 48.737 55.796 30.692 1.00 12.34 195 LEU A C 1
ATOM 1425 O O . LEU A 1 199 ? 48.093 55.999 31.727 1.00 12.73 195 LEU A O 1
ATOM 1430 N N . LEU A 1 200 ? 48.924 54.590 30.160 1.00 12.26 196 LEU A N 1
ATOM 1431 C CA . LEU A 1 200 ? 48.648 53.340 30.887 1.00 12.22 196 LEU A CA 1
ATOM 1432 C C . LEU A 1 200 ? 50.011 52.664 31.133 1.00 12.37 196 LEU A C 1
ATOM 1433 O O . LEU A 1 200 ? 50.453 51.805 30.365 1.00 11.44 196 LEU A O 1
ATOM 1438 N N . PRO A 1 201 ? 50.673 53.051 32.228 1.00 13.52 197 PRO A N 1
ATOM 1439 C CA . PRO A 1 201 ? 52.105 52.726 32.379 1.00 14.90 197 PRO A CA 1
ATOM 1440 C C . PRO A 1 201 ? 52.452 51.254 32.666 1.00 16.60 197 PRO A C 1
ATOM 1441 O O . PRO A 1 201 ? 53.606 50.847 32.417 1.00 18.15 197 PRO A O 1
ATOM 1445 N N . VAL A 1 202 ? 51.494 50.477 33.179 1.00 16.21 198 VAL A N 1
ATOM 1446 C CA . VAL A 1 202 ? 51.712 49.049 33.471 1.00 17.50 198 VAL A CA 1
ATOM 1447 C C . VAL A 1 202 ? 51.044 48.124 32.451 1.00 15.94 198 VAL A C 1
ATOM 1448 O O . VAL A 1 202 ? 51.101 46.898 32.590 1.00 16.30 198 VAL A O 1
ATOM 1452 N N . SER A 1 203 ? 50.401 48.698 31.432 1.00 14.40 199 SER A N 1
ATOM 1453 C CA . SER A 1 203 ? 49.773 47.858 30.396 1.00 14.16 199 SER A CA 1
ATOM 1454 C C . SER A 1 203 ? 50.824 47.041 29.662 1.00 14.62 199 SER A C 1
ATOM 1455 O O . SER A 1 203 ? 51.923 47.540 29.379 1.00 14.87 199 SER A O 1
ATOM 1458 N N . ALA A 1 204 ? 50.498 45.788 29.327 1.00 14.97 200 ALA A N 1
ATOM 1459 C CA . ALA A 1 204 ? 51.235 45.079 28.301 1.00 15.04 200 ALA A CA 1
ATOM 1460 C C . ALA A 1 204 ? 51.166 45.891 27.008 1.00 14.08 200 ALA A C 1
ATOM 1461 O O . ALA A 1 204 ? 50.135 46.557 26.760 1.00 14.48 200 ALA A O 1
ATOM 1463 N N . PRO A 1 205 ? 52.231 45.859 26.196 1.00 14.16 201 PRO A N 1
ATOM 1464 C CA . PRO A 1 205 ? 52.219 46.675 24.993 1.00 13.15 201 PRO A CA 1
ATOM 1465 C C . PRO A 1 205 ? 51.489 45.947 23.858 1.00 12.34 201 PRO A C 1
ATOM 1466 O O . PRO A 1 205 ? 52.113 45.559 22.870 1.00 13.86 201 PRO A O 1
ATOM 1470 N N . PHE A 1 206 ? 50.170 45.800 24.000 1.00 12.05 202 PHE A N 1
ATOM 1471 C CA . PHE A 1 206 ? 49.366 45.079 22.990 1.00 10.48 202 PHE A CA 1
ATOM 1472 C C . PHE A 1 206 ? 49.500 45.761 21.626 1.00 11.09 202 PHE A C 1
ATOM 1473 O O . PHE A 1 206 ? 49.643 47.002 21.518 1.00 10.17 202 PHE A O 1
ATOM 1481 N N . HIS A 1 207 ? 49.444 44.950 20.573 1.00 11.13 203 HIS A N 1
ATOM 1482 C CA . HIS A 1 207 ? 49.432 45.487 19.190 1.00 11.34 203 HIS A CA 1
ATOM 1483 C C . HIS A 1 207 ? 50.635 46.345 18.886 1.00 13.61 203 HIS A C 1
ATOM 1484 O O . HIS A 1 207 ? 50.524 47.395 18.243 1.00 13.89 203 HIS A O 1
ATOM 1491 N N . SER A 1 208 ? 51.777 45.873 19.376 1.00 14.04 204 SER A N 1
ATOM 1492 C CA . SER A 1 208 ? 53.064 46.436 19.015 1.00 15.09 204 SER A CA 1
ATOM 1493 C C . SER A 1 208 ? 53.998 45.291 18.674 1.00 15.65 204 SER A C 1
ATOM 1494 O O . SER A 1 208 ? 53.684 44.126 18.941 1.00 15.44 204 SER A O 1
ATOM 1497 N N . ALA A 1 209 ? 55.156 45.630 18.101 1.00 15.76 205 ALA A N 1
ATOM 1498 C CA . ALA A 1 209 ? 56.127 44.589 17.725 1.00 16.71 205 ALA A CA 1
ATOM 1499 C C . ALA A 1 209 ? 56.639 43.819 18.945 1.00 16.90 205 ALA A C 1
ATOM 1500 O O . ALA A 1 209 ? 57.137 42.687 18.809 1.00 17.23 205 ALA A O 1
ATOM 1502 N N . LEU A 1 210 ? 56.520 44.410 20.132 1.00 16.86 206 LEU A N 1
ATOM 1503 C CA . LEU A 1 210 ? 56.920 43.758 21.377 1.00 17.24 206 LEU A CA 1
ATOM 1504 C C . LEU A 1 210 ? 56.118 42.487 21.690 1.00 16.96 206 LEU A C 1
ATOM 1505 O O . LEU A 1 210 ? 56.547 41.660 22.507 1.00 18.08 206 LEU A O 1
ATOM 1510 N N . MET A 1 211 ? 54.956 42.354 21.041 1.00 16.22 207 MET A N 1
ATOM 1511 C CA . MET A 1 211 ? 54.093 41.185 21.211 1.00 16.27 207 MET A CA 1
ATOM 1512 C C . MET A 1 211 ? 54.539 39.991 20.394 1.00 15.86 207 MET A C 1
ATOM 1513 O O . MET A 1 211 ? 53.856 38.970 20.401 1.00 16.08 207 MET A O 1
ATOM 1518 N N . GLN A 1 212 ? 55.674 40.090 19.699 1.00 16.19 208 GLN A N 1
ATOM 1519 C CA . GLN A 1 212 ? 56.113 38.973 18.843 1.00 16.86 208 GLN A CA 1
ATOM 1520 C C . GLN A 1 212 ? 56.098 37.574 19.495 1.00 17.05 208 GLN A C 1
ATOM 1521 O O . GLN A 1 212 ? 55.666 36.635 18.836 1.00 16.34 208 GLN A O 1
ATOM 1527 N N . PRO A 1 213 ? 56.560 37.421 20.765 1.00 17.92 209 PRO A N 1
ATOM 1528 C CA . PRO A 1 213 ? 56.479 36.073 21.375 1.00 17.88 209 PRO A CA 1
ATOM 1529 C C . PRO A 1 213 ? 55.031 35.539 21.471 1.00 17.22 209 PRO A C 1
ATOM 1530 O O . PRO A 1 213 ? 54.789 34.326 21.347 1.00 17.64 209 PRO A O 1
ATOM 1534 N N . ALA A 1 214 ? 54.071 36.433 21.667 1.00 15.65 210 ALA A N 1
ATOM 1535 C CA . ALA A 1 214 ? 52.678 36.020 21.721 1.00 14.57 210 ALA A CA 1
ATOM 1536 C C . ALA A 1 214 ? 52.145 35.655 20.327 1.00 13.83 210 ALA A C 1
ATOM 1537 O O . ALA A 1 214 ? 51.305 34.750 20.195 1.00 13.81 210 ALA A O 1
ATOM 1539 N N . ALA A 1 215 ? 52.605 36.359 19.293 1.00 13.90 211 ALA A N 1
ATOM 1540 C CA . ALA A 1 215 ? 52.257 35.995 17.919 1.00 12.61 211 ALA A CA 1
ATOM 1541 C C . ALA A 1 215 ? 52.742 34.577 17.589 1.00 14.38 211 ALA A C 1
ATOM 1542 O O . ALA A 1 215 ? 52.000 33.776 17.013 1.00 13.74 211 ALA A O 1
ATOM 1544 N N . ASN A 1 216 ? 53.992 34.281 17.954 1.00 15.00 212 ASN A N 1
ATOM 1545 C CA . ASN A 1 216 ? 54.544 32.945 17.733 1.00 16.31 212 ASN A CA 1
ATOM 1546 C C . ASN A 1 216 ? 53.727 31.863 18.460 1.00 16.09 212 ASN A C 1
ATOM 1547 O O . ASN A 1 216 ? 53.458 30.793 17.893 1.00 16.39 212 ASN A O 1
ATOM 1552 N N . ALA A 1 217 ? 53.332 32.145 19.708 1.00 14.92 213 ALA A N 1
ATOM 1553 C CA . ALA A 1 217 ? 52.482 31.227 20.474 1.00 14.64 213 ALA A CA 1
ATOM 1554 C C . ALA A 1 217 ? 51.133 30.984 19.776 1.00 14.09 213 ALA A C 1
ATOM 1555 O O . ALA A 1 217 ? 50.637 29.843 19.718 1.00 13.02 213 ALA A O 1
ATOM 1557 N N . MET A 1 218 ? 50.553 32.042 19.217 1.00 13.00 214 MET A N 1
ATOM 1558 C CA . MET A 1 218 ? 49.268 31.884 18.524 1.00 12.21 214 MET A CA 1
ATOM 1559 C C . MET A 1 218 ? 49.409 31.121 17.210 1.00 13.25 214 MET A C 1
ATOM 1560 O O . MET A 1 218 ? 48.515 30.360 16.834 1.00 13.31 214 MET A O 1
ATOM 1565 N N . LYS A 1 219 ? 50.529 31.324 16.517 1.00 12.92 215 LYS A N 1
ATOM 1566 C CA . LYS A 1 219 ? 50.812 30.571 15.296 1.00 14.36 215 LYS A CA 1
ATOM 1567 C C . LYS A 1 219 ? 50.778 29.079 15.620 1.00 13.91 215 LYS A C 1
ATOM 1568 O O . LYS A 1 219 ? 50.098 28.321 14.938 1.00 13.94 215 LYS A O 1
ATOM 1570 N N . ASN A 1 220 ? 51.487 28.664 16.664 1.00 14.33 216 ASN A N 1
ATOM 1571 C CA . ASN A 1 220 ? 51.535 27.234 17.005 1.00 15.00 216 ASN A CA 1
ATOM 1572 C C . ASN A 1 220 ? 50.176 26.692 17.445 1.00 14.23 216 ASN A C 1
ATOM 1573 O O . ASN A 1 220 ? 49.774 25.586 17.061 1.00 14.74 216 ASN A O 1
ATOM 1578 N N . ALA A 1 221 ? 49.432 27.486 18.219 1.00 13.40 217 ALA A N 1
ATOM 1579 C CA . ALA A 1 221 ? 48.118 27.035 18.656 1.00 12.63 217 ALA A CA 1
ATOM 1580 C C . ALA A 1 221 ? 47.122 26.931 17.510 1.00 13.28 217 ALA A C 1
ATOM 1581 O O . ALA A 1 221 ? 46.324 25.993 17.452 1.00 14.42 217 ALA A O 1
ATOM 1583 N N . LEU A 1 222 ? 47.152 27.906 16.609 1.00 12.80 218 LEU A N 1
ATOM 1584 C CA . LEU A 1 222 ? 46.195 27.934 15.505 1.00 12.38 218 LEU A CA 1
ATOM 1585 C C . LEU A 1 222 ? 46.482 26.872 14.450 1.00 14.69 218 LEU A C 1
ATOM 1586 O O . LEU A 1 222 ? 45.548 26.415 13.774 1.00 15.80 218 LEU A O 1
ATOM 1591 N N . LEU A 1 223 ? 47.755 26.471 14.330 1.00 15.45 219 LEU A N 1
ATOM 1592 C CA . LEU A 1 223 ? 48.099 25.379 13.408 1.00 18.07 219 LEU A CA 1
ATOM 1593 C C . LEU A 1 223 ? 47.439 24.057 13.750 1.00 18.34 219 LEU A C 1
ATOM 1594 O O . LEU A 1 223 ? 47.154 23.254 12.834 1.00 21.09 219 LEU A O 1
ATOM 1599 N N A THR A 1 224 ? 47.184 23.776 15.016 0.60 17.71 220 THR A N 1
ATOM 1600 N N B THR A 1 224 ? 47.215 23.862 15.060 0.40 17.22 220 THR A N 1
ATOM 1601 C CA A THR A 1 224 ? 46.719 22.423 15.335 0.60 18.02 220 THR A CA 1
ATOM 1602 C CA B THR A 1 224 ? 46.835 22.583 15.693 0.40 16.77 220 THR A CA 1
ATOM 1603 C C A THR A 1 224 ? 45.197 22.325 15.481 0.60 17.38 220 THR A C 1
ATOM 1604 C C B THR A 1 224 ? 45.360 22.484 16.125 0.40 16.09 220 THR A C 1
ATOM 1605 O O A THR A 1 224 ? 44.622 21.239 15.344 0.60 17.43 220 THR A O 1
ATOM 1606 O O B THR A 1 224 ? 44.969 21.518 16.789 0.40 15.62 220 THR A O 1
ATOM 1613 N N . VAL A 1 225 ? 44.551 23.465 15.723 1.00 15.83 221 VAL A N 1
ATOM 1614 C CA . VAL A 1 225 ? 43.124 23.466 16.009 1.00 15.30 221 VAL A CA 1
ATOM 1615 C C . VAL A 1 225 ? 42.304 23.116 14.771 1.00 15.38 221 VAL A C 1
ATOM 1616 O O . VAL A 1 225 ? 42.623 23.555 13.655 1.00 15.27 221 VAL A O 1
ATOM 1620 N N . ASN A 1 226 ? 41.233 22.345 14.963 1.00 15.29 222 ASN A N 1
ATOM 1621 C CA . ASN A 1 226 ? 40.261 22.168 13.880 1.00 16.28 222 ASN A CA 1
ATOM 1622 C C . ASN A 1 226 ? 39.640 23.491 13.486 1.00 15.30 222 ASN A C 1
ATOM 1623 O O . ASN A 1 226 ? 39.271 24.314 14.354 1.00 15.65 222 ASN A O 1
ATOM 1628 N N . LYS A 1 227 ? 39.565 23.719 12.183 1.00 15.38 223 LYS A N 1
ATOM 1629 C CA . LYS A 1 227 ? 38.962 24.945 11.686 1.00 15.24 223 LYS A CA 1
ATOM 1630 C C . LYS A 1 227 ? 38.185 24.699 10.396 1.00 15.55 223 LYS A C 1
ATOM 1631 O O . LYS A 1 227 ? 38.500 23.774 9.614 1.00 16.42 223 LYS A O 1
ATOM 1637 N N . THR A 1 228 ? 37.158 25.523 10.222 1.00 14.52 224 THR A N 1
ATOM 1638 C CA A THR A 1 228 ? 36.320 25.524 9.033 0.60 15.80 224 THR A CA 1
ATOM 1639 C CA B THR A 1 228 ? 36.359 25.526 9.002 0.40 15.65 224 THR A CA 1
ATOM 1640 C C . THR A 1 228 ? 36.139 26.961 8.543 1.00 15.23 224 THR A C 1
ATOM 1641 O O . THR A 1 228 ? 36.182 27.899 9.347 1.00 14.70 224 THR A O 1
ATOM 1648 N N . ALA A 1 229 ? 35.919 27.137 7.243 1.00 15.02 225 ALA A N 1
ATOM 1649 C CA . ALA A 1 229 ? 35.611 28.470 6.695 1.00 13.96 225 ALA A CA 1
ATOM 1650 C C . ALA A 1 229 ? 34.392 29.036 7.425 1.00 14.10 225 ALA A C 1
ATOM 1651 O O . ALA A 1 229 ? 33.402 28.321 7.643 1.00 14.53 225 ALA A O 1
ATOM 1653 N N . PRO A 1 230 ? 34.443 30.323 7.820 1.00 13.24 226 PRO A N 1
ATOM 1654 C CA . PRO A 1 230 ? 33.261 30.887 8.487 1.00 13.53 226 PRO A CA 1
ATOM 1655 C C . PRO A 1 230 ? 32.050 30.950 7.552 1.00 14.08 226 PRO A C 1
ATOM 1656 O O . PRO A 1 230 ? 32.214 31.126 6.332 1.00 14.91 226 PRO A O 1
ATOM 1660 N N . ILE A 1 231 ? 30.854 30.811 8.117 1.00 14.00 227 ILE A N 1
ATOM 1661 C CA . ILE A 1 231 ? 29.622 30.751 7.306 1.00 16.09 227 ILE A CA 1
ATOM 1662 C C . ILE A 1 231 ? 29.229 32.112 6.698 1.00 15.73 227 ILE A C 1
ATOM 1663 O O . ILE A 1 231 ? 28.489 32.175 5.689 1.00 16.77 227 ILE A O 1
ATOM 1668 N N . VAL A 1 232 ? 29.714 33.190 7.320 1.00 15.50 228 VAL A N 1
ATOM 1669 C CA . VAL A 1 232 ? 29.679 34.543 6.727 1.00 15.20 228 VAL A CA 1
ATOM 1670 C C . VAL A 1 232 ? 31.071 35.140 6.924 1.00 14.30 228 VAL A C 1
ATOM 1671 O O . VAL A 1 232 ? 31.771 34.709 7.835 1.00 12.82 228 VAL A O 1
ATOM 1675 N N . PRO A 1 233 ? 31.490 36.095 6.066 1.00 13.30 229 PRO A N 1
ATOM 1676 C CA . PRO A 1 233 ? 32.885 36.510 6.133 1.00 12.73 229 PRO A CA 1
ATOM 1677 C C . PRO A 1 233 ? 33.227 37.309 7.382 1.00 10.92 229 PRO A C 1
ATOM 1678 O O . PRO A 1 233 ? 32.382 38.035 7.918 1.00 10.05 229 PRO A O 1
ATOM 1682 N N . LEU A 1 234 ? 34.481 37.163 7.790 1.00 10.69 230 LEU A N 1
ATOM 1683 C CA . LEU A 1 234 ? 35.042 38.000 8.844 1.00 9.73 230 LEU A CA 1
ATOM 1684 C C . LEU A 1 234 ? 35.710 39.244 8.246 1.00 10.75 230 LEU A C 1
ATOM 1685 O O . LEU A 1 234 ? 36.583 39.122 7.362 1.00 11.51 230 LEU A O 1
ATOM 1690 N N . ILE A 1 235 ? 35.365 40.437 8.749 1.00 9.52 231 ILE A N 1
ATOM 1691 C CA . ILE A 1 235 ? 36.097 41.623 8.312 1.00 10.10 231 ILE A CA 1
ATOM 1692 C C . ILE A 1 235 ? 37.294 41.766 9.270 1.00 9.71 231 ILE A C 1
ATOM 1693 O O . ILE A 1 235 ? 37.150 42.266 10.386 1.00 10.46 231 ILE A O 1
ATOM 1698 N N . ALA A 1 236 ? 38.450 41.274 8.849 1.00 10.64 232 ALA A N 1
ATOM 1699 C CA . ALA A 1 236 ? 39.604 41.126 9.737 1.00 10.36 232 ALA A CA 1
ATOM 1700 C C . ALA A 1 236 ? 40.200 42.454 10.147 1.00 10.59 232 ALA A C 1
ATOM 1701 O O . ALA A 1 236 ? 40.275 43.393 9.359 1.00 10.05 232 ALA A O 1
ATOM 1703 N N . ASN A 1 237 ? 40.674 42.517 11.392 1.00 9.54 233 ASN A N 1
ATOM 1704 C CA . ASN A 1 237 ? 41.286 43.730 11.926 1.00 9.26 233 ASN A CA 1
ATOM 1705 C C . ASN A 1 237 ? 42.489 44.224 11.102 1.00 10.05 233 ASN A C 1
ATOM 1706 O O . ASN A 1 237 ? 42.745 45.429 11.062 1.00 10.06 233 ASN A O 1
ATOM 1711 N N . VAL A 1 238 ? 43.221 43.294 10.457 1.00 10.93 234 VAL A N 1
ATOM 1712 C CA . VAL A 1 238 ? 44.474 43.609 9.775 1.00 12.44 234 VAL A CA 1
ATOM 1713 C C . VAL A 1 238 ? 44.210 44.025 8.328 1.00 12.51 234 VAL A C 1
ATOM 1714 O O . VAL A 1 238 ? 44.885 44.913 7.801 1.00 13.30 234 VAL A O 1
ATOM 1718 N N . SER A 1 239 ? 43.199 43.415 7.727 1.00 12.70 235 SER A N 1
ATOM 1719 C CA . SER A 1 239 ? 42.983 43.534 6.265 1.00 13.18 235 SER A CA 1
ATOM 1720 C C . SER A 1 239 ? 41.785 44.399 5.867 1.00 13.37 235 SER A C 1
ATOM 1721 O O . SER A 1 239 ? 41.769 44.971 4.763 1.00 13.69 235 SER A O 1
ATOM 1724 N N . VAL A 1 240 ? 40.805 44.524 6.762 1.00 11.22 236 VAL A N 1
ATOM 1725 C CA . VAL A 1 240 ? 39.568 45.288 6.475 1.00 12.40 236 VAL A CA 1
ATOM 1726 C C . VAL A 1 240 ? 38.909 44.859 5.133 1.00 12.60 236 VAL A C 1
ATOM 1727 O O . VAL A 1 240 ? 38.375 45.690 4.382 1.00 13.32 236 VAL A O 1
ATOM 1731 N N . ILE A 1 241 ? 38.922 43.558 4.878 1.00 12.45 237 ILE A N 1
ATOM 1732 C CA . ILE A 1 241 ? 38.181 42.979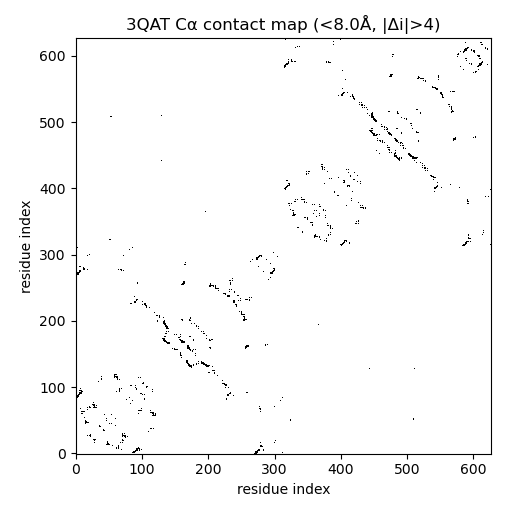 3.760 1.00 13.97 237 ILE A CA 1
ATOM 1733 C C . ILE A 1 241 ? 37.475 41.726 4.235 1.00 13.19 237 ILE A C 1
ATOM 1734 O O . ILE A 1 241 ? 37.835 41.156 5.293 1.00 12.58 237 ILE A O 1
ATOM 1739 N N . PRO A 1 242 ? 36.459 41.274 3.486 1.00 13.34 238 PRO A N 1
ATOM 1740 C CA . PRO A 1 242 ? 35.772 40.065 3.926 1.00 13.55 238 PRO A CA 1
ATOM 1741 C C . PRO A 1 242 ? 36.660 38.835 3.716 1.00 14.90 238 PRO A C 1
ATOM 1742 O O . PRO A 1 242 ? 37.101 38.543 2.594 1.00 18.41 238 PRO A O 1
ATOM 1746 N N . GLU A 1 243 ? 36.938 38.134 4.805 1.00 12.88 239 GLU A N 1
ATOM 1747 C CA . GLU A 1 243 ? 37.813 36.968 4.762 1.00 13.14 239 GLU A CA 1
ATOM 1748 C C . GLU A 1 243 ? 37.034 35.696 5.068 1.00 13.88 239 GLU A C 1
ATOM 1749 O O . GLU A 1 243 ? 36.308 35.636 6.064 1.00 12.77 239 GLU A O 1
ATOM 1755 N N . SER A 1 244 ? 37.167 34.676 4.211 1.00 13.29 240 SER A N 1
ATOM 1756 C CA . SER A 1 244 ? 36.528 33.382 4.446 1.00 14.66 240 SER A CA 1
ATOM 1757 C C . SER A 1 244 ? 37.459 32.179 4.309 1.00 14.50 240 SER A C 1
ATOM 1758 O O . SER A 1 244 ? 37.017 31.054 4.509 1.00 15.39 240 SER A O 1
ATOM 1761 N N . ASP A 1 245 ? 38.735 32.398 3.993 1.00 15.15 241 ASP A N 1
ATOM 1762 C CA A ASP A 1 245 ? 39.686 31.283 3.803 0.70 15.79 241 ASP A CA 1
ATOM 1763 C CA B ASP A 1 245 ? 39.657 31.279 3.815 0.30 15.37 241 ASP A CA 1
ATOM 1764 C C . ASP A 1 245 ? 40.316 30.975 5.152 1.00 15.09 241 ASP A C 1
ATOM 1765 O O . ASP A 1 245 ? 41.026 31.809 5.684 1.00 14.82 241 ASP A O 1
ATOM 1774 N N . PRO A 1 246 ? 40.058 29.773 5.711 1.00 15.87 242 PRO A N 1
ATOM 1775 C CA . PRO A 1 246 ? 40.593 29.541 7.070 1.00 15.59 242 PRO A CA 1
ATOM 1776 C C . PRO A 1 246 ? 42.114 29.626 7.218 1.00 15.89 242 PRO A C 1
ATOM 1777 O O . PRO A 1 246 ? 42.599 30.062 8.281 1.00 15.66 242 PRO A O 1
ATOM 1781 N N . GLU A 1 247 ? 42.871 29.228 6.199 1.00 16.75 243 GLU A N 1
ATOM 1782 C CA A GLU A 1 247 ? 44.331 29.338 6.248 0.70 18.24 243 GLU A CA 1
ATOM 1783 C CA B GLU A 1 247 ? 44.326 29.337 6.287 0.30 17.45 243 GLU A CA 1
ATOM 1784 C C . GLU A 1 247 ? 44.782 30.799 6.293 1.00 17.45 243 GLU A C 1
ATOM 1785 O O . GLU A 1 247 ? 45.696 31.175 7.052 1.00 17.99 243 GLU A O 1
ATOM 1796 N N . ARG A 1 248 ? 44.163 31.629 5.462 1.00 17.18 244 ARG A N 1
ATOM 1797 C CA . ARG A 1 248 ? 44.489 33.053 5.476 1.00 16.67 244 ARG A CA 1
ATOM 1798 C C . ARG A 1 248 ? 44.043 33.695 6.788 1.00 15.60 244 ARG A C 1
ATOM 1799 O O . ARG A 1 248 ? 44.767 34.507 7.349 1.00 15.29 244 ARG A O 1
ATOM 1807 N N . ILE A 1 249 ? 42.859 33.324 7.260 1.00 13.80 245 ILE A N 1
ATOM 1808 C CA . ILE A 1 249 ? 42.354 33.843 8.553 1.00 12.95 245 ILE A CA 1
ATOM 1809 C C . ILE A 1 249 ? 43.342 33.528 9.690 1.00 13.20 245 ILE A C 1
ATOM 1810 O O . ILE A 1 249 ? 43.617 34.407 10.505 1.00 12.09 245 ILE A O 1
ATOM 1815 N N . VAL A 1 250 ? 43.897 32.312 9.725 1.00 13.29 246 VAL A N 1
ATOM 1816 C CA . VAL A 1 250 ? 44.913 31.992 10.739 1.00 14.45 246 VAL A CA 1
ATOM 1817 C C . VAL A 1 250 ? 46.099 32.950 10.628 1.00 14.08 246 VAL A C 1
ATOM 1818 O O . VAL A 1 250 ? 46.572 33.493 11.639 1.00 13.12 246 VAL A O 1
ATOM 1822 N N . SER A 1 251 ? 46.572 33.206 9.399 1.00 13.22 247 SER A N 1
ATOM 1823 C CA A SER A 1 251 ? 47.712 34.084 9.215 0.70 14.09 247 SER A CA 1
ATOM 1824 C CA B SER A 1 251 ? 47.714 34.097 9.213 0.30 13.72 247 SER A CA 1
ATOM 1825 C C . SER A 1 251 ? 47.397 35.500 9.720 1.00 13.26 247 SER A C 1
ATOM 1826 O O . SER A 1 251 ? 48.215 36.129 10.389 1.00 13.31 247 SER A O 1
ATOM 1831 N N . LEU A 1 252 ? 46.200 35.971 9.413 1.00 12.55 248 LEU A N 1
ATOM 1832 C CA . LEU A 1 252 ? 45.760 37.302 9.834 1.00 11.35 248 LEU A CA 1
ATOM 1833 C C . LEU A 1 252 ? 45.563 37.434 11.340 1.00 11.42 248 LEU A C 1
ATOM 1834 O O . LEU A 1 252 ? 45.829 38.503 11.878 1.00 10.30 248 LEU A O 1
ATOM 1839 N N . LEU A 1 253 ? 45.117 36.352 11.993 1.00 10.05 249 LEU A N 1
ATOM 1840 C CA . LEU A 1 253 ? 45.055 36.344 13.482 1.00 9.02 249 LEU A CA 1
ATOM 1841 C C . LEU A 1 253 ? 46.458 36.462 14.109 1.00 9.28 249 LEU A C 1
ATOM 1842 O O . LEU A 1 253 ? 46.633 37.165 15.124 1.00 9.76 249 LEU A O 1
ATOM 1847 N N . VAL A 1 254 ? 47.448 35.798 13.506 1.00 10.18 250 VAL A N 1
ATOM 1848 C CA . VAL A 1 254 ? 48.824 35.912 13.983 1.00 10.78 250 VAL A CA 1
ATOM 1849 C C . VAL A 1 254 ? 49.362 37.341 13.774 1.00 11.10 250 VAL A C 1
ATOM 1850 O O . VAL A 1 254 ? 49.960 37.948 14.693 1.00 11.62 250 VAL A O 1
ATOM 1854 N N . GLN A 1 255 ? 49.155 37.880 12.568 1.00 11.86 251 GLN A N 1
ATOM 1855 C CA . GLN A 1 255 ? 49.584 39.243 12.250 1.00 12.89 251 GLN A CA 1
ATOM 1856 C C . GLN A 1 255 ? 48.918 40.280 13.163 1.00 12.13 251 GLN A C 1
ATOM 1857 O O . GLN A 1 255 ? 49.530 41.294 13.536 1.00 12.68 251 GLN A O 1
ATOM 1863 N N . GLN A 1 256 ? 47.663 40.003 13.516 1.00 10.81 252 GLN A N 1
ATOM 1864 C CA . GLN A 1 256 ? 46.873 40.902 14.360 1.00 11.35 252 GLN A CA 1
ATOM 1865 C C . GLN A 1 256 ? 47.549 41.184 15.715 1.00 10.53 252 GLN A C 1
ATOM 1866 O O . GLN A 1 256 ? 47.479 42.306 16.246 1.00 11.16 252 GLN A O 1
ATOM 1872 N N . VAL A 1 257 ? 48.222 40.183 16.262 1.00 10.46 253 VAL A N 1
ATOM 1873 C CA . VAL A 1 257 ? 48.802 40.305 17.604 1.00 10.10 253 VAL A CA 1
ATOM 1874 C C . VAL A 1 257 ? 49.797 41.463 17.709 1.00 10.83 253 VAL A C 1
ATOM 1875 O O . VAL A 1 257 ? 49.833 42.143 18.724 1.00 10.94 253 VAL A O 1
ATOM 1879 N N . THR A 1 258 ? 50.594 41.674 16.659 1.00 11.43 254 THR A N 1
ATOM 1880 C CA . THR A 1 258 ? 51.602 42.735 16.664 1.00 12.50 254 THR A CA 1
ATOM 1881 C C . THR A 1 258 ? 51.207 43.978 15.882 1.00 13.36 254 THR A C 1
ATOM 1882 O O . THR A 1 258 ? 51.973 44.954 15.866 1.00 14.32 254 THR A O 1
ATOM 1886 N N . GLY A 1 259 ? 50.038 43.945 15.245 1.00 12.71 255 GLY A N 1
ATOM 1887 C CA . GLY A 1 259 ? 49.636 45.007 14.323 1.00 12.90 255 GLY A CA 1
ATOM 1888 C C . GLY A 1 259 ? 48.453 45.821 14.813 1.00 12.91 255 GLY A C 1
ATOM 1889 O O . GLY A 1 259 ? 47.823 45.482 15.820 1.00 13.13 255 GLY A O 1
ATOM 1890 N N . ARG A 1 260 ? 48.162 46.872 14.045 1.00 13.02 256 ARG A N 1
ATOM 1891 C CA A ARG A 1 260 ? 47.104 47.842 14.357 0.50 12.48 256 ARG A CA 1
ATOM 1892 C CA B ARG A 1 260 ? 47.107 47.848 14.340 0.50 12.67 256 ARG A CA 1
ATOM 1893 C C . ARG A 1 260 ? 45.703 47.264 14.172 1.00 11.95 256 ARG A C 1
ATOM 1894 O O . ARG A 1 260 ? 45.402 46.612 13.164 1.00 13.16 256 ARG A O 1
ATOM 1909 N N . VAL A 1 261 ? 44.835 47.509 15.150 1.00 10.31 257 VAL A N 1
ATOM 1910 C CA . VAL A 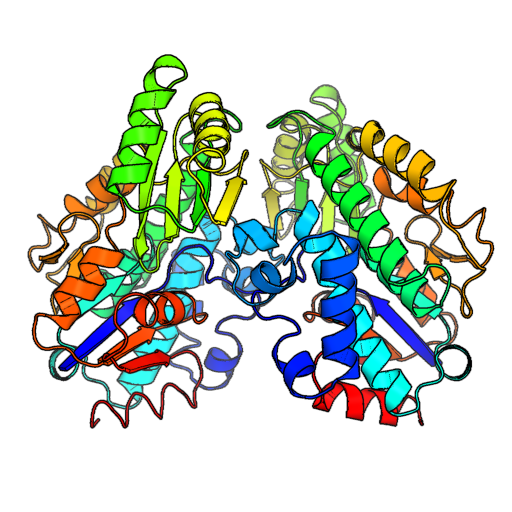1 261 ? 43.430 47.126 15.004 1.00 9.37 257 VAL A CA 1
ATOM 1911 C C . VAL A 1 261 ? 42.738 48.247 14.219 1.00 8.62 257 VAL A C 1
ATOM 1912 O O . VAL A 1 261 ? 42.579 49.363 14.724 1.00 8.54 257 VAL A O 1
ATOM 1916 N N . ARG A 1 262 ? 42.348 47.954 12.981 1.00 9.04 258 ARG A N 1
ATOM 1917 C CA . ARG A 1 262 ? 41.847 48.992 12.051 1.00 8.91 258 ARG A CA 1
ATOM 1918 C C . ARG A 1 262 ? 40.317 49.124 12.213 1.00 9.43 258 ARG A C 1
ATOM 1919 O O . ARG A 1 262 ? 39.539 48.840 11.281 1.00 9.98 258 ARG A O 1
ATOM 1927 N N . TRP A 1 263 ? 39.877 49.541 13.407 1.00 8.70 259 TRP A N 1
ATOM 1928 C CA . TRP A 1 263 ? 38.444 49.477 13.720 1.00 8.39 259 TRP A CA 1
ATOM 1929 C C . TRP A 1 263 ? 37.628 50.548 12.984 1.00 8.98 259 TRP A C 1
ATOM 1930 O O . TRP A 1 263 ? 36.544 50.258 12.451 1.00 9.94 259 TRP A O 1
ATOM 1941 N N . ARG A 1 264 ? 38.140 51.772 12.957 1.00 9.29 260 ARG A N 1
ATOM 1942 C CA . ARG A 1 264 ? 37.502 52.854 12.208 1.00 9.72 260 ARG A CA 1
ATOM 1943 C C . ARG A 1 264 ? 37.220 52.413 10.761 1.00 10.71 260 ARG A C 1
ATOM 1944 O O . ARG A 1 264 ? 36.094 52.513 10.274 1.00 9.89 260 ARG A O 1
ATOM 1952 N N . GLU A 1 265 ? 38.261 51.908 10.092 1.00 10.45 261 GLU A N 1
ATOM 1953 C CA . GLU A 1 265 ? 38.125 51.495 8.690 1.00 11.04 261 GLU A CA 1
ATOM 1954 C C . GLU A 1 265 ? 37.159 50.332 8.531 1.00 10.49 261 GLU A C 1
ATOM 1955 O O . GLU A 1 265 ? 36.447 50.239 7.525 1.00 11.80 261 GLU A O 1
ATOM 1961 N N . THR A 1 266 ? 37.116 49.459 9.547 1.00 10.35 262 THR A N 1
ATOM 1962 C CA . THR A 1 266 ? 36.191 48.343 9.545 1.00 10.05 262 THR A CA 1
ATOM 1963 C C . THR A 1 266 ? 34.745 48.820 9.529 1.00 10.56 262 THR A C 1
ATOM 1964 O O . THR A 1 266 ? 33.957 48.364 8.722 1.00 10.82 262 THR A O 1
ATOM 1968 N N . ILE A 1 267 ? 34.405 49.748 10.413 1.00 10.36 263 ILE A N 1
ATOM 1969 C CA . ILE A 1 267 ? 33.035 50.239 10.482 1.00 9.96 263 ILE A CA 1
ATOM 1970 C C . ILE A 1 267 ? 32.690 51.032 9.211 1.00 10.36 263 ILE A C 1
ATOM 1971 O O . ILE A 1 267 ? 31.571 50.906 8.664 1.00 11.14 263 ILE A O 1
ATOM 1976 N N . GLU A 1 268 ? 33.646 51.820 8.726 1.00 11.33 264 GLU A N 1
ATOM 1977 C CA . GLU A 1 268 ? 33.432 52.563 7.474 1.00 12.77 264 GLU A CA 1
ATOM 1978 C C . GLU A 1 268 ? 33.200 51.600 6.305 1.00 13.53 264 GLU A C 1
ATOM 1979 O O . GLU A 1 268 ? 32.295 51.840 5.492 1.00 15.29 264 GLU A O 1
ATOM 1985 N N . TRP A 1 269 ? 34.014 50.546 6.203 1.00 13.15 265 TRP A N 1
ATOM 1986 C CA . TRP A 1 269 ? 33.830 49.555 5.144 1.00 13.84 265 TRP A CA 1
ATOM 1987 C C . TRP A 1 269 ? 32.459 48.878 5.246 1.00 13.81 265 TRP A C 1
ATOM 1988 O O . TRP A 1 269 ? 31.699 48.807 4.271 1.00 14.61 265 TRP A O 1
ATOM 1999 N N . ILE A 1 270 ? 32.138 48.363 6.427 1.00 13.70 266 ILE A N 1
ATOM 2000 C CA . ILE A 1 270 ? 30.850 47.690 6.601 1.00 13.24 266 ILE A CA 1
ATOM 2001 C C . ILE A 1 270 ? 29.669 48.586 6.204 1.00 14.76 266 ILE A C 1
ATOM 2002 O O . ILE A 1 270 ? 28.764 48.143 5.494 1.00 14.97 266 ILE A O 1
ATOM 2007 N N . SER A 1 271 ? 29.696 49.845 6.638 1.00 13.94 267 SER A N 1
ATOM 2008 C CA . SER A 1 271 ? 28.607 50.788 6.385 1.00 15.37 267 SER A CA 1
ATOM 2009 C C . SER A 1 271 ? 28.447 51.115 4.909 1.00 16.71 267 SER A C 1
ATOM 2010 O O . SER A 1 271 ? 27.337 51.437 4.473 1.00 17.38 267 SER A O 1
ATOM 2013 N N . ALA A 1 272 ? 29.551 51.028 4.164 1.00 17.20 268 ALA A N 1
ATOM 2014 C CA . ALA A 1 272 ? 29.553 51.336 2.717 1.00 18.33 268 ALA A CA 1
ATOM 2015 C C . ALA A 1 272 ? 29.255 50.115 1.850 1.00 19.18 268 ALA A C 1
ATOM 2016 O O . ALA A 1 272 ? 29.067 50.240 0.636 1.00 20.39 268 ALA A O 1
ATOM 2018 N N . ASN A 1 273 ? 29.220 48.928 2.449 1.00 19.40 269 ASN A N 1
ATOM 2019 C CA . ASN A 1 273 ? 29.098 47.714 1.661 1.00 20.98 269 ASN A CA 1
ATOM 2020 C C . ASN A 1 273 ? 27.869 46.893 2.026 1.00 20.96 269 ASN A C 1
ATOM 2021 O O . ASN A 1 273 ? 27.932 45.672 2.179 1.00 21.91 269 ASN A O 1
ATOM 2026 N N . GLY A 1 274 ? 26.746 47.597 2.146 1.00 21.80 270 GLY A N 1
ATOM 2027 C CA . GLY A 1 274 ? 25.433 46.965 2.168 1.00 22.30 270 GLY A CA 1
ATOM 2028 C C . GLY A 1 274 ? 24.852 46.673 3.535 1.00 21.40 270 GLY A C 1
ATOM 2029 O O . GLY A 1 274 ? 23.904 45.889 3.648 1.00 22.06 270 GLY A O 1
ATOM 2030 N N . VAL A 1 275 ? 25.413 47.310 4.564 1.00 19.38 271 VAL A N 1
ATOM 2031 C CA . VAL A 1 275 ? 24.930 47.162 5.946 1.00 18.78 271 VAL A CA 1
ATOM 2032 C C . VAL A 1 275 ? 24.512 48.501 6.554 1.00 18.43 271 VAL A C 1
ATOM 2033 O O . VAL A 1 275 ? 25.271 49.471 6.503 1.00 18.39 271 VAL A O 1
ATOM 2037 N N . ASN A 1 276 ? 23.317 48.537 7.138 1.00 18.74 272 ASN A N 1
ATOM 2038 C CA . ASN A 1 276 ? 22.827 49.733 7.825 1.00 20.66 272 ASN A CA 1
ATOM 2039 C C . ASN A 1 276 ? 22.603 49.578 9.333 1.00 19.53 272 ASN A C 1
ATOM 2040 O O . ASN A 1 276 ? 22.251 50.543 10.004 1.00 20.47 272 ASN A O 1
ATOM 2045 N N . THR A 1 277 ? 22.806 48.364 9.854 1.00 18.38 273 THR A N 1
ATOM 2046 C CA . THR A 1 277 ? 22.580 48.115 11.270 1.00 16.94 273 THR A CA 1
ATOM 2047 C C . THR A 1 277 ? 23.769 47.337 11.822 1.00 15.10 273 THR A C 1
ATOM 2048 O O . THR A 1 277 ? 24.089 46.273 11.318 1.00 14.51 273 THR A O 1
ATOM 2052 N N . LEU A 1 278 ? 24.402 47.885 12.852 1.00 14.29 274 LEU A N 1
ATOM 2053 C CA . LEU A 1 278 ? 25.547 47.223 13.484 1.00 14.00 274 LEU A CA 1
ATOM 2054 C C . LEU A 1 278 ? 25.141 46.785 14.871 1.00 13.46 274 LEU A C 1
ATOM 2055 O O . LEU A 1 278 ? 24.822 47.639 15.710 1.00 13.83 274 LEU A O 1
ATOM 2060 N N . PHE A 1 279 ? 25.179 45.478 15.119 1.00 11.84 275 PHE A N 1
ATOM 2061 C CA . PHE A 1 279 ? 24.836 44.936 16.423 1.00 10.90 275 PHE A CA 1
ATOM 2062 C C . PHE A 1 279 ? 26.147 44.676 17.177 1.00 10.43 275 PHE A C 1
ATOM 2063 O O . PHE A 1 279 ? 27.105 44.215 16.573 1.00 11.23 275 PHE A O 1
ATOM 2071 N N . GLU A 1 280 ? 26.161 45.038 18.453 1.00 8.94 276 GLU A N 1
ATOM 2072 C CA . GLU A 1 280 ? 27.257 44.705 19.387 1.00 8.07 276 GLU A CA 1
ATOM 2073 C C . GLU A 1 280 ? 26.784 43.535 20.268 1.00 8.70 276 GLU A C 1
ATOM 2074 O O . GLU A 1 280 ? 25.867 43.682 21.091 1.00 9.52 276 GLU A O 1
ATOM 2080 N N . ILE A 1 281 ? 27.431 42.386 20.093 1.00 7.57 277 ILE A N 1
ATOM 2081 C CA . ILE A 1 281 ? 26.966 41.149 20.698 1.00 8.19 277 ILE A CA 1
ATOM 2082 C C . ILE A 1 281 ? 27.772 40.849 21.948 1.00 7.37 277 ILE A C 1
ATOM 2083 O O . ILE A 1 281 ? 28.968 40.601 21.855 1.00 7.92 277 ILE A O 1
ATOM 2088 N N . GLY A 1 282 ? 27.138 40.867 23.114 1.00 8.48 278 GLY A N 1
ATOM 2089 C CA . GLY A 1 282 ? 27.829 40.529 24.370 1.00 8.88 278 GLY A CA 1
ATOM 2090 C C . GLY A 1 282 ? 27.808 41.620 25.424 1.00 9.32 278 GLY A C 1
ATOM 2091 O O . GLY A 1 282 ? 26.798 42.273 25.634 1.00 10.65 278 GLY A O 1
ATOM 2092 N N . SER A 1 283 ? 28.941 41.805 26.108 1.00 8.55 279 SER A N 1
ATOM 2093 C CA . SER A 1 283 ? 29.016 42.712 27.268 1.00 8.19 279 SER A CA 1
ATOM 2094 C C . SER A 1 283 ? 29.298 44.167 26.867 1.00 8.68 279 SER A C 1
ATOM 2095 O O . SER A 1 283 ? 30.238 44.431 26.128 1.00 8.11 279 SER A O 1
ATOM 2098 N N . GLY A 1 284 ? 28.493 45.096 27.386 1.00 8.83 280 GLY A N 1
ATOM 2099 C CA . GLY A 1 284 ? 28.807 46.530 27.301 1.00 8.98 280 GLY A CA 1
ATOM 2100 C C . GLY A 1 284 ? 28.344 47.255 26.040 1.00 8.65 280 GLY A C 1
ATOM 2101 O O . GLY A 1 284 ? 27.694 46.673 25.151 1.00 9.81 280 GLY A O 1
ATOM 2102 N N . LYS A 1 285 ? 28.680 48.540 25.988 1.00 9.21 281 LYS A N 1
ATOM 2103 C CA . LYS A 1 285 ? 28.240 49.377 24.872 1.00 9.01 281 LYS A CA 1
ATOM 2104 C C . LYS A 1 285 ? 29.412 50.107 24.237 1.00 7.68 281 LYS A C 1
ATOM 2105 O O . LYS A 1 285 ? 29.225 51.140 23.582 1.00 7.88 281 LYS A O 1
ATOM 2111 N N . VAL A 1 286 ? 30.619 49.548 24.405 1.00 6.38 282 VAL A N 1
ATOM 2112 C CA . VAL A 1 286 ? 31.833 50.206 23.916 1.00 6.45 282 VAL A CA 1
ATOM 2113 C C . VAL A 1 286 ? 31.866 50.339 22.376 1.00 7.37 282 VAL A C 1
ATOM 2114 O O . VAL A 1 286 ? 32.074 51.450 21.855 1.00 7.36 282 VAL A O 1
ATOM 2118 N N . LEU A 1 287 ? 31.621 49.236 21.660 1.00 7.07 283 LEU A N 1
ATOM 2119 C CA . LEU A 1 287 ? 31.668 49.328 20.191 1.00 7.33 283 LEU A CA 1
ATOM 2120 C C . LEU A 1 287 ? 30.548 50.188 19.646 1.00 8.08 283 LEU A C 1
ATOM 2121 O O . LEU A 1 287 ? 30.735 50.891 18.630 1.00 8.28 283 LEU A O 1
ATOM 2126 N N . THR A 1 288 ? 29.385 50.141 20.296 1.00 7.97 284 THR A N 1
ATOM 2127 C CA . THR A 1 288 ? 28.236 50.954 19.885 1.00 8.69 284 THR A CA 1
ATOM 2128 C C . THR A 1 288 ? 28.565 52.447 20.002 1.00 9.23 284 THR A C 1
ATOM 2129 O O . THR A 1 288 ? 28.214 53.242 19.103 1.00 9.39 284 THR A O 1
ATOM 2133 N N . GLY A 1 289 ? 29.258 52.822 21.081 1.00 9.04 285 GLY A N 1
ATOM 2134 C CA . GLY A 1 289 ? 29.719 54.217 21.273 1.00 9.48 285 GLY A CA 1
ATOM 2135 C C . GLY A 1 289 ? 30.634 54.654 20.130 1.00 9.91 285 GLY A C 1
ATOM 2136 O O . GLY A 1 289 ? 30.463 55.747 19.564 1.00 11.73 285 GLY A O 1
ATOM 2137 N N . LEU A 1 290 ? 31.564 53.783 19.746 1.00 9.18 286 LEU A N 1
ATOM 2138 C CA . LEU A 1 290 ? 32.458 54.073 18.630 1.00 8.89 286 LEU A CA 1
ATOM 2139 C C . LEU A 1 290 ? 31.694 54.192 17.303 1.00 9.90 286 LEU A C 1
ATOM 2140 O O . LEU A 1 290 ? 31.959 55.106 16.531 1.00 11.00 286 LEU A O 1
ATOM 2145 N N . ALA A 1 291 ? 30.776 53.257 17.056 1.00 10.42 287 ALA A N 1
ATOM 2146 C CA . ALA A 1 291 ? 30.046 53.225 15.760 1.00 10.89 287 ALA A CA 1
ATOM 2147 C C . ALA A 1 291 ? 29.300 54.532 15.552 1.00 12.70 287 ALA A C 1
ATOM 2148 O O . ALA A 1 291 ? 29.323 55.097 14.448 1.00 12.56 287 ALA A O 1
ATOM 2150 N N . ARG A 1 292 ? 28.666 55.031 16.614 1.00 12.30 288 ARG A N 1
ATOM 2151 C CA . ARG A 1 292 ? 27.895 56.272 16.520 1.00 14.11 288 ARG A CA 1
ATOM 2152 C C . ARG A 1 292 ? 28.755 57.508 16.248 1.00 14.53 288 ARG A C 1
ATOM 2153 O O . ARG A 1 292 ? 28.275 58.484 15.626 1.00 15.94 288 ARG A O 1
ATOM 2161 N N . ARG A 1 293 ? 30.013 57.464 16.682 1.00 13.65 289 ARG A N 1
ATOM 2162 C CA . ARG A 1 293 ? 30.974 58.542 16.428 1.00 14.71 289 ARG A CA 1
ATOM 2163 C C . ARG A 1 293 ? 31.508 58.440 15.005 1.00 15.32 289 ARG A C 1
ATOM 2164 O O . ARG A 1 293 ? 31.735 59.462 14.353 1.00 17.13 289 ARG A O 1
ATOM 2172 N N . ILE A 1 294 ? 31.681 57.220 14.510 1.00 14.27 290 ILE A N 1
ATOM 2173 C CA . ILE A 1 294 ? 32.203 57.003 13.162 1.00 14.56 290 ILE A CA 1
ATOM 2174 C C . ILE A 1 294 ? 31.197 57.349 12.065 1.00 16.55 290 ILE A C 1
ATOM 2175 O O . ILE A 1 294 ? 31.571 57.930 11.033 1.00 17.21 290 ILE A O 1
ATOM 2180 N N . ASN A 1 295 ? 29.936 56.967 12.270 1.00 17.21 291 ASN A N 1
ATOM 2181 C CA . ASN A 1 295 ? 28.900 57.133 11.254 1.00 19.61 291 ASN A CA 1
ATOM 2182 C C . ASN A 1 295 ? 27.587 57.480 11.958 1.00 20.39 291 ASN A C 1
ATOM 2183 O O . ASN A 1 295 ? 27.044 56.678 12.702 1.00 20.23 291 ASN A O 1
ATOM 2188 N N . LYS A 1 296 ? 27.087 58.691 11.726 1.00 22.26 292 LYS A N 1
ATOM 2189 C CA . LYS A 1 296 ? 25.870 59.166 12.391 1.00 24.25 292 LYS A CA 1
ATOM 2190 C C . LYS A 1 296 ? 24.564 58.626 11.785 1.00 25.68 292 LYS A C 1
ATOM 2191 O O . LYS A 1 296 ? 23.490 58.806 12.360 1.00 27.60 292 LYS A O 1
ATOM 2193 N N . ASP A 1 297 ? 24.647 57.954 10.643 1.00 26.10 293 ASP A N 1
ATOM 2194 C CA . ASP A 1 297 ? 23.448 57.495 9.939 1.00 27.20 293 ASP A CA 1
ATOM 2195 C C . ASP A 1 297 ? 23.104 56.033 10.181 1.00 25.80 293 ASP A C 1
ATOM 2196 O O . ASP A 1 297 ? 21.949 55.640 10.026 1.00 27.03 293 ASP A O 1
ATOM 2201 N N . ILE A 1 298 ? 24.092 55.215 10.529 1.00 23.99 294 ILE A N 1
ATOM 2202 C CA . ILE A 1 298 ? 23.825 53.795 10.790 1.00 22.93 294 ILE A CA 1
ATOM 2203 C C . ILE A 1 298 ? 23.087 53.621 12.115 1.00 21.22 294 ILE A C 1
ATOM 2204 O O . ILE A 1 298 ? 23.198 54.446 13.021 1.00 22.40 294 ILE A O 1
ATOM 2209 N N . LYS A 1 299 ? 22.312 52.558 12.213 1.00 19.54 295 LYS A N 1
ATOM 2210 C CA . LYS A 1 299 ? 21.677 52.202 13.470 1.00 17.61 295 LYS A CA 1
ATOM 2211 C C . LYS A 1 299 ? 22.676 51.280 14.160 1.00 16.95 295 LYS A C 1
ATOM 2212 O O . LYS A 1 299 ? 23.134 50.303 13.563 1.00 18.02 295 LYS A O 1
ATOM 2214 N N . ALA A 1 300 ? 23.032 51.629 15.386 1.00 15.07 296 ALA A N 1
ATOM 2215 C CA . ALA A 1 300 ? 23.963 50.822 16.186 1.00 14.31 296 ALA A CA 1
ATOM 2216 C C . ALA A 1 300 ? 23.230 50.395 17.466 1.00 13.85 296 ALA A C 1
ATOM 2217 O O . ALA A 1 300 ? 22.721 51.241 18.225 1.00 14.62 296 ALA A O 1
ATOM 2219 N N . LEU A 1 301 ? 23.181 49.083 17.701 1.00 13.15 297 LEU A N 1
ATOM 2220 C CA . LEU A 1 301 ? 22.373 48.525 18.779 1.00 12.93 297 LEU A CA 1
ATOM 2221 C C . LEU A 1 301 ? 23.177 47.545 19.594 1.00 11.77 297 LEU A C 1
ATOM 2222 O O . LEU A 1 301 ? 23.915 46.738 19.036 1.00 11.95 297 LEU A O 1
ATOM 2227 N N . THR A 1 302 ? 23.009 47.619 20.910 1.00 11.30 298 THR A N 1
ATOM 2228 C CA . THR A 1 302 ? 23.631 46.650 21.819 1.00 10.86 298 THR A CA 1
ATOM 2229 C C . THR A 1 302 ? 22.742 45.400 21.971 1.00 10.67 298 THR A C 1
ATOM 2230 O O . THR A 1 302 ? 21.511 45.489 22.004 1.00 11.49 298 THR A O 1
ATOM 2234 N N . VAL A 1 303 ? 23.377 44.238 22.101 1.00 10.85 299 VAL A N 1
ATOM 2235 C CA . VAL A 1 303 ? 22.659 42.967 22.337 1.00 10.74 299 VAL A CA 1
ATOM 2236 C C . VAL A 1 303 ? 23.292 42.191 23.498 1.00 10.81 299 VAL A C 1
ATOM 2237 O O . VAL A 1 303 ? 24.200 41.365 23.294 1.00 10.03 299 VAL A O 1
ATOM 2241 N N . GLY A 1 304 ? 22.808 42.464 24.711 1.00 11.47 300 GLY A N 1
ATOM 2242 C CA . GLY A 1 304 ? 23.346 41.853 25.928 1.00 12.74 300 GLY A CA 1
ATOM 2243 C C . GLY A 1 304 ? 22.308 41.357 26.898 1.00 14.53 300 GLY A C 1
ATOM 2244 O O . GLY A 1 304 ? 22.604 40.532 27.752 1.00 16.29 300 GLY A O 1
ATOM 2245 N N . THR A 1 305 ? 21.084 41.841 26.748 1.00 14.19 301 THR A N 1
ATOM 2246 C CA . THR A 1 305 ? 19.973 41.450 27.634 1.00 14.48 301 THR A CA 1
ATOM 2247 C C . THR A 1 305 ? 18.904 40.704 26.841 1.00 14.66 301 THR A C 1
ATOM 2248 O O . THR A 1 305 ? 18.880 40.739 25.591 1.00 14.65 301 THR A O 1
ATOM 2252 N N . ALA A 1 306 ? 18.009 40.045 27.565 1.00 14.92 302 ALA A N 1
ATOM 2253 C CA . ALA A 1 306 ? 16.879 39.353 26.952 1.00 15.17 302 ALA A CA 1
ATOM 2254 C C . ALA A 1 306 ? 16.042 40.298 26.069 1.00 15.03 302 ALA A C 1
ATOM 2255 O O . ALA A 1 306 ? 15.680 39.952 24.926 1.00 16.08 302 ALA A O 1
ATOM 2257 N N . GLU A 1 307 ? 15.806 41.506 26.582 1.00 16.31 303 GLU A N 1
ATOM 2258 C CA . GLU A 1 307 ? 15.042 42.541 25.893 1.00 16.20 303 GLU A CA 1
ATOM 2259 C C . GLU A 1 307 ? 15.737 42.938 24.586 1.00 15.56 303 GLU A C 1
ATOM 2260 O O . GLU A 1 307 ? 15.102 43.046 23.528 1.00 16.01 303 GLU A O 1
ATOM 2266 N N . GLU A 1 308 ? 17.049 43.149 24.665 1.00 13.92 304 GLU A N 1
ATOM 2267 C CA . GLU A 1 308 ? 17.821 43.506 23.486 1.00 13.01 304 GLU A CA 1
ATOM 2268 C C . GLU A 1 308 ? 17.906 42.369 22.488 1.00 13.10 304 GLU A C 1
ATOM 2269 O O . GLU A 1 308 ? 17.937 42.608 21.287 1.00 13.88 304 GLU A O 1
ATOM 2275 N N . ILE A 1 309 ? 17.969 41.135 22.982 1.00 12.82 305 ILE A N 1
ATOM 2276 C CA . ILE A 1 309 ? 17.902 39.972 22.091 1.00 13.61 305 ILE A CA 1
ATOM 2277 C C . ILE A 1 309 ? 16.573 39.966 21.310 1.00 14.39 305 ILE A C 1
ATOM 2278 O O . ILE A 1 309 ? 16.569 39.830 20.083 1.00 15.00 305 ILE A O 1
ATOM 2283 N N . GLU A 1 310 ? 15.469 40.156 22.010 1.00 16.59 306 GLU A N 1
ATOM 2284 C CA . GLU A 1 310 ? 14.154 40.220 21.349 1.00 18.61 306 GLU A CA 1
ATOM 2285 C C . GLU A 1 310 ? 14.109 41.318 20.277 1.00 18.28 306 GLU A C 1
ATOM 2286 O O . GLU A 1 310 ? 13.649 41.064 19.159 1.00 18.78 306 GLU A O 1
ATOM 2292 N N . ALA A 1 311 ? 14.634 42.509 20.601 1.00 18.08 307 ALA A N 1
ATOM 2293 C CA . ALA A 1 311 ? 14.644 43.639 19.675 1.00 17.99 307 ALA A CA 1
ATOM 2294 C C . ALA A 1 311 ? 15.495 43.337 18.444 1.00 18.41 307 ALA A C 1
ATOM 2295 O O . ALA A 1 311 ? 15.089 43.629 17.313 1.00 18.79 307 ALA A O 1
ATOM 2297 N N . ALA A 1 312 ? 16.668 42.721 18.657 1.00 16.72 308 ALA A N 1
ATOM 2298 C CA . ALA A 1 312 ? 17.556 42.388 17.548 1.00 16.70 308 ALA A CA 1
ATOM 2299 C C . ALA A 1 312 ? 16.891 41.367 16.610 1.00 17.05 308 ALA A C 1
ATOM 2300 O O . ALA A 1 312 ? 16.981 41.490 15.380 1.00 16.73 308 ALA A O 1
ATOM 2302 N N . LEU A 1 313 ? 16.201 40.384 17.183 1.00 17.63 309 LEU A N 1
ATOM 2303 C CA . LEU A 1 313 ? 15.529 39.375 16.367 1.00 18.92 309 LEU A CA 1
ATOM 2304 C C . LEU A 1 313 ? 14.427 40.003 15.489 1.00 20.23 309 LEU A C 1
ATOM 2305 O O . LEU A 1 313 ? 14.253 39.607 14.337 1.00 21.68 309 LEU A O 1
ATOM 2310 N N . ARG A 1 314 ? 13.731 40.998 16.029 1.00 21.23 310 ARG A N 1
ATOM 2311 C CA . ARG A 1 314 ? 12.729 41.752 15.259 1.00 23.25 310 ARG A CA 1
ATOM 2312 C C . ARG A 1 314 ? 13.352 42.569 14.114 1.00 23.55 310 ARG A C 1
ATOM 2313 O O . ARG A 1 314 ? 12.830 42.583 12.993 1.00 25.04 310 ARG A O 1
ATOM 2321 N N . VAL A 1 315 ? 14.461 43.253 14.399 1.00 22.77 311 VAL A N 1
ATOM 2322 C CA . VAL A 1 315 ? 15.147 44.048 13.388 1.00 23.26 311 VAL A CA 1
ATOM 2323 C C . VAL A 1 315 ? 15.662 43.143 12.250 1.00 23.49 311 VAL A C 1
ATOM 2324 O O . VAL A 1 315 ? 15.602 43.519 11.072 1.00 23.84 311 VAL A O 1
ATOM 2328 N N . LEU A 1 316 ? 16.150 41.952 12.608 1.00 23.56 312 LEU A N 1
ATOM 2329 C CA . LEU A 1 316 ? 16.648 40.970 11.645 1.00 24.60 312 LEU A CA 1
ATOM 2330 C C . LEU A 1 316 ? 15.543 40.249 10.875 1.00 27.29 312 LEU A C 1
ATOM 2331 O O . LEU A 1 316 ? 15.823 39.571 9.882 1.00 28.46 312 LEU A O 1
ATOM 2336 N N . GLY A 1 317 ? 14.305 40.372 11.344 1.00 29.00 313 GLY A N 1
ATOM 2337 C CA . GLY A 1 317 ? 13.152 39.730 10.689 1.00 31.72 313 GLY A CA 1
ATOM 2338 C C . GLY A 1 317 ? 13.071 38.232 10.936 1.00 32.89 313 GLY A C 1
ATOM 2339 O O . GLY A 1 317 ? 12.562 37.478 10.092 1.00 34.03 313 GLY A O 1
ATOM 2340 N N . VAL A 1 318 ? 13.576 37.801 12.092 1.00 32.74 314 VAL A N 1
ATOM 2341 C CA . VAL A 1 318 ? 13.515 36.396 12.514 1.00 33.57 314 VAL A CA 1
ATOM 2342 C C . VAL A 1 318 ? 12.076 35.972 12.842 1.00 35.19 314 VAL A C 1
ATOM 2343 O O . VAL A 1 318 ? 11.585 34.981 12.297 1.00 36.14 314 VAL A O 1
ATOM 2348 N N . GLY B 1 6 ? 18.937 49.552 63.812 1.00 21.13 2 GLY B N 1
ATOM 2349 C CA . GLY B 1 6 ? 19.958 50.575 63.445 1.00 18.15 2 GLY B CA 1
ATOM 2350 C C . GLY B 1 6 ? 20.580 50.315 62.074 1.00 16.63 2 GLY B C 1
ATOM 2351 O O . GLY B 1 6 ? 20.650 49.163 61.632 1.00 16.46 2 GLY B O 1
ATOM 2352 N N . ALA B 1 7 ? 21.020 51.390 61.416 1.00 14.84 3 ALA B N 1
ATOM 2353 C CA . ALA B 1 7 ? 21.606 51.307 60.054 1.00 13.44 3 ALA B CA 1
ATOM 2354 C C . ALA B 1 7 ? 22.996 51.897 60.011 1.00 12.64 3 ALA B C 1
ATOM 2355 O O . ALA B 1 7 ? 23.304 52.825 60.738 1.00 12.50 3 ALA B O 1
ATOM 2357 N N . ALA B 1 8 ? 23.834 51.335 59.145 1.00 11.16 4 ALA B N 1
ATOM 2358 C CA . ALA B 1 8 ? 25.142 51.928 58.806 1.00 10.00 4 ALA B CA 1
ATOM 2359 C C . ALA B 1 8 ? 25.237 52.079 57.299 1.00 9.86 4 ALA B C 1
ATOM 2360 O O . ALA B 1 8 ? 24.709 51.245 56.548 1.00 9.52 4 ALA B O 1
ATOM 2362 N N . PHE B 1 9 ? 25.935 53.125 56.864 1.00 8.96 5 PHE B N 1
ATOM 2363 C CA . PHE B 1 9 ? 26.215 53.338 55.449 1.00 8.73 5 PHE B CA 1
ATOM 2364 C C . PHE B 1 9 ? 27.672 52.966 55.189 1.00 8.24 5 PHE B C 1
ATOM 2365 O O . PHE B 1 9 ? 28.572 53.457 55.867 1.00 8.84 5 PHE B O 1
ATOM 2373 N N . THR B 1 10 ? 27.879 52.127 54.173 1.00 7.53 6 THR B N 1
ATOM 2374 C CA . THR B 1 10 ? 29.230 51.687 53.788 1.00 7.83 6 THR B CA 1
ATOM 2375 C C . THR B 1 10 ? 29.488 52.132 52.372 1.00 8.26 6 THR B C 1
ATOM 2376 O O . THR B 1 10 ? 28.577 52.180 51.552 1.00 8.75 6 THR B O 1
ATOM 2380 N N . PHE B 1 11 ? 30.737 52.491 52.106 1.00 6.93 7 PHE B N 1
ATOM 2381 C CA . PHE B 1 11 ? 31.084 53.120 50.821 1.00 6.49 7 PHE B CA 1
ATOM 2382 C C . PHE B 1 11 ? 32.154 52.305 50.120 1.00 5.68 7 PHE B C 1
ATOM 2383 O O . PHE B 1 11 ? 33.201 52.038 50.705 1.00 6.57 7 PHE B O 1
ATOM 2391 N N . PRO B 1 12 ? 31.913 51.923 48.860 1.00 6.70 8 PRO B N 1
ATOM 2392 C CA . PRO B 1 12 ? 32.839 51.016 48.200 1.00 7.29 8 PRO B CA 1
ATOM 2393 C C . PRO B 1 12 ? 34.154 51.645 47.760 1.00 7.84 8 PRO B C 1
ATOM 2394 O O . PRO B 1 12 ? 34.269 52.880 47.672 1.00 8.19 8 PRO B O 1
ATOM 2398 N N . GLY B 1 13 ? 35.140 50.779 47.493 1.00 7.34 9 GLY B N 1
ATOM 2399 C CA . GLY B 1 13 ? 36.458 51.261 47.049 1.00 7.59 9 GLY B CA 1
ATOM 2400 C C . GLY B 1 13 ? 36.866 50.655 45.719 1.00 7.73 9 GLY B C 1
ATOM 2401 O O . GLY B 1 13 ? 36.022 50.158 44.965 1.00 7.19 9 GLY B O 1
ATOM 2402 N N . GLN B 1 14 ? 38.169 50.716 45.454 1.00 7.54 10 GLN B N 1
ATOM 2403 C CA . GLN B 1 14 ? 38.745 50.290 44.180 1.00 8.08 10 GLN B CA 1
ATOM 2404 C C . GLN B 1 14 ? 38.276 48.876 43.817 1.00 8.40 10 GLN B C 1
ATOM 2405 O O . GLN B 1 14 ? 38.277 47.959 44.662 1.00 10.26 10 GLN B O 1
ATOM 2411 N N . GLY B 1 15 ? 37.846 48.716 42.575 1.00 7.89 11 GLY B N 1
ATOM 2412 C CA . GLY B 1 15 ? 37.237 47.466 42.116 1.00 8.73 11 GLY B CA 1
ATOM 2413 C C . GLY B 1 15 ? 35.749 47.512 41.916 1.00 9.04 11 GLY B C 1
ATOM 2414 O O . GLY B 1 15 ? 35.162 46.602 41.305 1.00 8.98 11 GLY B O 1
ATOM 2415 N N . SER B 1 16 ? 35.115 48.555 42.460 1.00 6.97 12 SER B N 1
ATOM 2416 C CA . SER B 1 16 ? 33.677 48.750 42.286 1.00 6.96 12 SER B CA 1
ATOM 2417 C C . SER B 1 16 ? 33.338 49.656 41.109 1.00 7.26 12 SER B C 1
ATOM 2418 O O . SER B 1 16 ? 32.154 49.807 40.770 1.00 7.52 12 SER B O 1
ATOM 2421 N N . GLN B 1 17 ? 34.354 50.220 40.461 1.00 6.48 13 GLN B N 1
ATOM 2422 C CA . GLN B 1 17 ? 34.085 51.130 39.336 1.00 6.92 13 GLN B CA 1
ATOM 2423 C C . GLN B 1 17 ? 33.636 50.378 38.086 1.00 7.29 13 GLN B C 1
ATOM 2424 O O . GLN B 1 17 ? 34.078 49.243 37.829 1.00 8.87 13 GLN B O 1
ATOM 2430 N N . LEU B 1 18 ? 32.751 51.008 37.325 1.00 7.63 14 LEU B N 1
ATOM 2431 C CA . LEU B 1 18 ? 32.178 50.383 36.118 1.00 8.25 14 LEU B CA 1
ATOM 2432 C C . LEU B 1 18 ? 31.887 51.514 35.149 1.00 7.70 14 LEU B C 1
ATOM 2433 O O . LEU B 1 18 ? 31.337 52.543 35.540 1.00 7.98 14 LEU B O 1
ATOM 2438 N N . ILE B 1 19 ? 32.196 51.330 33.861 1.00 7.79 15 ILE B N 1
ATOM 2439 C CA . ILE B 1 19 ? 31.811 52.351 32.883 1.00 7.89 15 ILE B CA 1
ATOM 2440 C C . ILE B 1 19 ? 30.310 52.576 32.928 1.00 8.49 15 ILE B C 1
ATOM 2441 O O . ILE B 1 19 ? 29.520 51.617 32.963 1.00 9.22 15 ILE B O 1
ATOM 2446 N N . GLY B 1 20 ? 29.928 53.844 32.930 1.00 7.80 16 GLY B N 1
ATOM 2447 C CA . GLY B 1 20 ? 28.502 54.221 32.926 1.00 8.54 16 GLY B CA 1
ATOM 2448 C C . GLY B 1 20 ? 27.928 54.389 34.314 1.00 9.23 16 GLY B C 1
ATOM 2449 O O . GLY B 1 20 ? 26.767 54.812 34.458 1.00 9.49 16 GLY B O 1
ATOM 2450 N N . MET B 1 21 ? 28.718 54.073 35.349 1.00 8.08 17 MET B N 1
ATOM 2451 C CA . MET B 1 21 ? 28.228 54.261 36.712 1.00 7.78 17 MET B CA 1
ATOM 2452 C C . MET B 1 21 ? 27.785 55.705 36.965 1.00 9.06 17 MET B C 1
ATOM 2453 O O . MET B 1 21 ? 28.438 56.655 36.529 1.00 9.53 17 MET B O 1
ATOM 2458 N N . GLY B 1 22 ? 26.625 55.830 37.606 1.00 9.12 18 GLY B N 1
ATOM 2459 C CA . GLY B 1 22 ? 26.050 57.148 37.915 1.00 9.10 18 GLY B CA 1
ATOM 2460 C C . GLY B 1 22 ? 25.347 57.865 36.780 1.00 10.04 18 GLY B C 1
ATOM 2461 O O . GLY B 1 22 ? 24.631 58.822 37.050 1.00 10.91 18 GLY B O 1
ATOM 2462 N N . LYS B 1 23 ? 25.484 57.407 35.531 1.00 9.85 19 LYS B N 1
ATOM 2463 C CA . LYS B 1 23 ? 24.945 58.183 34.396 1.00 11.02 19 LYS B CA 1
ATOM 2464 C C . LYS B 1 23 ? 23.417 58.279 34.461 1.00 11.23 19 LYS B C 1
ATOM 2465 O O . LYS B 1 23 ? 22.836 59.372 34.338 1.00 12.21 19 LYS B O 1
ATOM 2471 N N . VAL B 1 24 ? 22.766 57.135 34.656 1.00 12.02 20 VAL B N 1
ATOM 2472 C CA . VAL B 1 24 ? 21.311 57.130 34.734 1.00 11.60 20 VAL B CA 1
ATOM 2473 C C . VAL B 1 24 ? 20.821 58.016 35.882 1.00 11.78 20 VAL B C 1
ATOM 2474 O O . VAL B 1 24 ? 19.854 58.794 35.723 1.00 11.62 20 VAL B O 1
ATOM 2478 N N . LEU B 1 25 ? 21.490 57.925 37.030 1.00 10.81 21 LEU B N 1
ATOM 2479 C CA . LEU B 1 25 ? 21.083 58.736 38.177 1.00 11.43 21 LEU B CA 1
ATOM 2480 C C . LEU B 1 25 ? 21.168 60.213 37.813 1.00 11.87 21 LEU B C 1
ATOM 2481 O O . LEU B 1 25 ? 20.299 60.983 38.214 1.00 11.62 21 LEU B O 1
ATOM 2486 N N . THR B 1 26 ? 22.204 60.618 37.063 1.00 10.78 22 THR B N 1
ATOM 2487 C CA . THR B 1 26 ? 22.330 62.031 36.688 1.00 11.94 22 THR B CA 1
ATOM 2488 C C . THR B 1 26 ? 21.245 62.482 35.734 1.00 12.85 22 THR B C 1
ATOM 2489 O O . THR B 1 26 ? 20.933 63.687 35.700 1.00 12.96 22 THR B O 1
ATOM 2493 N N . GLU B 1 27 ? 20.710 61.548 34.945 1.00 12.82 23 GLU B N 1
ATOM 2494 C CA . GLU B 1 27 ? 19.581 61.863 34.043 1.00 14.06 23 GLU B CA 1
ATOM 2495 C C . GLU B 1 27 ? 18.282 62.054 34.818 1.00 14.60 23 GLU B C 1
ATOM 2496 O O . GLU B 1 27 ? 17.425 62.847 34.411 1.00 15.72 23 GLU B O 1
ATOM 2502 N N . GLN B 1 28 ? 18.164 61.358 35.944 1.00 13.79 24 GLN B N 1
ATOM 2503 C CA . GLN B 1 28 ? 16.939 61.326 36.733 1.00 13.60 24 GLN B CA 1
ATOM 2504 C C . GLN B 1 28 ? 16.880 62.439 37.779 1.00 13.13 24 GLN B C 1
ATOM 2505 O O . GLN B 1 28 ? 15.790 62.917 38.112 1.00 14.55 24 GLN B O 1
ATOM 2511 N N . PHE B 1 29 ? 18.041 62.872 38.276 1.00 12.05 25 PHE B N 1
ATOM 2512 C CA . PHE B 1 29 ? 18.067 63.777 39.425 1.00 11.39 25 PHE B CA 1
ATOM 2513 C C . PHE B 1 29 ? 19.116 64.852 39.260 1.00 11.03 25 PHE B C 1
ATOM 2514 O O . PHE B 1 29 ? 20.311 64.554 39.110 1.00 10.89 25 PHE B O 1
ATOM 2522 N N . VAL B 1 30 ? 18.680 66.108 39.332 1.00 10.82 26 VAL B N 1
ATOM 2523 C CA . VAL B 1 30 ? 19.644 67.206 39.349 1.00 10.39 26 VAL B CA 1
ATOM 2524 C C . VAL B 1 30 ? 20.636 67.100 40.512 1.00 10.20 26 VAL B C 1
ATOM 2525 O O . VAL B 1 30 ? 21.799 67.491 40.363 1.00 9.13 26 VAL B O 1
ATOM 2529 N N . ALA B 1 31 ? 20.213 66.535 41.653 1.00 9.86 27 ALA B N 1
ATOM 2530 C CA . ALA B 1 31 ? 21.122 66.429 42.797 1.00 9.64 27 ALA B CA 1
ATOM 2531 C C . ALA B 1 31 ? 22.322 65.537 42.424 1.00 9.38 27 ALA B C 1
ATOM 2532 O O . ALA B 1 31 ? 23.452 65.793 42.821 1.00 9.60 27 ALA B O 1
ATOM 2534 N N . ALA B 1 32 ? 22.072 64.502 41.634 1.00 9.76 28 ALA B N 1
ATOM 2535 C CA . ALA B 1 32 ? 23.162 63.607 41.220 1.00 9.32 28 ALA B CA 1
ATOM 2536 C C . ALA B 1 32 ? 24.038 64.304 40.166 1.00 9.81 28 ALA B C 1
ATOM 2537 O O . ALA B 1 32 ? 25.297 64.296 40.248 1.00 8.70 28 ALA B O 1
ATOM 2539 N N . ARG B 1 33 ? 23.377 64.945 39.192 1.00 9.77 29 ARG B N 1
ATOM 2540 C CA A ARG B 1 33 ? 24.080 65.643 38.113 0.70 9.79 29 ARG B CA 1
ATOM 2541 C CA B ARG B 1 33 ? 24.051 65.663 38.115 0.30 9.95 29 ARG B CA 1
ATOM 2542 C C . ARG B 1 33 ? 25.054 66.683 38.667 1.00 9.87 29 ARG B C 1
ATOM 2543 O O . ARG B 1 33 ? 26.213 66.773 38.212 1.00 10.02 29 ARG B O 1
ATOM 2558 N N . MET B 1 34 ? 24.614 67.447 39.665 1.00 9.57 30 MET B N 1
ATOM 2559 C CA . MET B 1 34 ? 25.443 68.527 40.231 1.00 9.29 30 MET B CA 1
ATOM 2560 C C . MET B 1 34 ? 26.685 67.985 40.927 1.00 8.67 30 MET B C 1
ATOM 2561 O O . MET B 1 34 ? 27.718 68.644 40.948 1.00 8.60 30 MET B O 1
ATOM 2566 N N . VAL B 1 35 ? 26.587 66.787 41.496 1.00 7.77 31 VAL B N 1
ATOM 2567 C CA . VAL B 1 35 ? 27.777 66.207 42.148 1.00 7.54 31 VAL B CA 1
ATOM 2568 C C . VAL B 1 35 ? 28.884 65.995 41.123 1.00 8.06 31 VAL B C 1
ATOM 2569 O O . VAL B 1 35 ? 30.032 66.381 41.351 1.00 8.03 31 VAL B O 1
ATOM 2573 N N . PHE B 1 36 ? 28.528 65.395 39.988 1.00 7.85 32 PHE B N 1
ATOM 2574 C CA . PHE B 1 36 ? 29.508 65.157 38.936 1.00 7.28 32 PHE B CA 1
ATOM 2575 C C . PHE B 1 36 ? 30.024 66.456 38.345 1.00 8.36 32 PHE B C 1
ATOM 2576 O O . PHE B 1 36 ? 31.219 66.573 38.090 1.00 7.95 32 PHE B O 1
ATOM 2584 N N . GLU B 1 37 ? 29.147 67.451 38.215 1.00 8.17 33 GLU B N 1
ATOM 2585 C CA . GLU B 1 37 ? 29.595 68.749 37.717 1.00 8.88 33 GLU B CA 1
ATOM 2586 C C . GLU B 1 37 ? 30.622 69.374 38.638 1.00 8.27 33 GLU B C 1
ATOM 2587 O O . GLU B 1 37 ? 31.642 69.914 38.166 1.00 8.54 33 GLU B O 1
ATOM 2593 N N . GLU B 1 38 ? 30.367 69.317 39.944 1.00 7.71 34 GLU B N 1
ATOM 2594 C CA . GLU B 1 38 ? 31.274 69.922 40.894 1.00 8.74 34 GLU B CA 1
ATOM 2595 C C . GLU B 1 38 ? 32.633 69.186 40.938 1.00 7.83 34 GLU B C 1
ATOM 2596 O O . GLU B 1 38 ? 33.689 69.813 41.027 1.00 8.37 34 GLU B O 1
ATOM 2602 N N . VAL B 1 39 ? 32.587 67.858 40.909 1.00 7.44 35 VAL B N 1
ATOM 2603 C CA . VAL B 1 39 ? 33.839 67.069 40.902 1.00 7.54 35 VAL B CA 1
ATOM 2604 C C . VAL B 1 39 ? 34.697 67.409 39.692 1.00 8.08 35 VAL B C 1
ATOM 2605 O O . VAL B 1 39 ? 35.912 67.652 39.840 1.00 7.28 35 VAL B O 1
ATOM 2609 N N . ASP B 1 40 ? 34.084 67.478 38.500 1.00 7.80 36 ASP B N 1
ATOM 2610 C CA . ASP B 1 40 ? 34.788 67.933 37.289 1.00 8.54 36 ASP B CA 1
ATOM 2611 C C . ASP B 1 40 ? 35.410 69.299 37.507 1.00 9.13 36 ASP B C 1
ATOM 2612 O O . ASP B 1 40 ? 36.585 69.509 37.195 1.00 9.66 36 ASP B O 1
ATOM 2617 N N . ASP B 1 41 ? 34.644 70.236 38.065 1.00 8.91 37 ASP B N 1
ATOM 2618 C CA . ASP B 1 41 ? 35.187 71.567 38.307 1.00 9.36 37 ASP B CA 1
ATOM 2619 C C . ASP B 1 41 ? 36.378 71.538 39.280 1.00 8.97 37 ASP B C 1
ATOM 2620 O O . ASP B 1 41 ? 37.426 72.190 39.044 1.00 9.97 37 ASP B O 1
ATOM 2625 N N . ALA B 1 42 ? 36.220 70.776 40.362 1.00 8.16 38 ALA B N 1
ATOM 2626 C CA . ALA B 1 42 ? 37.229 70.701 41.409 1.00 8.77 38 ALA B CA 1
ATOM 2627 C C . ALA B 1 42 ? 38.555 70.178 40.890 1.00 9.29 38 ALA B C 1
ATOM 2628 O O . ALA B 1 42 ? 39.611 70.595 41.364 1.00 9.79 38 ALA B O 1
ATOM 2630 N N . LEU B 1 43 ? 38.478 69.282 39.901 1.00 7.61 39 LEU B N 1
ATOM 2631 C CA . LEU B 1 43 ? 39.663 68.645 39.301 1.00 8.28 39 LEU B CA 1
ATOM 2632 C C . LEU B 1 43 ? 40.142 69.311 38.003 1.00 9.82 39 LEU B C 1
ATOM 2633 O O . LEU B 1 43 ? 41.161 68.885 37.419 1.00 10.62 39 LEU B O 1
ATOM 2638 N N . SER B 1 44 ? 39.417 70.333 37.544 1.00 10.39 40 SER B N 1
ATOM 2639 C CA . SER B 1 44 ? 39.683 71.027 36.277 1.00 11.88 40 SER B CA 1
ATOM 2640 C C . SER B 1 44 ? 39.767 70.055 35.103 1.00 12.30 40 SER B C 1
ATOM 2641 O O . SER B 1 44 ? 40.644 70.179 34.228 1.00 12.22 40 SER B O 1
ATOM 2644 N N . GLU B 1 45 ? 38.833 69.099 35.071 1.00 11.62 41 GLU B N 1
ATOM 2645 C CA A GLU B 1 45 ? 38.886 68.028 34.079 0.50 12.58 41 GLU B CA 1
ATOM 2646 C CA B GLU B 1 45 ? 38.909 67.944 34.191 0.50 12.81 41 GLU B CA 1
ATOM 2647 C C . GLU B 1 45 ? 37.495 67.447 33.908 1.00 11.98 41 GLU B C 1
ATOM 2648 O O . GLU B 1 45 ? 36.699 67.426 34.837 1.00 12.99 41 GLU B O 1
ATOM 2659 N N . LYS B 1 46 ? 37.202 66.993 32.686 1.00 11.57 42 LYS B N 1
ATOM 2660 C CA . LYS B 1 46 ? 35.951 66.260 32.459 1.00 11.63 42 LYS B CA 1
ATOM 2661 C C . LYS B 1 46 ? 36.106 64.782 32.880 1.00 10.22 42 LYS B C 1
ATOM 2662 O O . LYS B 1 46 ? 36.024 63.855 32.054 1.00 10.62 42 LYS B O 1
ATOM 2668 N N . LEU B 1 47 ? 36.341 64.566 34.168 1.00 8.74 43 LEU B N 1
ATOM 2669 C CA . LEU B 1 47 ? 36.409 63.201 34.683 1.00 8.17 43 LEU B CA 1
ATOM 2670 C C . LEU B 1 47 ? 35.116 62.437 34.390 1.00 7.92 43 LEU B C 1
ATOM 2671 O O . LEU B 1 47 ? 35.125 61.226 34.108 1.00 7.54 43 LEU B O 1
ATOM 2676 N N . SER B 1 48 ? 33.992 63.147 34.447 1.00 7.49 44 SER B N 1
ATOM 2677 C CA . SER B 1 48 ? 32.707 62.497 34.186 1.00 7.59 44 SER B CA 1
ATOM 2678 C C . SER B 1 48 ? 32.653 61.784 32.817 1.00 8.21 44 SER B C 1
ATOM 2679 O O . SER B 1 48 ? 31.981 60.766 32.691 1.00 7.96 44 SER B O 1
ATOM 2682 N N . ASP B 1 49 ? 33.365 62.302 31.808 1.00 8.10 45 ASP B N 1
ATOM 2683 C CA . ASP B 1 49 ? 33.374 61.597 30.516 1.00 9.17 45 ASP B CA 1
ATOM 2684 C C . ASP B 1 49 ? 34.032 60.222 30.622 1.00 8.47 45 ASP B C 1
ATOM 2685 O O . ASP B 1 49 ? 33.575 59.253 30.003 1.00 8.79 45 ASP B O 1
ATOM 2690 N N . ILE B 1 50 ? 35.077 60.122 31.436 1.00 7.79 46 ILE B N 1
ATOM 2691 C CA . ILE B 1 50 ? 35.758 58.841 31.659 1.00 8.34 46 ILE B CA 1
ATOM 2692 C C . ILE B 1 50 ? 34.847 57.918 32.491 1.00 8.01 46 ILE B C 1
ATOM 2693 O O . ILE B 1 50 ? 34.711 56.741 32.184 1.00 8.71 46 ILE B O 1
ATOM 2698 N N . ILE B 1 51 ? 34.175 58.477 33.496 1.00 7.25 47 ILE B N 1
ATOM 2699 C CA . ILE B 1 51 ? 33.214 57.681 34.269 1.00 6.87 47 ILE B CA 1
ATOM 2700 C C . ILE B 1 51 ? 32.114 57.101 33.359 1.00 7.95 47 ILE B C 1
ATOM 2701 O O . ILE B 1 51 ? 31.774 55.915 33.457 1.00 7.48 47 ILE B O 1
ATOM 2706 N N . PHE B 1 52 ? 31.564 57.948 32.481 1.00 7.69 48 PHE B N 1
ATOM 2707 C CA . PHE B 1 52 ? 30.364 57.545 31.763 1.00 8.40 48 PHE B CA 1
ATOM 2708 C C . PHE B 1 52 ? 30.677 56.714 30.518 1.00 8.71 48 PHE B C 1
ATOM 2709 O O . PHE B 1 52 ? 29.818 55.924 30.115 1.00 9.77 48 PHE B O 1
ATOM 2717 N N . GLU B 1 53 ? 31.875 56.904 29.922 1.00 9.38 49 GLU B N 1
ATOM 2718 C CA A GLU B 1 53 ? 32.196 56.257 28.622 0.70 10.27 49 GLU B CA 1
ATOM 2719 C CA B GLU B 1 53 ? 32.234 56.340 28.602 0.30 10.37 49 GLU B CA 1
ATOM 2720 C C . GLU B 1 53 ? 33.519 55.508 28.590 1.00 10.33 49 GLU B C 1
ATOM 2721 O O . GLU B 1 53 ? 33.831 54.843 27.592 1.00 11.05 49 GLU B O 1
ATOM 2732 N N . GLY B 1 54 ? 34.288 55.576 29.673 1.00 10.05 50 GLY B N 1
ATOM 2733 C CA . GLY B 1 54 ? 35.559 54.852 29.736 1.00 10.12 50 GLY B CA 1
ATOM 2734 C C . GLY B 1 54 ? 36.600 55.583 28.897 1.00 9.83 50 GLY B C 1
ATOM 2735 O O . GLY B 1 54 ? 36.508 56.798 28.701 1.00 11.22 50 GLY B O 1
ATOM 2736 N N . PRO B 1 55 ? 37.604 54.866 28.392 1.00 9.74 51 PRO B N 1
ATOM 2737 C CA . PRO B 1 55 ? 37.808 53.408 28.437 1.00 9.77 51 PRO B CA 1
ATOM 2738 C C . PRO B 1 55 ? 37.926 52.879 29.851 1.00 9.47 51 PRO B C 1
ATOM 2739 O O . PRO B 1 55 ? 38.292 53.611 30.787 1.00 8.40 51 PRO B O 1
ATOM 2743 N N . ALA B 1 56 ? 37.643 51.591 30.010 1.00 8.86 52 ALA B N 1
ATOM 2744 C CA . ALA B 1 56 ? 37.683 50.982 31.336 1.00 8.14 52 ALA B CA 1
ATOM 2745 C C . ALA B 1 56 ? 39.059 51.069 31.994 1.00 8.03 52 ALA B C 1
ATOM 2746 O O . ALA B 1 56 ? 39.139 51.320 33.188 1.00 7.96 52 ALA B O 1
ATOM 2748 N N . ASP B 1 57 ? 40.135 50.865 31.238 1.00 7.95 53 ASP B N 1
ATOM 2749 C CA . ASP B 1 57 ? 41.463 50.889 31.846 1.00 8.05 53 ASP B CA 1
ATOM 2750 C C . ASP B 1 57 ? 41.853 52.292 32.320 1.00 7.53 53 ASP B C 1
ATOM 2751 O O . ASP B 1 57 ? 42.532 52.444 33.336 1.00 8.44 53 ASP B O 1
ATOM 2756 N N . VAL B 1 58 ? 41.327 53.304 31.628 1.00 7.30 54 VAL B N 1
ATOM 2757 C CA . VAL B 1 58 ? 41.524 54.698 32.036 1.00 7.08 54 VAL B CA 1
ATOM 2758 C C . VAL B 1 58 ? 40.730 54.988 33.307 1.00 6.65 54 VAL B C 1
ATOM 2759 O O . VAL B 1 58 ? 41.255 55.575 34.261 1.00 6.97 54 VAL B O 1
ATOM 2763 N N . LEU B 1 59 ? 39.465 54.552 33.348 1.00 6.39 55 LEU B N 1
ATOM 2764 C CA . LEU B 1 59 ? 38.654 54.713 34.556 1.00 6.30 55 LEU B CA 1
ATOM 2765 C C . LEU B 1 59 ? 39.267 53.975 35.757 1.00 6.43 55 LEU B C 1
ATOM 2766 O O . LEU B 1 59 ? 39.182 54.443 36.890 1.00 6.87 55 LEU B O 1
ATOM 2771 N N . THR B 1 60 ? 39.885 52.822 35.495 1.00 6.46 56 THR B N 1
ATOM 2772 C CA . THR B 1 60 ? 40.435 51.974 36.575 1.00 6.15 56 THR B CA 1
ATOM 2773 C C . THR B 1 60 ? 41.726 52.544 37.165 1.00 5.62 56 THR B C 1
ATOM 2774 O O . THR B 1 60 ? 42.044 52.262 38.311 1.00 8.05 56 THR B O 1
ATOM 2778 N N . LEU B 1 61 ? 42.461 53.346 36.397 1.00 5.83 57 LEU B N 1
ATOM 2779 C CA . LEU B 1 61 ? 43.659 54.010 36.967 1.00 6.75 57 LEU B CA 1
ATOM 2780 C C . LEU B 1 61 ? 43.260 54.640 38.289 1.00 6.77 57 LEU B C 1
ATOM 2781 O O . LEU B 1 61 ? 42.244 55.360 38.357 1.00 8.34 57 LEU B O 1
ATOM 2786 N N . THR B 1 62 ? 44.081 54.447 39.318 1.00 7.35 58 THR B N 1
ATOM 2787 C CA . THR B 1 62 ? 43.673 54.838 40.669 1.00 8.24 58 THR B CA 1
ATOM 2788 C C . THR B 1 62 ? 43.418 56.357 40.808 1.00 7.86 58 THR B C 1
ATOM 2789 O O . THR B 1 62 ? 42.502 56.784 41.547 1.00 7.67 58 THR B O 1
ATOM 2793 N N . ALA B 1 63 ? 44.148 57.165 40.023 1.00 7.71 59 ALA B N 1
ATOM 2794 C CA . ALA B 1 63 ? 43.931 58.619 40.030 1.00 8.47 59 ALA B CA 1
ATOM 2795 C C . ALA B 1 63 ? 42.548 59.011 39.523 1.00 7.52 59 ALA B C 1
ATOM 2796 O O . ALA B 1 63 ? 42.074 60.105 39.811 1.00 7.68 59 ALA B O 1
ATOM 2798 N N . ASN B 1 64 ? 41.919 58.117 38.745 1.00 7.03 60 ASN B N 1
ATOM 2799 C CA . ASN B 1 64 ? 40.561 58.328 38.283 1.00 6.74 60 ASN B CA 1
ATOM 2800 C C . ASN B 1 64 ? 39.536 57.596 39.113 1.00 5.56 60 ASN B C 1
ATOM 2801 O O . ASN B 1 64 ? 38.479 58.172 39.450 1.00 5.80 60 ASN B O 1
ATOM 2806 N N . ALA B 1 65 ? 39.812 56.327 39.403 1.00 5.55 61 ALA B N 1
ATOM 2807 C CA . ALA B 1 65 ? 38.834 55.516 40.125 1.00 6.22 61 ALA B CA 1
ATOM 2808 C C . ALA B 1 65 ? 38.493 56.088 41.497 1.00 5.75 61 ALA B C 1
ATOM 2809 O O . ALA B 1 65 ? 37.332 55.981 41.928 1.00 6.32 61 ALA B O 1
ATOM 2811 N N . GLN B 1 66 ? 39.465 56.708 42.170 1.00 6.02 62 GLN B N 1
ATOM 2812 C CA . GLN B 1 66 ? 39.211 57.189 43.524 1.00 5.81 62 GLN B CA 1
ATOM 2813 C C . GLN B 1 66 ? 38.213 58.354 43.528 1.00 6.13 62 GLN B C 1
ATOM 2814 O O . GLN B 1 66 ? 37.136 58.206 44.115 1.00 5.96 62 GLN B O 1
ATOM 2820 N N . PRO B 1 67 ? 38.503 59.467 42.811 1.00 6.01 63 PRO B N 1
ATOM 2821 C CA . PRO B 1 67 ? 37.462 60.523 42.851 1.00 6.02 63 PRO B CA 1
ATOM 2822 C C . PRO B 1 67 ? 36.163 60.108 42.137 1.00 6.29 63 PRO B C 1
ATOM 2823 O O . PRO B 1 67 ? 35.088 60.554 42.522 1.00 6.79 63 PRO B O 1
ATOM 2827 N N . ALA B 1 68 ? 36.261 59.244 41.118 1.00 6.53 64 ALA B N 1
ATOM 2828 C CA . ALA B 1 68 ? 35.045 58.784 40.412 1.00 6.12 64 ALA B CA 1
ATOM 2829 C C . ALA B 1 68 ? 34.093 57.962 41.276 1.00 5.98 64 ALA B C 1
ATOM 2830 O O . ALA B 1 68 ? 32.873 58.166 41.240 1.00 5.42 64 ALA B O 1
ATOM 2832 N N . LEU B 1 69 ? 34.648 57.007 42.038 1.00 5.22 65 LEU B N 1
ATOM 2833 C CA . LEU B 1 69 ? 33.803 56.190 42.900 1.00 5.70 65 LEU B CA 1
ATOM 2834 C C . LEU B 1 69 ? 33.179 57.049 44.007 1.00 5.26 65 LEU B C 1
ATOM 2835 O O . LEU B 1 69 ? 31.995 56.872 44.357 1.00 6.88 65 LEU B O 1
ATOM 2840 N N . MET B 1 70 ? 33.956 57.974 44.549 1.00 5.87 66 MET B N 1
ATOM 2841 C CA . MET B 1 70 ? 33.404 58.913 45.537 1.00 5.68 66 MET B CA 1
ATOM 2842 C C . MET B 1 70 ? 32.260 59.723 44.929 1.00 6.32 66 MET B C 1
ATOM 2843 O O . MET B 1 70 ? 31.201 59.888 45.584 1.00 6.18 66 MET B O 1
ATOM 2848 N N . ALA B 1 71 ? 32.444 60.202 43.681 1.00 6.40 67 ALA B N 1
ATOM 2849 C CA . ALA B 1 71 ? 31.385 60.996 43.041 1.00 6.50 67 ALA B CA 1
ATOM 2850 C C . ALA B 1 71 ? 30.095 60.194 42.946 1.00 6.31 67 ALA B C 1
ATOM 2851 O O . ALA B 1 71 ? 29.013 60.724 43.226 1.00 7.22 67 ALA B O 1
ATOM 2853 N N . VAL B 1 72 ? 30.185 58.923 42.548 1.00 5.97 68 VAL B N 1
ATOM 2854 C CA . VAL B 1 72 ? 28.957 58.106 42.453 1.00 6.20 68 VAL B CA 1
ATOM 2855 C C . VAL B 1 72 ? 28.273 57.969 43.830 1.00 6.40 68 VAL B C 1
ATOM 2856 O O . VAL B 1 72 ? 27.054 58.126 43.941 1.00 6.27 68 VAL B O 1
ATOM 2860 N N . SER B 1 73 ? 29.068 57.663 44.860 1.00 5.70 69 SER B N 1
ATOM 2861 C CA . SER B 1 73 ? 28.526 57.570 46.230 1.00 5.79 69 SER B CA 1
ATOM 2862 C C . SER B 1 73 ? 27.867 58.872 46.673 1.00 5.66 69 SER B C 1
ATOM 2863 O O . SER B 1 73 ? 26.750 58.848 47.217 1.00 6.69 69 SER B O 1
ATOM 2866 N N . MET B 1 74 ? 28.534 59.999 46.423 1.00 5.29 70 MET B N 1
ATOM 2867 C CA . MET B 1 74 ? 27.964 61.288 46.874 1.00 6.67 70 MET B CA 1
ATOM 2868 C C . MET B 1 74 ? 26.738 61.704 46.079 1.00 7.51 70 MET B C 1
ATOM 2869 O O . MET B 1 74 ? 25.846 62.364 46.622 1.00 8.65 70 MET B O 1
ATOM 2874 N N . ALA B 1 75 ? 26.671 61.304 44.804 1.00 6.83 71 ALA B N 1
ATOM 2875 C CA . ALA B 1 75 ? 25.452 61.522 44.008 1.00 7.84 71 ALA B CA 1
ATOM 2876 C C . ALA B 1 75 ? 24.276 60.796 44.655 1.00 7.49 71 ALA B C 1
ATOM 2877 O O . ALA B 1 75 ? 23.200 61.394 44.825 1.00 8.05 71 ALA B O 1
ATOM 2879 N N . VAL B 1 76 ? 24.490 59.532 45.052 1.00 7.54 72 VAL B N 1
ATOM 2880 C CA . VAL B 1 76 ? 23.432 58.801 45.763 1.00 7.08 72 VAL B CA 1
ATOM 2881 C C . VAL B 1 76 ? 23.045 59.503 47.078 1.00 7.43 72 VAL B C 1
ATOM 2882 O O . VAL B 1 76 ? 21.843 59.677 47.370 1.00 8.11 72 VAL B O 1
ATOM 2886 N N . ILE B 1 77 ? 24.048 59.904 47.862 1.00 7.60 73 ILE B N 1
ATOM 2887 C CA . ILE B 1 77 ? 23.777 60.600 49.140 1.00 7.65 73 ILE B CA 1
ATOM 2888 C C . ILE B 1 77 ? 22.914 61.846 48.905 1.00 8.56 73 ILE B C 1
ATOM 2889 O O . ILE B 1 77 ? 21.931 62.076 49.610 1.00 8.83 73 ILE B O 1
ATOM 2894 N N . ARG B 1 78 ? 23.308 62.656 47.933 1.00 8.72 74 ARG B N 1
ATOM 2895 C CA . ARG B 1 78 ? 22.602 63.912 47.683 1.00 9.93 74 ARG B CA 1
ATOM 2896 C C . ARG B 1 78 ? 21.175 63.701 47.204 1.00 9.96 74 ARG B C 1
ATOM 2897 O O . ARG B 1 78 ? 20.303 64.480 47.563 1.00 10.55 74 ARG B O 1
ATOM 2905 N N . VAL B 1 79 ? 20.946 62.665 46.397 1.00 9.68 75 VAL B N 1
ATOM 2906 C CA . VAL B 1 79 ? 19.569 62.324 45.995 1.00 10.31 75 VAL B CA 1
ATOM 2907 C C . VAL B 1 79 ? 18.756 61.896 47.210 1.00 10.70 75 VAL B C 1
ATOM 2908 O O . VAL B 1 79 ? 17.635 62.374 47.398 1.00 10.74 75 VAL B O 1
ATOM 2912 N N . MET B 1 80 ? 19.321 61.028 48.049 1.00 10.33 76 MET B N 1
ATOM 2913 C CA . MET B 1 80 ? 18.628 60.592 49.264 1.00 11.34 76 MET B CA 1
ATOM 2914 C C . MET B 1 80 ? 18.265 61.768 50.162 1.00 11.73 76 MET B C 1
ATOM 2915 O O . MET B 1 80 ? 17.149 61.832 50.687 1.00 12.54 76 MET B O 1
ATOM 2920 N N . GLU B 1 81 ? 19.209 62.693 50.332 1.00 11.23 77 GLU B N 1
ATOM 2921 C CA . GLU B 1 81 ? 18.967 63.890 51.163 1.00 12.36 77 GLU B CA 1
ATOM 2922 C C . GLU B 1 81 ? 17.855 64.759 50.593 1.00 13.08 77 GLU B C 1
ATOM 2923 O O . GLU B 1 81 ? 16.992 65.233 51.337 1.00 12.91 77 GLU B O 1
ATOM 2929 N N . GLN B 1 82 ? 17.839 64.945 49.276 1.00 12.85 78 GLN B N 1
ATOM 2930 C CA . GLN B 1 82 ? 16.775 65.748 48.676 1.00 14.49 78 GLN B CA 1
ATOM 2931 C C . GLN B 1 82 ? 15.410 65.097 48.908 1.00 14.71 78 GLN B C 1
ATOM 2932 O O . GLN B 1 82 ? 14.380 65.796 49.125 1.00 15.65 78 GLN B O 1
ATOM 2938 N N . LEU B 1 83 ? 15.393 63.765 48.879 1.00 14.83 79 LEU B N 1
ATOM 2939 C CA . LEU B 1 83 ? 14.156 63.005 49.089 1.00 15.48 79 LEU B CA 1
ATOM 2940 C C . LEU B 1 83 ? 13.822 62.809 50.567 1.00 16.02 79 LEU B C 1
ATOM 2941 O O . LEU B 1 83 ? 12.850 62.134 50.892 1.00 17.78 79 LEU B O 1
ATOM 2946 N N . GLY B 1 84 ? 14.625 63.388 51.452 1.00 15.64 80 GLY B N 1
ATOM 2947 C CA . GLY B 1 84 ? 14.252 63.483 52.867 1.00 16.46 80 GLY B CA 1
ATOM 2948 C C . GLY B 1 84 ? 15.168 62.840 53.893 1.00 16.56 80 GLY B C 1
ATOM 2949 O O . GLY B 1 84 ? 14.919 62.958 55.109 1.00 16.86 80 GLY B O 1
ATOM 2950 N N . LEU B 1 85 ? 16.228 62.169 53.436 1.00 15.12 81 LEU B N 1
ATOM 2951 C CA . LEU B 1 85 ? 17.169 61.559 54.372 1.00 15.06 81 LEU B CA 1
ATOM 2952 C C . LEU B 1 85 ? 17.914 62.604 55.190 1.00 14.32 81 LEU B C 1
ATOM 2953 O O . LEU B 1 85 ? 18.518 63.530 54.638 1.00 15.11 81 LEU B O 1
ATOM 2958 N N . ASN B 1 86 ? 17.866 62.438 56.505 1.00 15.22 82 ASN B N 1
ATOM 2959 C CA . ASN B 1 86 ? 18.730 63.167 57.413 1.00 16.06 82 ASN B CA 1
ATOM 2960 C C . ASN B 1 86 ? 19.734 62.165 57.998 1.00 15.64 82 ASN B C 1
ATOM 2961 O O . ASN B 1 86 ? 19.362 61.285 58.795 1.00 15.87 82 ASN B O 1
ATOM 2966 N N . VAL B 1 87 ? 20.998 62.284 57.566 1.00 15.35 83 VAL B N 1
ATOM 2967 C CA . VAL B 1 87 ? 22.053 61.323 57.933 1.00 15.23 83 VAL B CA 1
ATOM 2968 C C . VAL B 1 87 ? 22.229 61.241 59.445 1.00 15.83 83 VAL B C 1
ATOM 2969 O O . VAL B 1 87 ? 22.239 60.152 60.029 1.00 14.85 83 VAL B O 1
ATOM 2973 N N . GLU B 1 88 ? 22.342 62.397 60.084 1.00 16.97 84 GLU B N 1
ATOM 2974 C CA . GLU B 1 88 ? 22.519 62.429 61.534 1.00 18.75 84 GLU B CA 1
ATOM 2975 C C . GLU B 1 88 ? 21.382 61.735 62.284 1.00 19.11 84 GLU B C 1
ATOM 2976 O O . GLU B 1 88 ? 21.606 61.087 63.309 1.00 19.63 84 GLU B O 1
ATOM 2982 N N . LYS B 1 89 ? 20.151 61.873 61.798 1.00 19.04 85 LYS B N 1
ATOM 2983 C CA . LYS B 1 89 ? 19.032 61.244 62.492 1.00 19.61 85 LYS B CA 1
ATOM 2984 C C . LYS B 1 89 ? 18.880 59.758 62.203 1.00 18.95 85 LYS B C 1
ATOM 2985 O O . LYS B 1 89 ? 18.433 59.003 63.068 1.00 19.86 85 LYS B O 1
ATOM 2991 N N . LYS B 1 90 ? 19.248 59.325 60.994 1.00 16.78 86 LYS B N 1
ATOM 2992 C CA . LYS B 1 90 ? 18.883 57.970 60.534 1.00 16.13 86 LYS B CA 1
ATOM 2993 C C . LYS B 1 90 ? 20.022 56.950 60.467 1.00 15.08 86 LYS B C 1
ATOM 2994 O O . LYS B 1 90 ? 19.781 55.729 60.431 1.00 15.45 86 LYS B O 1
ATOM 3000 N N . VAL B 1 91 ? 21.252 57.447 60.451 1.00 14.44 87 VAL B N 1
ATOM 3001 C CA . VAL B 1 91 ? 22.411 56.577 60.205 1.00 13.08 87 VAL B CA 1
ATOM 3002 C C . VAL B 1 91 ? 23.322 56.556 61.424 1.00 13.18 87 VAL B C 1
ATOM 3003 O O . VAL B 1 91 ? 23.858 57.598 61.798 1.00 13.25 87 VAL B O 1
ATOM 3007 N N . LYS B 1 92 ? 23.524 55.377 62.019 1.00 12.31 88 LYS B N 1
ATOM 3008 C CA . LYS B 1 92 ? 24.332 55.288 63.235 1.00 12.94 88 LYS B CA 1
ATOM 3009 C C . LYS B 1 92 ? 25.842 55.472 63.002 1.00 12.23 88 LYS B C 1
ATOM 3010 O O . LYS B 1 92 ? 26.506 56.137 63.807 1.00 12.72 88 LYS B O 1
ATOM 3016 N N . PHE B 1 93 ? 26.369 54.869 61.930 1.00 10.76 89 PHE B N 1
ATOM 3017 C CA . PHE B 1 93 ? 27.803 54.927 61.630 1.00 10.05 89 PHE B CA 1
ATOM 3018 C C . PHE B 1 93 ? 27.989 54.963 60.130 1.00 9.91 89 PHE B C 1
ATOM 3019 O O . PHE B 1 93 ? 27.144 54.460 59.395 1.00 9.79 89 PHE B O 1
ATOM 3027 N N . VAL B 1 94 ? 29.109 55.539 59.710 1.00 8.91 90 VAL B N 1
ATOM 3028 C CA . VAL B 1 94 ? 29.580 55.386 58.332 1.00 8.79 90 VAL B CA 1
ATOM 3029 C C . VAL B 1 94 ? 30.921 54.663 58.307 1.00 7.84 90 VAL B C 1
ATOM 3030 O O . VAL B 1 94 ? 31.676 54.715 59.287 1.00 8.96 90 VAL B O 1
ATOM 3034 N N . ALA B 1 95 ? 31.226 53.998 57.182 1.00 7.56 91 ALA B N 1
ATOM 3035 C CA . ALA B 1 95 ? 32.528 53.348 57.014 1.00 7.22 91 ALA B CA 1
ATOM 3036 C C . ALA B 1 95 ? 32.735 53.174 55.518 1.00 6.97 91 ALA B C 1
ATOM 3037 O O . ALA B 1 95 ? 31.790 53.099 54.775 1.00 7.48 91 ALA B O 1
ATOM 3039 N N . GLY B 1 96 ? 33.986 53.070 55.107 1.00 6.81 92 GLY B N 1
ATOM 3040 C CA . GLY B 1 96 ? 34.237 52.866 53.672 1.00 6.44 92 GLY B CA 1
ATOM 3041 C C . GLY B 1 96 ? 35.513 52.095 53.442 1.00 6.41 92 GLY B C 1
ATOM 3042 O O . GLY B 1 96 ? 36.434 52.125 54.277 1.00 6.76 92 GLY B O 1
ATOM 3043 N N . HIS B 1 97 ? 35.572 51.386 52.313 1.00 6.32 93 HIS B N 1
ATOM 3044 C CA . HIS B 1 97 ? 36.731 50.564 52.058 1.00 7.04 93 HIS B CA 1
ATOM 3045 C C . HIS B 1 97 ? 37.812 51.397 51.363 1.00 7.87 93 HIS B C 1
ATOM 3046 O O . HIS B 1 97 ? 37.699 51.711 50.173 1.00 8.21 93 HIS B O 1
ATOM 3053 N N . SER B 1 98 ? 38.841 51.782 52.134 1.00 8.03 94 SER B N 1
ATOM 3054 C CA . SER B 1 98 ? 40.007 52.492 51.619 1.00 7.93 94 SER B CA 1
ATOM 3055 C C . SER B 1 98 ? 39.654 53.875 51.020 1.00 8.31 94 SER B C 1
ATOM 3056 O O . SER B 1 98 ? 39.458 54.826 51.786 1.00 8.65 94 SER B O 1
ATOM 3059 N N . LEU B 1 99 ? 39.545 54.022 49.698 1.00 7.57 95 LEU B N 1
ATOM 3060 C CA . LEU B 1 99 ? 39.093 55.312 49.174 1.00 6.73 95 LEU B CA 1
ATOM 3061 C C . LEU B 1 99 ? 37.710 55.654 49.745 1.00 6.66 95 LEU B C 1
ATOM 3062 O O . LEU B 1 99 ? 37.363 56.827 49.891 1.00 7.37 95 LEU B O 1
ATOM 3067 N N . GLY B 1 100 ? 36.919 54.618 50.031 1.00 6.79 96 GLY B N 1
ATOM 3068 C CA . GLY B 1 100 ? 35.560 54.808 50.533 1.00 7.04 96 GLY B CA 1
ATOM 3069 C C . GLY B 1 100 ? 35.518 55.519 51.890 1.00 6.61 96 GLY B C 1
ATOM 3070 O O . GLY B 1 100 ? 34.471 56.055 52.251 1.00 6.64 96 GLY B O 1
ATOM 3071 N N . GLU B 1 101 ? 36.629 55.515 52.630 1.00 7.52 97 GLU B N 1
ATOM 3072 C CA . GLU B 1 101 ? 36.649 56.315 53.897 1.00 7.27 97 GLU B CA 1
ATOM 3073 C C . GLU B 1 101 ? 36.439 57.781 53.604 1.00 7.88 97 GLU B C 1
ATOM 3074 O O . GLU B 1 101 ? 35.857 58.500 54.412 1.00 7.60 97 GLU B O 1
ATOM 3080 N N . TYR B 1 102 ? 36.972 58.253 52.469 1.00 6.96 98 TYR B N 1
ATOM 3081 C CA . TYR B 1 102 ? 36.823 59.648 52.110 1.00 7.73 98 TYR B CA 1
ATOM 3082 C C . TYR B 1 102 ? 35.408 59.941 51.691 1.00 7.22 98 TYR B C 1
ATOM 3083 O O . TYR B 1 102 ? 34.850 60.964 52.048 1.00 8.26 98 TYR B O 1
ATOM 3092 N N . SER B 1 103 ? 34.809 59.009 50.956 1.00 6.69 99 SER B N 1
ATOM 3093 C CA . SER B 1 103 ? 33.402 59.140 50.600 1.00 6.70 99 SER B CA 1
ATOM 3094 C C . SER B 1 103 ? 32.535 59.239 51.855 1.00 7.51 99 SER B C 1
ATOM 3095 O O . SER B 1 103 ? 31.630 60.088 51.927 1.00 7.51 99 SER B O 1
ATOM 3098 N N . ALA B 1 104 ? 32.825 58.363 52.820 1.00 6.83 100 ALA B N 1
ATOM 3099 C CA . ALA B 1 104 ? 32.093 58.329 54.098 1.00 7.22 100 ALA B CA 1
ATOM 3100 C C . ALA B 1 104 ? 32.238 59.662 54.823 1.00 7.07 100 ALA B C 1
ATOM 3101 O O . ALA B 1 104 ? 31.277 60.194 55.331 1.00 8.32 100 ALA B O 1
ATOM 3103 N N . LEU B 1 105 ? 33.452 60.191 54.866 1.00 7.30 101 LEU B N 1
ATOM 3104 C CA . LEU B 1 105 ? 33.688 61.437 55.589 1.00 7.55 101 LEU B CA 1
ATOM 3105 C C . LEU B 1 105 ? 33.044 62.620 54.886 1.00 7.88 101 LEU B C 1
ATOM 3106 O O . LEU B 1 105 ? 32.528 63.528 55.547 1.00 9.00 101 LEU B O 1
ATOM 3111 N N . CYS B 1 106 ? 33.022 62.617 53.554 1.00 6.95 102 CYS B N 1
ATOM 3112 C CA . CYS B 1 106 ? 32.286 63.655 52.830 1.00 8.16 102 CYS B CA 1
ATOM 3113 C C . CYS B 1 106 ? 30.770 63.565 53.146 1.00 7.82 102 CYS B C 1
ATOM 3114 O O . CYS B 1 106 ? 30.113 64.583 53.420 1.00 9.02 102 CYS B O 1
ATOM 3117 N N . ALA B 1 107 ? 30.236 62.345 53.182 1.00 8.16 103 ALA B N 1
ATOM 3118 C CA . ALA B 1 107 ? 28.806 62.141 53.452 1.00 8.42 103 ALA B CA 1
ATOM 3119 C C . ALA B 1 107 ? 28.458 62.588 54.876 1.00 9.10 103 ALA B C 1
ATOM 3120 O O . ALA B 1 107 ? 27.346 63.072 55.134 1.00 10.39 103 ALA B O 1
ATOM 3122 N N . ALA B 1 108 ? 29.428 62.450 55.774 1.00 9.26 104 ALA B N 1
ATOM 3123 C CA . ALA B 1 108 ? 29.242 62.871 57.175 1.00 10.25 104 ALA B CA 1
ATOM 3124 C C . ALA B 1 108 ? 29.661 64.335 57.431 1.00 11.04 104 ALA B C 1
ATOM 3125 O O . ALA B 1 108 ? 29.651 64.810 58.578 1.00 11.45 104 ALA B O 1
ATOM 3127 N N . GLY B 1 109 ? 30.021 65.053 56.365 1.00 10.78 105 GLY B N 1
ATOM 3128 C CA . GLY B 1 109 ? 30.317 66.477 56.461 1.00 10.98 105 GLY B CA 1
ATOM 3129 C C . GLY B 1 109 ? 31.703 66.907 56.900 1.00 11.29 105 GLY B C 1
ATOM 3130 O O . GLY B 1 109 ? 31.941 68.108 57.084 1.00 13.02 105 GLY B O 1
ATOM 3131 N N . THR B 1 110 ? 32.632 65.964 57.021 1.00 9.56 106 THR B N 1
ATOM 3132 C CA . THR B 1 110 ? 33.989 66.277 57.465 1.00 9.80 106 THR B CA 1
ATOM 3133 C C . THR B 1 110 ? 34.786 67.091 56.454 1.00 10.15 106 THR B C 1
ATOM 3134 O O . THR B 1 110 ? 35.543 68.008 56.822 1.00 10.28 106 THR B O 1
ATOM 3138 N N . PHE B 1 111 ? 34.631 66.745 55.184 1.00 9.57 107 PHE B N 1
ATOM 3139 C CA . PHE B 1 111 ? 35.235 67.503 54.070 1.00 10.21 107 PHE B CA 1
ATOM 3140 C C . PHE B 1 111 ? 34.152 67.954 53.106 1.00 9.68 107 PHE B C 1
ATOM 3141 O O . PHE B 1 111 ? 33.140 67.267 52.938 1.00 10.41 107 PHE B O 1
ATOM 3149 N N . SER B 1 112 ? 34.381 69.081 52.433 1.00 9.27 108 SER B N 1
ATOM 3150 C CA . SER B 1 112 ? 33.516 69.504 51.364 1.00 8.50 108 SER B CA 1
ATOM 3151 C C . SER B 1 112 ? 33.687 68.552 50.180 1.00 8.01 108 SER B C 1
ATOM 3152 O O . SER B 1 112 ? 34.711 67.870 50.070 1.00 8.94 108 SER B O 1
ATOM 3155 N N . LEU B 1 113 ? 32.701 68.562 49.290 1.00 8.06 109 LEU B N 1
ATOM 3156 C CA . LEU B 1 113 ? 32.795 67.730 48.063 1.00 7.30 109 LEU B CA 1
ATOM 3157 C C . LEU B 1 113 ? 33.998 68.120 47.176 1.00 7.72 109 LEU B C 1
ATOM 3158 O O . LEU B 1 113 ? 34.729 67.251 46.696 1.00 7.49 109 LEU B O 1
ATOM 3163 N N . THR B 1 114 ? 34.220 69.407 46.958 1.00 8.14 110 THR B N 1
ATOM 3164 C CA . THR B 1 114 ? 35.387 69.853 46.195 1.00 8.36 110 THR B CA 1
ATOM 3165 C C . THR B 1 114 ? 36.712 69.391 46.824 1.00 8.10 110 THR B C 1
ATOM 3166 O O . THR B 1 114 ? 37.597 68.882 46.116 1.00 7.80 110 THR B O 1
ATOM 3170 N N . ASP B 1 115 ? 36.848 69.534 48.154 1.00 7.54 111 ASP B N 1
ATOM 3171 C CA . ASP B 1 115 ? 38.063 69.065 48.842 1.00 8.13 111 ASP B CA 1
ATOM 3172 C C . ASP B 1 115 ? 38.210 67.547 48.784 1.00 7.97 111 ASP B C 1
ATOM 3173 O O . ASP B 1 115 ? 39.299 67.065 48.623 1.00 8.12 111 ASP B O 1
ATOM 3178 N N . THR B 1 116 ? 37.112 66.803 48.887 1.00 6.62 112 THR B N 1
ATOM 3179 C CA . THR B 1 116 ? 37.206 65.339 48.858 1.00 7.38 112 THR B CA 1
ATOM 3180 C C . THR B 1 116 ? 37.678 64.876 47.475 1.00 7.34 112 THR B C 1
ATOM 3181 O O . THR B 1 116 ? 38.545 63.977 47.373 1.00 7.30 112 THR B O 1
ATOM 3185 N N . ALA B 1 117 ? 37.147 65.519 46.419 1.00 7.61 113 ALA B N 1
ATOM 3186 C CA . ALA B 1 117 ? 37.595 65.196 45.055 1.00 8.23 113 ALA B CA 1
ATOM 3187 C C . ALA B 1 117 ? 39.091 65.438 44.910 1.00 7.31 113 ALA B C 1
ATOM 3188 O O . ALA B 1 117 ? 39.815 64.581 44.394 1.00 7.69 113 ALA B O 1
ATOM 3190 N N . ARG B 1 118 ? 39.559 66.592 45.387 1.00 7.22 114 ARG B N 1
ATOM 3191 C CA . ARG B 1 118 ? 40.971 66.917 45.294 1.00 7.24 114 ARG B CA 1
ATOM 3192 C C . ARG B 1 118 ? 41.855 66.009 46.131 1.00 7.65 114 ARG B C 1
ATOM 3193 O O . ARG B 1 118 ? 42.925 65.608 45.653 1.00 8.16 114 ARG B O 1
ATOM 3201 N N . LEU B 1 119 ? 41.418 65.682 47.359 1.00 7.13 115 LEU B N 1
ATOM 3202 C CA . LEU B 1 119 ? 42.165 64.735 48.187 1.00 7.45 115 LEU B CA 1
ATOM 3203 C C . LEU B 1 119 ? 42.342 63.387 47.486 1.00 7.37 115 LEU B C 1
ATOM 3204 O O . LEU B 1 119 ? 43.404 62.782 47.588 1.00 7.13 115 LEU B O 1
ATOM 3209 N N . LEU B 1 120 ? 41.286 62.925 46.828 1.00 6.94 116 LEU B N 1
ATOM 3210 C CA . LEU B 1 120 ? 41.308 61.572 46.241 1.00 6.50 116 LEU B CA 1
ATOM 3211 C C . LEU B 1 120 ? 42.122 61.555 44.967 1.00 7.14 116 LEU B C 1
ATOM 3212 O O . LEU B 1 120 ? 42.810 60.592 44.695 1.00 6.69 116 LEU B O 1
ATOM 3217 N N . ARG B 1 121 ? 42.122 62.674 44.245 1.00 8.08 117 ARG B N 1
ATOM 3218 C CA . ARG B 1 121 ? 43.044 62.815 43.115 1.00 8.30 117 ARG B CA 1
ATOM 3219 C C . ARG B 1 121 ? 44.509 62.817 43.563 1.00 8.03 117 ARG B C 1
ATOM 3220 O O . ARG B 1 121 ? 45.344 62.157 42.947 1.00 7.80 117 ARG B O 1
ATOM 3228 N N . ILE B 1 122 ? 44.806 63.545 44.645 1.00 7.43 118 ILE B N 1
ATOM 3229 C CA . ILE B 1 122 ? 46.173 63.551 45.216 1.00 8.45 118 ILE B CA 1
ATOM 3230 C C . ILE B 1 122 ? 46.545 62.132 45.671 1.00 8.31 118 ILE B C 1
ATOM 3231 O O . ILE B 1 122 ? 47.648 61.653 45.406 1.00 9.00 118 ILE B O 1
ATOM 3236 N N . ARG B 1 123 ? 45.605 61.460 46.326 1.00 7.27 119 ARG B N 1
ATOM 3237 C CA . ARG B 1 123 ? 45.837 60.093 46.830 1.00 7.18 119 ARG B CA 1
ATOM 3238 C C . ARG B 1 123 ? 46.129 59.117 45.686 1.00 7.48 119 ARG B C 1
ATOM 3239 O O . ARG B 1 123 ? 47.128 58.380 45.717 1.00 8.13 119 ARG B O 1
ATOM 3247 N N . GLY B 1 124 ? 45.295 59.165 44.651 1.00 6.94 120 GLY B N 1
ATOM 3248 C CA . GLY B 1 124 ? 45.506 58.305 43.453 1.00 7.38 120 GLY B CA 1
ATOM 3249 C C . GLY B 1 124 ? 46.832 58.599 42.780 1.00 8.09 120 GLY B C 1
ATOM 3250 O O . GLY B 1 124 ? 47.574 57.661 42.468 1.00 9.37 120 GLY B O 1
ATOM 3251 N N . ASN B 1 125 ? 47.113 59.880 42.515 1.00 8.60 121 ASN B N 1
ATOM 3252 C CA . ASN B 1 125 ? 48.377 60.227 41.839 1.00 9.52 121 ASN B CA 1
ATOM 3253 C C . ASN B 1 125 ? 49.562 59.746 42.659 1.00 10.33 121 ASN B C 1
ATOM 3254 O O . ASN B 1 125 ? 50.521 59.206 42.121 1.00 10.70 121 ASN B O 1
ATOM 3259 N N . ALA B 1 126 ? 49.502 59.951 43.975 1.00 9.70 122 ALA B N 1
ATOM 3260 C CA . ALA B 1 126 ? 50.640 59.582 44.820 1.00 10.17 122 ALA B CA 1
ATOM 3261 C C . ALA B 1 126 ? 50.797 58.061 44.925 1.00 10.05 122 ALA B C 1
ATOM 3262 O O . ALA B 1 126 ? 51.911 57.528 44.968 1.00 9.97 122 ALA B O 1
ATOM 3264 N N . MET B 1 127 ? 49.685 57.351 44.969 1.00 9.51 123 MET B N 1
ATOM 3265 C CA . MET B 1 127 ? 49.762 55.888 44.979 1.00 9.65 123 MET B CA 1
ATOM 3266 C C . MET B 1 127 ? 50.270 55.290 43.666 1.00 10.23 123 MET B C 1
ATOM 3267 O O . MET B 1 127 ? 51.090 54.356 43.704 1.00 11.67 123 MET B O 1
ATOM 3272 N N . GLN B 1 128 ? 49.847 55.854 42.534 1.00 10.34 124 GLN B N 1
ATOM 3273 C CA . GLN B 1 128 ? 50.346 55.405 41.220 1.00 11.55 124 GLN B CA 1
ATOM 3274 C C . GLN B 1 128 ? 51.880 55.560 41.145 1.00 12.11 124 GLN B C 1
ATOM 3275 O O . GLN B 1 128 ? 52.574 54.697 40.576 1.00 13.52 124 GLN B O 1
ATOM 3281 N N . ALA B 1 129 ? 52.388 56.634 41.741 1.00 12.31 125 ALA B N 1
ATOM 3282 C CA . ALA B 1 129 ? 53.802 57.023 41.620 1.00 13.57 125 ALA B CA 1
ATOM 3283 C C . ALA B 1 129 ? 54.691 56.447 42.721 1.00 14.58 125 ALA B C 1
ATOM 3284 O O . ALA B 1 129 ? 55.928 56.577 42.637 1.00 14.48 125 ALA B O 1
ATOM 3286 N N . ALA B 1 130 ? 54.093 55.835 43.747 1.00 13.89 126 ALA B N 1
ATOM 3287 C CA . ALA B 1 130 ? 54.853 55.486 44.951 1.00 15.45 126 ALA B CA 1
ATOM 3288 C C . ALA B 1 130 ? 56.021 54.528 44.728 1.00 16.21 126 ALA B C 1
ATOM 3289 O O . ALA B 1 130 ? 57.117 54.750 45.267 1.00 17.97 126 ALA B O 1
ATOM 3291 N N . VAL B 1 131 ? 55.773 53.478 43.943 1.00 16.39 127 VAL B N 1
ATOM 3292 C CA . VAL B 1 131 ? 56.700 52.358 43.753 1.00 17.73 127 VAL B CA 1
ATOM 3293 C C . VAL B 1 131 ? 56.956 52.152 42.253 1.00 17.85 127 VAL B C 1
ATOM 3294 O O . VAL B 1 131 ? 56.015 52.159 41.453 1.00 16.90 127 VAL B O 1
ATOM 3298 N N . ALA B 1 132 ? 58.225 51.985 41.852 1.00 18.52 128 ALA B N 1
ATOM 3299 C CA . ALA B 1 132 ? 58.491 51.719 40.447 1.00 19.63 128 ALA B CA 1
ATOM 3300 C C . ALA B 1 132 ? 57.791 50.420 40.019 1.00 20.25 128 ALA B C 1
ATOM 3301 O O . ALA B 1 132 ? 57.661 49.481 40.816 1.00 19.56 128 ALA B O 1
ATOM 3303 N N . VAL B 1 133 ? 57.305 50.387 38.779 1.00 21.63 129 VAL B N 1
ATOM 3304 C CA . VAL B 1 133 ? 56.571 49.250 38.250 1.00 23.52 129 VAL B CA 1
ATOM 3305 C C . VAL B 1 133 ? 57.449 48.006 38.334 1.00 23.67 129 VAL B C 1
ATOM 3306 O O . VAL B 1 133 ? 58.654 48.069 38.060 1.00 25.04 129 VAL B O 1
ATOM 3310 N N . GLY B 1 134 ? 56.865 46.895 38.773 1.00 23.87 130 GLY B N 1
ATOM 3311 C CA . GLY B 1 134 ? 57.628 45.672 38.934 1.00 23.60 130 GLY B CA 1
ATOM 3312 C C . GLY B 1 134 ? 58.238 45.459 40.309 1.00 23.03 130 GLY B C 1
ATOM 3313 O O . GLY B 1 134 ? 58.603 44.337 40.652 1.00 24.44 130 GLY B O 1
ATOM 3314 N N . GLU B 1 135 ? 58.384 46.525 41.095 1.00 20.95 131 GLU B N 1
ATOM 3315 C CA . GLU B 1 135 ? 59.001 46.393 42.408 1.00 20.35 131 GLU B CA 1
ATOM 3316 C C . GLU B 1 135 ? 58.034 45.812 43.435 1.00 18.43 131 GLU B C 1
ATOM 3317 O O . GLU B 1 135 ? 58.454 45.086 44.333 1.00 17.64 131 GLU B O 1
ATOM 3323 N N . GLY B 1 136 ? 56.752 46.142 43.289 1.00 16.75 132 GLY B N 1
ATOM 3324 C CA . GLY B 1 136 ? 55.712 45.649 44.183 1.00 15.61 132 GLY B CA 1
ATOM 3325 C C . GLY B 1 136 ? 54.722 44.746 43.472 1.00 15.01 132 GLY B C 1
ATOM 3326 O O . GLY B 1 136 ? 54.742 44.648 42.246 1.00 15.78 132 GLY B O 1
ATOM 3327 N N . SER B 1 137 ? 53.857 44.085 44.242 1.00 13.51 133 SER B N 1
ATOM 3328 C CA . SER B 1 137 ? 52.760 43.269 43.697 1.00 12.73 133 SER B CA 1
ATOM 3329 C C . SER B 1 137 ? 51.672 43.149 44.741 1.00 11.79 133 SER B C 1
ATOM 3330 O O . SER B 1 137 ? 51.895 43.478 45.915 1.00 11.28 133 SER B O 1
ATOM 3333 N N . MET B 1 138 ? 50.507 42.660 44.314 1.00 11.28 134 MET B N 1
ATOM 3334 C CA . MET B 1 138 ? 49.452 42.194 45.241 1.00 11.60 134 MET B CA 1
ATOM 3335 C C . MET B 1 138 ? 49.016 40.785 44.832 1.00 11.97 134 MET B C 1
ATOM 3336 O O . MET B 1 138 ? 49.412 40.283 43.765 1.00 13.65 134 MET B O 1
ATOM 3341 N N . ALA B 1 139 ? 48.233 40.138 45.692 1.00 11.57 135 ALA B N 1
ATOM 3342 C CA . ALA B 1 139 ? 47.601 38.879 45.329 1.00 10.90 135 ALA B CA 1
ATOM 3343 C C . ALA B 1 139 ? 46.314 38.710 46.096 1.00 11.66 135 ALA B C 1
ATOM 3344 O O . ALA B 1 139 ? 46.211 39.123 47.261 1.00 12.85 135 ALA B O 1
ATOM 3346 N N . ALA B 1 140 ? 45.340 38.112 45.427 1.00 10.49 136 ALA B N 1
ATOM 3347 C CA . ALA B 1 140 ? 44.030 37.884 45.977 1.00 11.54 136 ALA B CA 1
ATOM 3348 C C . ALA B 1 140 ? 43.922 36.422 46.371 1.00 11.92 136 ALA B C 1
ATOM 3349 O O . ALA B 1 140 ? 44.032 35.533 45.512 1.00 12.47 136 ALA B O 1
ATOM 3351 N N . LEU B 1 141 ? 43.699 36.196 47.664 1.00 11.34 137 LEU B N 1
ATOM 3352 C CA . LEU B 1 141 ? 43.590 34.843 48.213 1.00 12.18 137 LEU B CA 1
ATOM 3353 C C . LEU B 1 141 ? 42.184 34.537 48.719 1.00 13.16 137 LEU B C 1
ATOM 3354 O O . LEU B 1 141 ? 41.507 35.398 49.290 1.00 11.72 137 LEU B O 1
ATOM 3359 N N . ILE B 1 142 ? 41.752 33.292 48.524 1.00 14.71 138 ILE B N 1
ATOM 3360 C CA . ILE B 1 142 ? 40.491 32.815 49.103 1.00 16.84 138 ILE B CA 1
ATOM 3361 C C . ILE B 1 142 ? 40.684 31.501 49.835 1.00 18.33 138 ILE B C 1
ATOM 3362 O O . ILE B 1 142 ? 41.312 30.587 49.300 1.00 18.97 138 ILE B O 1
ATOM 3367 N N . GLY B 1 143 ? 40.167 31.437 51.054 1.00 18.88 139 GLY B N 1
ATOM 3368 C CA . GLY B 1 143 ? 40.099 30.185 51.817 1.00 20.00 139 GLY B CA 1
ATOM 3369 C C . GLY B 1 143 ? 41.022 30.053 53.010 1.00 21.29 139 GLY B C 1
ATOM 3370 O O . GLY B 1 143 ? 40.961 29.044 53.725 1.00 22.40 139 GLY B O 1
ATOM 3371 N N . LEU B 1 144 ? 41.886 31.038 53.228 1.00 20.74 140 LEU B N 1
ATOM 3372 C CA . LEU B 1 144 ? 42.773 31.041 54.380 1.00 21.71 140 LEU B CA 1
ATOM 3373 C C . LEU B 1 144 ? 42.445 32.195 55.314 1.00 22.56 140 LEU B C 1
ATOM 3374 O O . LEU B 1 144 ? 42.186 33.309 54.857 1.00 22.34 140 LEU B O 1
ATOM 3379 N N . ASP B 1 145 ? 42.455 31.927 56.617 1.00 24.15 141 ASP B N 1
ATOM 3380 C CA . ASP B 1 145 ? 42.183 32.986 57.588 1.00 25.50 141 ASP B CA 1
ATOM 3381 C C . ASP B 1 145 ? 43.397 33.892 57.818 1.00 25.73 141 ASP B C 1
ATOM 3382 O O . ASP B 1 145 ? 44.505 33.587 57.363 1.00 25.34 141 ASP B O 1
ATOM 3387 N N . GLU B 1 146 ? 43.193 35.009 58.523 1.00 26.06 142 GLU B N 1
ATOM 3388 C CA . GLU B 1 146 ? 44.284 35.966 58.729 1.00 26.48 142 GLU B CA 1
ATOM 3389 C C . GLU B 1 146 ? 45.522 35.332 59.379 1.00 26.34 142 GLU B C 1
ATOM 3390 O O . GLU B 1 146 ? 46.647 35.596 58.953 1.00 26.76 142 GLU B O 1
ATOM 3396 N N . LYS B 1 147 ? 45.320 34.489 60.394 1.00 26.70 143 LYS B N 1
ATOM 3397 C CA . LYS B 1 147 ? 46.451 33.856 61.078 1.00 26.43 143 LYS B CA 1
ATOM 3398 C C . LYS B 1 147 ? 47.243 32.985 60.097 1.00 26.26 143 LYS B C 1
ATOM 3399 O O . LYS B 1 147 ? 48.482 33.042 60.066 1.00 26.58 143 LYS B O 1
ATOM 3401 N N . ASP B 1 148 ? 46.521 32.209 59.287 1.00 25.44 144 ASP B N 1
ATOM 3402 C CA . ASP B 1 148 ? 47.118 31.372 58.235 1.00 25.46 144 ASP B CA 1
ATOM 3403 C C . ASP B 1 148 ? 47.994 32.255 57.324 1.00 23.26 144 ASP B C 1
ATOM 3404 O O . ASP B 1 148 ? 49.126 31.904 57.002 1.00 22.48 144 ASP B O 1
ATOM 3409 N N . VAL B 1 149 ? 47.456 33.400 56.903 1.00 21.02 145 VAL B N 1
ATOM 3410 C CA . VAL B 1 149 ? 48.167 34.238 55.927 1.00 19.37 145 VAL B CA 1
ATOM 3411 C C . VAL B 1 149 ? 49.343 34.986 56.559 1.00 19.61 145 VAL B C 1
ATOM 3412 O O . VAL B 1 149 ? 50.383 35.160 55.937 1.00 18.87 145 VAL B O 1
ATOM 3416 N N . GLU B 1 150 ? 49.176 35.417 57.806 1.00 20.59 146 GLU B N 1
ATOM 3417 C CA . GLU B 1 150 ? 50.273 36.025 58.547 1.00 22.41 146 GLU B CA 1
ATOM 3418 C C . GLU B 1 150 ? 51.462 35.064 58.657 1.00 22.62 146 GLU B C 1
ATOM 3419 O O . GLU B 1 150 ? 52.609 35.498 58.573 1.00 22.71 146 GLU B O 1
ATOM 3425 N N . GLU B 1 151 ? 51.177 33.765 58.812 1.00 23.22 147 GLU B N 1
ATOM 3426 C CA . GLU B 1 151 ? 52.229 32.738 58.867 1.00 24.28 147 GLU B CA 1
ATOM 3427 C C . GLU B 1 151 ? 52.976 32.692 57.537 1.00 23.34 147 GLU B C 1
ATOM 3428 O O . GLU B 1 151 ? 54.201 32.623 57.506 1.00 23.72 147 GLU B O 1
ATOM 3434 N N . ILE B 1 152 ? 52.234 32.751 56.434 1.00 22.16 148 ILE B N 1
ATOM 3435 C CA . ILE B 1 152 ? 52.855 32.770 55.106 1.00 21.41 148 ILE B CA 1
ATOM 3436 C C . ILE B 1 152 ? 53.742 34.008 54.930 1.00 21.04 148 ILE B C 1
ATOM 3437 O O . ILE B 1 152 ? 54.830 33.931 54.332 1.00 20.33 148 ILE B O 1
ATOM 3442 N N . CYS B 1 153 ? 53.270 35.156 55.421 1.00 20.38 149 CYS B N 1
ATOM 3443 C CA . CYS B 1 153 ? 54.075 36.378 55.373 1.00 20.46 149 CYS B CA 1
ATOM 3444 C C . CYS B 1 153 ? 55.424 36.175 56.065 1.00 21.40 149 CYS B C 1
ATOM 3445 O O . CYS B 1 153 ? 56.455 36.637 55.570 1.00 21.23 149 CYS B O 1
ATOM 3448 N N . GLU B 1 154 ? 55.415 35.477 57.199 1.00 22.80 150 GLU B N 1
ATOM 3449 C CA . GLU B 1 154 ? 56.668 35.167 57.909 1.00 24.12 150 GLU B CA 1
ATOM 3450 C C . GLU B 1 154 ? 57.506 34.137 57.140 1.00 25.15 150 GLU B C 1
ATOM 3451 O O . GLU B 1 154 ? 58.733 34.289 57.015 1.00 25.76 150 GLU B O 1
ATOM 3453 N N . ILE B 1 155 ? 56.839 33.119 56.590 1.00 25.07 151 ILE B N 1
ATOM 3454 C CA . ILE B 1 155 ? 57.511 32.060 55.825 1.00 25.83 151 ILE B CA 1
ATOM 3455 C C . ILE B 1 155 ? 58.351 32.638 54.679 1.00 25.59 151 ILE B C 1
ATOM 3456 O O . ILE B 1 155 ? 59.483 32.202 54.450 1.00 26.82 151 ILE B O 1
ATOM 3461 N N . VAL B 1 156 ? 57.813 33.647 53.986 1.00 24.34 152 VAL B N 1
ATOM 3462 C CA . VAL B 1 156 ? 58.495 34.254 52.846 1.00 24.03 152 VAL B CA 1
ATOM 3463 C C . VAL B 1 156 ? 59.408 35.441 53.197 1.00 24.47 152 VAL B C 1
ATOM 3464 O O . VAL B 1 156 ? 59.926 36.101 52.304 1.00 23.53 152 VAL B O 1
ATOM 3468 N N . ALA B 1 157 ? 59.593 35.720 54.489 1.00 25.51 153 ALA B N 1
ATOM 3469 C CA . ALA B 1 157 ? 60.346 36.902 54.928 1.00 27.16 153 ALA B CA 1
ATOM 3470 C C . ALA B 1 157 ? 61.750 36.988 54.322 1.00 28.21 153 ALA B C 1
ATOM 3471 O O . ALA B 1 157 ? 62.227 38.082 54.017 1.00 28.76 153 ALA B O 1
ATOM 3473 N N . GLU B 1 158 ? 62.395 35.840 54.114 1.00 29.80 154 GLU B N 1
ATOM 3474 C CA . GLU B 1 158 ? 63.718 35.822 53.468 1.00 30.76 154 GLU B CA 1
ATOM 3475 C C . GLU B 1 158 ? 63.689 36.367 52.026 1.00 30.63 154 GLU B C 1
ATOM 3476 O O . GLU B 1 158 ? 64.659 36.983 51.580 1.00 31.78 154 GLU B O 1
ATOM 3478 N N . GLU B 1 159 ? 62.584 36.160 51.307 1.00 29.44 155 GLU B N 1
ATOM 3479 C CA . GLU B 1 159 ? 62.458 36.671 49.939 1.00 28.24 155 GLU B CA 1
ATOM 3480 C C . GLU B 1 159 ? 62.103 38.168 49.888 1.00 27.14 155 GLU B C 1
ATOM 3481 O O . GLU B 1 159 ? 62.334 38.832 48.869 1.00 28.41 155 GLU B O 1
ATOM 3483 N N . GLY B 1 160 ? 61.553 38.697 50.979 1.00 24.93 156 GLY B N 1
ATOM 3484 C CA . GLY B 1 160 ? 61.184 40.109 51.039 1.00 22.60 156 GLY B CA 1
ATOM 3485 C C . GLY B 1 160 ? 59.935 40.351 51.874 1.00 20.48 156 GLY B C 1
ATOM 3486 O O . GLY B 1 160 ? 59.453 39.460 52.555 1.00 20.05 156 GLY B O 1
ATOM 3487 N N . LEU B 1 161 ? 59.413 41.575 51.806 1.00 19.60 157 LEU B N 1
ATOM 3488 C CA . LEU B 1 161 ? 58.292 41.989 52.625 1.00 18.67 157 LEU B CA 1
ATOM 3489 C C . LEU B 1 161 ? 56.947 41.631 51.979 1.00 16.97 157 LEU B C 1
ATOM 3490 O O . LEU B 1 161 ? 56.685 41.955 50.811 1.00 17.46 157 LEU B O 1
ATOM 3495 N N . CYS B 1 162 ? 56.111 40.951 52.751 1.00 15.67 158 CYS B N 1
ATOM 3496 C CA . CYS B 1 162 ? 54.756 40.593 52.311 1.00 14.47 158 CYS B CA 1
ATOM 3497 C C . CYS B 1 162 ? 53.842 40.836 53.501 1.00 13.90 158 CYS B C 1
ATOM 3498 O O . CYS B 1 162 ? 54.132 40.393 54.628 1.00 14.30 158 CYS B O 1
ATOM 3501 N N . GLN B 1 163 ? 52.769 41.590 53.264 1.00 12.58 159 GLN B N 1
ATOM 3502 C CA . GLN B 1 163 ? 51.874 42.021 54.347 1.00 13.20 159 GLN B CA 1
ATOM 3503 C C . GLN B 1 163 ? 50.426 41.772 53.978 1.00 11.95 159 GLN B C 1
ATOM 3504 O O . GLN B 1 163 ? 50.106 41.626 52.792 1.00 12.82 159 GLN B O 1
ATOM 3510 N N . ILE B 1 164 ? 49.541 41.712 54.976 1.00 12.64 160 ILE B N 1
ATOM 3511 C CA . ILE B 1 164 ? 48.092 41.640 54.680 1.00 11.81 160 ILE B CA 1
ATOM 3512 C C . ILE B 1 164 ? 47.579 43.058 54.373 1.00 11.40 160 ILE B C 1
ATOM 3513 O O . ILE B 1 164 ? 47.619 43.942 55.235 1.00 11.82 160 ILE B O 1
ATOM 3518 N N . ALA B 1 165 ? 47.104 43.237 53.141 1.00 10.02 161 ALA B N 1
ATOM 3519 C CA . ALA B 1 165 ? 46.592 44.520 52.659 1.00 9.45 161 ALA B CA 1
ATOM 3520 C C . ALA B 1 165 ? 45.123 44.677 53.005 1.00 9.48 161 ALA B C 1
ATOM 3521 O O . ALA B 1 165 ? 44.700 45.751 53.385 1.00 9.23 161 ALA B O 1
ATOM 3523 N N . ASN B 1 166 ? 44.343 43.617 52.820 1.00 10.36 162 ASN B N 1
ATOM 3524 C CA . ASN B 1 166 ? 42.904 43.651 53.130 1.00 10.96 162 ASN B CA 1
ATOM 3525 C C . ASN B 1 166 ? 42.560 42.375 53.881 1.00 12.24 162 ASN B C 1
ATOM 3526 O O . ASN B 1 166 ? 42.958 41.272 53.456 1.00 13.08 162 ASN B O 1
ATOM 3531 N N . ASP B 1 167 ? 41.790 42.490 54.950 1.00 11.80 163 ASP B N 1
ATOM 3532 C CA . ASP B 1 167 ? 41.103 41.360 55.545 1.00 12.34 163 ASP B CA 1
ATOM 3533 C C . ASP B 1 167 ? 39.627 41.613 55.241 1.00 11.99 163 ASP B C 1
ATOM 3534 O O . ASP B 1 167 ? 38.969 42.408 55.939 1.00 11.70 163 ASP B O 1
ATOM 3539 N N . ASN B 1 168 ? 39.109 40.952 54.199 1.00 11.45 164 ASN B N 1
ATOM 3540 C CA . ASN B 1 168 ? 37.799 41.304 53.628 1.00 11.54 164 ASN B CA 1
ATOM 3541 C C . ASN B 1 168 ? 36.610 40.495 54.143 1.00 13.18 164 ASN B C 1
ATOM 3542 O O . ASN B 1 168 ? 35.450 40.854 53.885 1.00 14.53 164 ASN B O 1
ATOM 3547 N N . GLY B 1 169 ? 36.903 39.453 54.913 1.00 14.28 165 GLY B N 1
ATOM 3548 C CA . GLY B 1 169 ? 35.870 38.531 55.379 1.00 16.38 165 GLY B CA 1
ATOM 3549 C C . GLY B 1 169 ? 35.571 37.450 54.346 1.00 17.10 165 GLY B C 1
ATOM 3550 O O . GLY B 1 169 ? 36.047 37.493 53.215 1.00 16.80 165 GLY B O 1
ATOM 3551 N N . GLY B 1 170 ? 34.748 36.491 54.739 1.00 18.41 166 GLY B N 1
ATOM 3552 C CA . GLY B 1 170 ? 34.370 35.389 53.855 1.00 19.42 166 GLY B CA 1
ATOM 3553 C C . GLY B 1 170 ? 35.560 34.588 53.353 1.00 19.10 166 GLY B C 1
ATOM 3554 O O . GLY B 1 170 ? 35.485 34.012 52.266 1.00 21.40 166 GLY B O 1
ATOM 3555 N N . GLY B 1 171 ? 36.641 34.558 54.129 1.00 19.02 167 GLY B N 1
ATOM 3556 C CA . GLY B 1 171 ? 37.895 33.925 53.728 1.00 17.99 167 GLY B CA 1
ATOM 3557 C C . GLY B 1 171 ? 38.646 34.623 52.595 1.00 17.32 167 GLY B C 1
ATOM 3558 O O . GLY B 1 171 ? 39.492 33.998 51.945 1.00 16.73 167 GLY B O 1
ATOM 3559 N N . GLN B 1 172 ? 38.347 35.905 52.352 1.00 14.75 168 GLN B N 1
ATOM 3560 C CA . GLN B 1 172 ? 39.059 36.681 51.320 1.00 14.46 168 GLN B CA 1
ATOM 3561 C C . GLN B 1 172 ? 40.116 37.574 51.956 1.00 13.32 168 GLN B C 1
ATOM 3562 O O . GLN B 1 172 ? 39.805 38.447 52.793 1.00 12.54 168 GLN B O 1
ATOM 3568 N N . ILE B 1 173 ? 41.370 37.337 51.584 1.00 12.72 169 ILE B N 1
ATOM 3569 C CA . ILE B 1 173 ? 42.502 38.129 52.074 1.00 12.11 169 ILE B CA 1
ATOM 3570 C C . ILE B 1 173 ? 43.321 38.591 50.877 1.00 11.91 169 ILE B C 1
ATOM 3571 O O . ILE B 1 173 ? 43.622 37.793 49.982 1.00 12.10 169 ILE B O 1
ATOM 3576 N N . VAL B 1 174 ? 43.683 39.883 50.865 1.00 9.71 170 VAL B N 1
ATOM 3577 C CA . VAL B 1 174 ? 44.545 40.399 49.835 1.00 10.55 170 VAL B CA 1
ATOM 3578 C C . VAL B 1 174 ? 45.886 40.685 50.469 1.00 9.68 170 VAL B C 1
ATOM 3579 O O . VAL B 1 174 ? 45.943 41.297 51.546 1.00 9.99 170 VAL B O 1
ATOM 3583 N N . ILE B 1 175 ? 46.961 40.194 49.836 1.00 9.48 171 ILE B N 1
ATOM 3584 C CA . ILE B 1 175 ? 48.334 40.471 50.312 1.00 10.40 171 ILE B CA 1
ATOM 3585 C C . ILE B 1 175 ? 49.038 41.455 49.379 1.00 10.18 171 ILE B C 1
ATOM 3586 O O . ILE B 1 175 ? 48.605 41.657 48.233 1.00 10.33 171 ILE B O 1
ATOM 3591 N N . SER B 1 176 ? 50.140 42.041 49.861 1.00 10.97 172 SER B N 1
ATOM 3592 C CA . SER B 1 176 ? 50.824 43.100 49.155 1.00 11.40 172 SER B CA 1
ATOM 3593 C C . SER B 1 176 ? 52.254 43.236 49.667 1.00 12.01 172 SER B C 1
ATOM 3594 O O . SER B 1 176 ? 52.529 42.906 50.833 1.00 12.37 172 SER B O 1
ATOM 3597 N N . GLY B 1 177 ? 53.138 43.765 48.824 1.00 11.55 173 GLY B N 1
ATOM 3598 C CA . GLY B 1 177 ? 54.534 44.024 49.231 1.00 13.11 173 GLY B CA 1
ATOM 3599 C C . GLY B 1 177 ? 55.493 43.852 48.075 1.00 13.06 173 GLY B C 1
ATOM 3600 O O . GLY B 1 177 ? 55.165 44.145 46.914 1.00 12.38 173 GLY B O 1
ATOM 3601 N N . GLU B 1 178 ? 56.686 43.365 48.392 1.00 14.19 174 GLU B N 1
ATOM 3602 C CA . GLU B 1 178 ? 57.725 43.264 47.382 1.00 15.35 174 GLU B CA 1
ATOM 3603 C C . GLU B 1 178 ? 57.399 42.119 46.438 1.00 15.81 174 GLU B C 1
ATOM 3604 O O . GLU B 1 178 ? 56.895 41.088 46.885 1.00 15.82 174 GLU B O 1
ATOM 3610 N N . ALA B 1 179 ? 57.683 42.298 45.143 1.00 16.06 175 ALA B N 1
ATOM 3611 C CA . ALA B 1 179 ? 57.189 41.385 44.104 1.00 15.91 175 ALA B CA 1
ATOM 3612 C C . ALA B 1 179 ? 57.558 39.900 44.293 1.00 16.23 175 ALA B C 1
ATOM 3613 O O . ALA B 1 179 ? 56.685 39.033 44.242 1.00 15.59 175 ALA B O 1
ATOM 3615 N N . LYS B 1 180 ? 58.843 39.611 44.503 1.00 16.80 176 LYS B N 1
ATOM 3616 C CA . LYS B 1 180 ? 59.298 38.220 44.728 1.00 17.61 176 LYS B CA 1
ATOM 3617 C C . LYS B 1 180 ? 58.648 37.557 45.943 1.00 17.08 176 LYS B C 1
ATOM 3618 O O . LYS B 1 180 ? 58.242 36.392 45.871 1.00 17.71 176 LYS B O 1
ATOM 3620 N N . ALA B 1 181 ? 58.545 38.292 47.055 1.00 16.80 177 ALA B N 1
ATOM 3621 C CA . ALA B 1 181 ? 57.910 37.767 48.260 1.00 16.20 177 ALA B CA 1
ATOM 3622 C C . ALA B 1 181 ? 56.437 37.442 48.034 1.00 15.24 177 ALA B C 1
ATOM 3623 O O . ALA B 1 181 ? 55.976 36.389 48.456 1.00 15.28 177 ALA B O 1
ATOM 3625 N N . VAL B 1 182 ? 55.699 38.351 47.382 1.00 14.06 178 VAL B N 1
ATOM 3626 C CA . VAL B 1 182 ? 54.277 38.112 47.103 1.00 12.92 178 VAL B CA 1
ATOM 3627 C C . VAL B 1 182 ? 54.093 36.916 46.159 1.00 13.35 178 VAL B C 1
ATOM 3628 O O . VAL B 1 182 ? 53.211 36.086 46.371 1.00 13.13 178 VAL B O 1
ATOM 3632 N N . GLU B 1 183 ? 54.925 36.834 45.122 1.00 14.61 179 GLU B N 1
ATOM 3633 C CA . GLU B 1 183 ? 54.899 35.670 44.214 1.00 16.36 179 GLU B CA 1
ATOM 3634 C C . GLU B 1 183 ? 55.138 34.345 44.964 1.00 16.46 179 GLU B C 1
ATOM 3635 O O . GLU B 1 183 ? 54.413 33.358 44.738 1.00 16.57 179 GLU B O 1
ATOM 3641 N N . THR B 1 184 ? 56.113 34.329 45.872 1.00 16.69 180 THR B N 1
ATOM 3642 C CA . THR B 1 184 ? 56.363 33.139 46.685 1.00 17.70 180 THR B CA 1
ATOM 3643 C C . THR B 1 184 ? 55.170 32.833 47.586 1.00 17.37 180 THR B C 1
ATOM 3644 O O . THR B 1 184 ? 54.748 31.678 47.703 1.00 16.86 180 THR B O 1
ATOM 3648 N N . ALA B 1 185 ? 54.595 33.890 48.167 1.00 15.73 181 ALA B N 1
ATOM 3649 C CA . ALA B 1 185 ? 53.450 33.749 49.051 1.00 14.96 181 ALA B CA 1
ATOM 3650 C C . ALA B 1 185 ? 52.248 33.107 48.351 1.00 14.27 181 ALA B C 1
ATOM 3651 O O . ALA B 1 185 ? 51.514 32.343 48.968 1.00 14.19 181 ALA B O 1
ATOM 3653 N N . VAL B 1 186 ? 52.048 33.428 47.071 1.00 13.76 182 VAL B N 1
ATOM 3654 C CA . VAL B 1 186 ? 50.977 32.827 46.278 1.00 14.50 182 VAL B CA 1
ATOM 3655 C C . VAL B 1 186 ? 51.185 31.313 46.169 1.00 15.59 182 VAL B C 1
ATOM 3656 O O . VAL B 1 186 ? 50.246 30.534 46.377 1.00 15.77 182 VAL B O 1
ATOM 3660 N N . GLU B 1 187 ? 52.423 30.919 45.880 1.00 15.92 183 GLU B N 1
ATOM 3661 C CA . GLU B 1 187 ? 52.758 29.484 45.775 1.00 17.01 183 GLU B CA 1
ATOM 3662 C C . GLU B 1 187 ? 52.530 28.757 47.111 1.00 17.15 183 GLU B C 1
ATOM 3663 O O . GLU B 1 187 ? 51.933 27.668 47.139 1.00 17.89 183 GLU B O 1
ATOM 3665 N N . VAL B 1 188 ? 52.957 29.375 48.213 1.00 16.45 184 VAL B N 1
ATOM 3666 C CA . VAL B 1 188 ? 52.750 28.818 49.557 1.00 16.80 184 VAL B CA 1
ATOM 3667 C C . VAL B 1 188 ? 51.260 28.754 49.919 1.00 16.64 184 VAL B C 1
ATOM 3668 O O . VAL B 1 188 ? 50.788 27.769 50.503 1.00 16.89 184 VAL B O 1
ATOM 3672 N N . ALA B 1 189 ? 50.509 29.806 49.583 1.00 15.36 185 ALA B N 1
ATOM 3673 C CA . ALA B 1 189 ? 49.079 29.802 49.854 1.00 15.08 185 ALA B CA 1
ATOM 3674 C C . ALA B 1 189 ? 48.388 28.609 49.226 1.00 15.21 185 ALA B C 1
ATOM 3675 O O . ALA B 1 189 ? 47.548 27.982 49.863 1.00 15.05 185 ALA B O 1
ATOM 3677 N N . SER B 1 190 ? 48.735 28.306 47.974 1.00 15.53 186 SER B N 1
ATOM 3678 C CA A SER B 1 190 ? 48.139 27.162 47.298 0.70 16.86 186 SER B CA 1
ATOM 3679 C CA B SER B 1 190 ? 48.178 27.160 47.265 0.30 15.94 186 SER B CA 1
ATOM 3680 C C . SER B 1 190 ? 48.560 25.856 47.971 1.00 16.66 186 SER B C 1
ATOM 3681 O O . SER B 1 190 ? 47.745 24.956 48.124 1.00 16.67 186 SER B O 1
ATOM 3686 N N . GLN B 1 191 ? 49.799 25.789 48.428 1.00 17.11 187 GLN B N 1
ATOM 3687 C CA . GLN B 1 191 ? 50.260 24.584 49.140 1.00 18.21 187 GLN B CA 1
ATOM 3688 C C . GLN B 1 191 ? 49.573 24.420 50.485 1.00 18.94 187 GLN B C 1
ATOM 3689 O O . GLN B 1 191 ? 49.326 23.301 50.943 1.00 19.06 187 GLN B O 1
ATOM 3695 N N . LYS B 1 192 ? 49.244 25.546 51.106 1.00 19.03 188 LYS B N 1
ATOM 3696 C CA . LYS B 1 192 ? 48.503 25.551 52.366 1.00 20.59 188 LYS B CA 1
ATOM 3697 C C . LYS B 1 192 ? 47.001 25.311 52.181 1.00 20.46 188 LYS B C 1
ATOM 3698 O O . LYS B 1 192 ? 46.265 25.221 53.159 1.00 21.96 188 LYS B O 1
ATOM 3704 N N . GLY B 1 193 ? 46.545 25.206 50.941 1.00 20.29 189 GLY B N 1
ATOM 3705 C CA . GLY B 1 193 ? 45.164 24.817 50.671 1.00 19.78 189 GLY B CA 1
ATOM 3706 C C . GLY B 1 193 ? 44.203 25.939 50.349 1.00 19.82 189 GLY B C 1
ATOM 3707 O O . GLY B 1 193 ? 42.990 25.759 50.460 1.00 20.02 189 GLY B O 1
ATOM 3708 N N . ALA B 1 194 ? 44.734 27.092 49.953 1.00 19.52 190 ALA B N 1
ATOM 3709 C CA . ALA B 1 194 ? 43.878 28.173 49.476 1.00 19.66 190 ALA B CA 1
ATOM 3710 C C . ALA B 1 194 ? 43.028 27.688 48.314 1.00 20.16 190 ALA B C 1
ATOM 3711 O O . ALA B 1 194 ? 43.527 26.982 47.421 1.00 21.51 190 ALA B O 1
ATOM 3713 N N . LYS B 1 195 ? 41.744 28.044 48.335 1.00 20.39 191 LYS B N 1
ATOM 3714 C CA . LYS B 1 195 ? 40.812 27.707 47.255 1.00 20.47 191 LYS B CA 1
ATOM 3715 C C . LYS B 1 195 ? 41.179 28.430 45.970 1.00 20.34 191 LYS B C 1
ATOM 3716 O O . LYS B 1 195 ? 40.978 27.894 44.879 1.00 21.73 191 LYS B O 1
ATOM 3718 N N . ARG B 1 196 ? 41.719 29.647 46.109 1.00 18.72 192 ARG B N 1
ATOM 3719 C CA . ARG B 1 196 ? 42.211 30.413 44.987 1.00 18.16 192 ARG B CA 1
ATOM 3720 C C . ARG B 1 196 ? 43.343 31.325 45.454 1.00 16.42 192 ARG B C 1
ATOM 3721 O O . ARG B 1 196 ? 43.355 31.780 46.603 1.00 16.19 192 ARG B O 1
ATOM 3729 N N . ALA B 1 197 ? 44.306 31.575 44.577 1.00 15.38 193 ALA B N 1
ATOM 3730 C CA . ALA B 1 197 ? 45.440 32.436 44.914 1.00 14.52 193 ALA B CA 1
ATOM 3731 C C . ALA B 1 197 ? 45.954 33.058 43.624 1.00 14.91 193 ALA B C 1
ATOM 3732 O O . ALA B 1 197 ? 46.585 32.381 42.810 1.00 16.19 193 ALA B O 1
ATOM 3734 N N . VAL B 1 198 ? 45.645 34.336 43.410 1.00 13.38 194 VAL B N 1
ATOM 3735 C CA . VAL B 1 198 ? 45.889 34.966 42.114 1.00 13.33 194 VAL B CA 1
ATOM 3736 C C . VAL B 1 198 ? 46.836 36.118 42.260 1.00 12.98 194 VAL B C 1
ATOM 3737 O O . VAL B 1 198 ? 46.550 37.081 42.983 1.00 12.22 194 VAL B O 1
ATOM 3741 N N . LEU B 1 199 ? 47.980 36.007 41.601 1.00 13.98 195 LEU B N 1
ATOM 3742 C CA . LEU B 1 199 ? 48.971 37.070 41.605 1.00 14.63 195 LEU B CA 1
ATOM 3743 C C . LEU B 1 199 ? 48.540 38.220 40.713 1.00 14.89 195 LEU B C 1
ATOM 3744 O O . LEU B 1 199 ? 47.990 38.019 39.610 1.00 15.52 195 LEU B O 1
ATOM 3749 N N . LEU B 1 200 ? 48.751 39.436 41.216 1.00 14.53 196 LEU B N 1
ATOM 3750 C CA . LEU B 1 200 ? 48.528 40.651 40.448 1.00 14.82 196 LEU B CA 1
ATOM 3751 C C . LEU B 1 200 ? 49.905 41.333 40.325 1.00 15.09 196 LEU B C 1
ATOM 3752 O O . LEU B 1 200 ? 50.221 42.245 41.081 1.00 14.17 196 LEU B O 1
ATOM 3757 N N . PRO B 1 201 ? 50.744 40.885 39.374 1.00 16.73 197 PRO B N 1
ATOM 3758 C CA . PRO B 1 201 ? 52.164 41.277 39.409 1.00 17.32 197 PRO B CA 1
ATOM 3759 C C . PRO B 1 201 ? 52.515 42.735 39.039 1.00 18.31 197 PRO B C 1
ATOM 3760 O O . PRO B 1 201 ? 53.654 43.175 39.287 1.00 18.75 197 PRO B O 1
ATOM 3764 N N . VAL B 1 202 ? 51.577 43.466 38.444 1.00 17.39 198 VAL B N 1
ATOM 3765 C CA . VAL B 1 202 ? 51.831 44.885 38.134 1.00 17.72 198 VAL B CA 1
ATOM 3766 C C . VAL B 1 202 ? 50.968 45.839 38.972 1.00 16.29 198 VAL B C 1
ATOM 3767 O O . VAL B 1 202 ? 50.970 47.053 38.754 1.00 16.90 198 VAL B O 1
ATOM 3771 N N . SER B 1 203 ? 50.262 45.306 39.958 1.00 15.33 199 SER B N 1
ATOM 3772 C CA . SER B 1 203 ? 49.570 46.187 40.907 1.00 14.75 199 SER B CA 1
ATOM 3773 C C . SER B 1 203 ? 50.568 47.002 41.726 1.00 14.28 199 SER B C 1
ATOM 3774 O O . SER B 1 203 ? 51.641 46.483 42.112 1.00 15.62 199 SER B O 1
ATOM 3777 N N . ALA B 1 204 ? 50.206 48.249 42.037 1.00 13.76 200 ALA B N 1
ATOM 3778 C CA . ALA B 1 204 ? 50.883 48.970 43.124 1.00 12.69 200 ALA B CA 1
ATOM 3779 C C . ALA B 1 204 ? 50.693 48.125 44.372 1.00 11.13 200 ALA B C 1
ATOM 3780 O O . ALA B 1 204 ? 49.636 47.487 44.527 1.00 11.31 200 ALA B O 1
ATOM 3782 N N . PRO B 1 205 ? 51.694 48.105 45.270 1.00 11.72 201 PRO B N 1
ATOM 3783 C CA . PRO B 1 205 ? 51.566 47.332 46.487 1.00 11.71 201 PRO B CA 1
ATOM 3784 C C . PRO B 1 205 ? 50.765 48.089 47.549 1.00 11.09 201 PRO B C 1
ATOM 3785 O O . PRO B 1 205 ? 51.293 48.438 48.618 1.00 12.18 201 PRO B O 1
ATOM 3789 N N . PHE B 1 206 ? 49.484 48.337 47.249 1.00 10.57 202 PHE B N 1
ATOM 3790 C CA . PHE B 1 206 ? 48.653 49.103 48.167 1.00 10.41 202 PHE B CA 1
ATOM 3791 C C . PHE B 1 206 ? 48.662 48.462 49.569 1.00 10.06 202 PHE B C 1
ATOM 3792 O O . PHE B 1 206 ? 48.754 47.224 49.723 1.00 10.19 202 PHE B O 1
ATOM 3800 N N . HIS B 1 207 ? 48.533 49.304 50.585 1.00 10.21 203 HIS B N 1
ATOM 3801 C CA . HIS B 1 207 ? 48.412 48.846 51.997 1.00 10.92 203 HIS B CA 1
ATOM 3802 C C . HIS B 1 207 ? 49.570 47.987 52.443 1.00 11.91 203 HIS B C 1
ATOM 3803 O O . HIS B 1 207 ? 49.391 47.023 53.186 1.00 12.97 203 HIS B O 1
ATOM 3810 N N . SER B 1 208 ? 50.754 48.384 51.985 1.00 11.20 204 SER B N 1
ATOM 3811 C CA . SER B 1 208 ? 52.003 47.841 52.505 1.00 11.60 204 SER B CA 1
ATOM 3812 C C . SER B 1 208 ? 52.935 48.995 52.830 1.00 11.54 204 SER B C 1
ATOM 3813 O O . SER B 1 208 ? 52.677 50.163 52.467 1.00 11.27 204 SER B O 1
ATOM 3816 N N . ALA B 1 209 ? 54.038 48.664 53.495 1.00 11.69 205 ALA B N 1
ATOM 3817 C CA . ALA B 1 209 ? 55.026 49.676 53.873 1.00 12.93 205 ALA B CA 1
ATOM 3818 C C . ALA B 1 209 ? 55.630 50.388 52.656 1.00 12.51 205 ALA B C 1
ATOM 3819 O O . ALA B 1 209 ? 56.147 51.507 52.779 1.00 13.46 205 ALA B O 1
ATOM 3821 N N . LEU B 1 210 ? 55.566 49.742 51.488 1.00 12.47 206 LEU B N 1
ATOM 3822 C CA . LEU B 1 210 ? 56.099 50.329 50.259 1.00 12.79 206 LEU B CA 1
ATOM 3823 C C . LEU B 1 210 ? 55.356 51.597 49.858 1.00 13.06 206 LEU B C 1
ATOM 3824 O O . LEU B 1 210 ? 55.883 52.405 49.105 1.00 13.44 206 LEU B O 1
ATOM 3829 N N . MET B 1 211 ? 54.150 51.779 50.399 1.00 11.73 207 MET B N 1
ATOM 3830 C CA . MET B 1 211 ? 53.333 52.941 50.046 1.00 11.85 207 MET B CA 1
ATOM 3831 C C . MET B 1 211 ? 53.702 54.193 50.834 1.00 11.57 207 MET B C 1
ATOM 3832 O O . MET B 1 211 ? 53.021 55.225 50.720 1.00 10.54 207 MET B O 1
ATOM 3837 N N . GLN B 1 212 ? 54.786 54.127 51.601 1.00 12.35 208 GLN B N 1
ATOM 3838 C CA . GLN B 1 212 ? 55.220 55.293 52.398 1.00 12.85 208 GLN B CA 1
ATOM 3839 C C . GLN B 1 212 ? 55.191 56.651 51.679 1.00 12.92 208 GLN B C 1
ATOM 3840 O O . GLN B 1 212 ? 54.694 57.616 52.264 1.00 11.87 208 GLN B O 1
ATOM 3846 N N . PRO B 1 213 ? 55.686 56.740 50.421 1.00 12.96 209 PRO B N 1
ATOM 3847 C CA . PRO B 1 213 ? 55.641 58.047 49.752 1.00 13.18 209 PRO B CA 1
ATOM 3848 C C . PRO B 1 213 ? 54.229 58.622 49.629 1.00 12.03 209 PRO B C 1
ATOM 3849 O O . PRO B 1 213 ? 54.054 59.845 49.700 1.00 13.29 209 PRO B O 1
ATOM 3853 N N . ALA B 1 214 ? 53.236 57.753 49.407 1.00 10.97 210 ALA B N 1
ATOM 3854 C CA . ALA B 1 214 ? 51.867 58.202 49.281 1.00 11.23 210 ALA B CA 1
ATOM 3855 C C . ALA B 1 214 ? 51.292 58.582 50.629 1.00 11.36 210 ALA B C 1
ATOM 3856 O O . ALA B 1 214 ? 50.446 59.468 50.698 1.00 12.25 210 ALA B O 1
ATOM 3858 N N . ALA B 1 215 ? 51.728 57.910 51.697 1.00 11.00 211 ALA B N 1
ATOM 3859 C CA . ALA B 1 215 ? 51.322 58.324 53.040 1.00 11.27 211 ALA B CA 1
ATOM 3860 C C . ALA B 1 215 ? 51.822 59.739 53.322 1.00 11.43 211 ALA B C 1
ATOM 3861 O O . ALA B 1 215 ? 51.060 60.564 53.828 1.00 11.49 211 ALA B O 1
ATOM 3863 N N . ASN B 1 216 ? 53.082 60.006 52.979 1.00 12.76 212 ASN B N 1
ATOM 3864 C CA . ASN B 1 216 ? 53.657 61.341 53.193 1.00 13.38 212 ASN B CA 1
ATOM 3865 C C . ASN B 1 216 ? 52.874 62.396 52.400 1.00 12.84 212 ASN B C 1
ATOM 3866 O O . ASN B 1 216 ? 52.577 63.487 52.904 1.00 12.53 212 ASN B O 1
ATOM 3871 N N . ALA B 1 217 ? 52.515 62.059 51.157 1.00 11.23 213 ALA B N 1
ATOM 3872 C CA . ALA B 1 217 ? 51.694 62.953 50.336 1.00 11.77 213 ALA B CA 1
ATOM 3873 C C . ALA B 1 217 ? 50.361 63.264 50.980 1.00 11.69 213 ALA B C 1
ATOM 3874 O O . ALA B 1 217 ? 49.890 64.412 50.901 1.00 11.45 213 ALA B O 1
ATOM 3876 N N . MET B 1 218 ? 49.737 62.256 51.620 1.00 10.43 214 MET B N 1
ATOM 3877 C CA . MET B 1 218 ? 48.430 62.499 52.222 1.00 9.90 214 MET B CA 1
ATOM 3878 C C . MET B 1 218 ? 48.546 63.296 53.512 1.00 10.24 214 MET B C 1
ATOM 3879 O O . MET B 1 218 ? 47.680 64.111 53.805 1.00 10.93 214 MET B O 1
ATOM 3884 N N . LYS B 1 219 ? 49.628 63.073 54.260 1.00 10.18 215 LYS B N 1
ATOM 3885 C CA . LYS B 1 219 ? 49.838 63.856 55.472 1.00 11.44 215 LYS B CA 1
ATOM 3886 C C . LYS B 1 219 ? 49.863 65.345 55.118 1.00 12.37 215 LYS B C 1
ATOM 3887 O O . LYS B 1 219 ? 49.216 66.180 55.780 1.00 12.87 215 LYS B O 1
ATOM 3893 N N . ASN B 1 220 ? 50.581 65.675 54.046 1.00 12.28 216 ASN B N 1
ATOM 3894 C CA . ASN B 1 220 ? 50.655 67.066 53.585 1.00 12.96 216 ASN B CA 1
ATOM 3895 C C . ASN B 1 220 ? 49.325 67.573 53.052 1.00 12.40 216 ASN B C 1
ATOM 3896 O O . ASN B 1 220 ? 48.889 68.662 53.400 1.00 12.97 216 ASN B O 1
ATOM 3901 N N . ALA B 1 221 ? 48.646 66.776 52.231 1.00 11.92 217 ALA B N 1
ATOM 3902 C CA . ALA B 1 221 ? 47.377 67.233 51.639 1.00 11.95 217 ALA B CA 1
ATOM 3903 C C . ALA B 1 221 ? 46.328 67.486 52.708 1.00 12.38 217 ALA B C 1
ATOM 3904 O O . ALA B 1 221 ? 45.545 68.425 52.611 1.00 13.35 217 ALA B O 1
ATOM 3906 N N . LEU B 1 222 ? 46.274 66.625 53.718 1.00 12.11 218 LEU B N 1
ATOM 3907 C CA . LEU B 1 222 ? 45.270 66.779 54.758 1.00 12.90 218 LE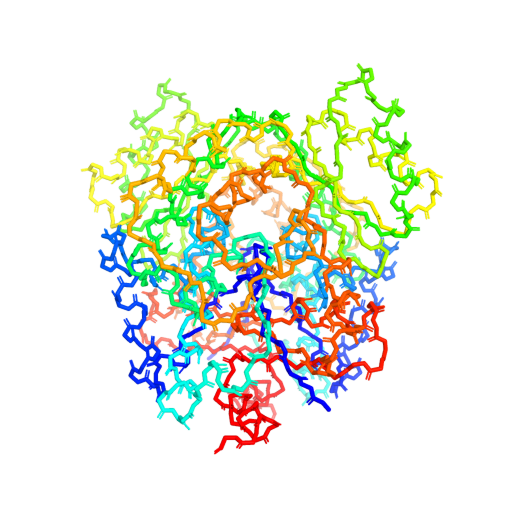U B CA 1
ATOM 3908 C C . LEU B 1 222 ? 45.497 68.005 55.654 1.00 15.17 218 LEU B C 1
ATOM 3909 O O . LEU B 1 222 ? 44.540 68.530 56.251 1.00 16.35 218 LEU B O 1
ATOM 3914 N N . LEU B 1 223 ? 46.738 68.482 55.722 1.00 15.77 219 LEU B N 1
ATOM 3915 C CA . LEU B 1 223 ? 47.019 69.757 56.413 1.00 17.96 219 LEU B CA 1
ATOM 3916 C C . LEU B 1 223 ? 46.379 70.972 55.747 1.00 18.19 219 LEU B C 1
ATOM 3917 O O . LEU B 1 223 ? 46.079 71.983 56.415 1.00 20.01 219 LEU B O 1
ATOM 3922 N N A THR B 1 224 ? 46.215 70.926 54.435 0.60 18.76 220 THR B N 1
ATOM 3923 N N B THR B 1 224 ? 46.161 70.889 54.440 0.40 17.93 220 THR B N 1
ATOM 3924 C CA A THR B 1 224 ? 45.725 72.097 53.729 0.60 18.89 220 THR B CA 1
ATOM 3925 C CA B THR B 1 224 ? 45.742 72.052 53.662 0.40 17.43 220 THR B CA 1
ATOM 3926 C C A THR B 1 224 ? 44.226 72.300 54.026 0.60 18.15 220 THR B C 1
ATOM 3927 C C B THR B 1 224 ? 44.243 72.115 53.344 0.40 16.87 220 THR B C 1
ATOM 3928 O O A THR B 1 224 ? 43.803 73.391 54.410 0.60 18.31 220 THR B O 1
ATOM 3929 O O B THR B 1 224 ? 43.809 72.981 52.568 0.40 15.96 220 THR B O 1
ATOM 3936 N N . VAL B 1 225 ? 43.461 71.215 53.956 1.00 16.76 221 VAL B N 1
ATOM 3937 C CA . VAL B 1 225 ? 41.999 71.285 53.853 1.00 16.61 221 VAL B CA 1
ATOM 3938 C C . VAL B 1 225 ? 41.285 71.547 55.166 1.00 15.69 221 VAL B C 1
ATOM 3939 O O . VAL B 1 225 ? 41.682 71.080 56.230 1.00 15.58 221 VAL B O 1
ATOM 3943 N N . ASN B 1 226 ? 40.185 72.276 55.058 1.00 15.62 222 ASN B N 1
ATOM 3944 C CA . ASN B 1 226 ? 39.293 72.451 56.188 1.00 16.67 222 ASN B CA 1
ATOM 3945 C C . ASN B 1 226 ? 38.684 71.115 56.568 1.00 16.22 222 ASN B C 1
ATOM 3946 O O . ASN B 1 226 ? 38.322 70.308 55.707 1.00 15.51 222 ASN B O 1
ATOM 3951 N N . LYS B 1 227 ? 38.611 70.857 57.858 1.00 15.99 223 LYS B N 1
ATOM 3952 C CA . LYS B 1 227 ? 37.936 69.647 58.307 1.00 16.00 223 LYS B CA 1
ATOM 3953 C C . LYS B 1 227 ? 37.040 69.945 59.508 1.00 15.54 223 LYS B C 1
ATOM 3954 O O . LYS B 1 227 ? 37.293 70.887 60.279 1.00 15.99 223 LYS B O 1
ATOM 3960 N N . THR B 1 228 ? 35.992 69.140 59.640 1.00 14.36 224 THR B N 1
ATOM 3961 C CA . THR B 1 228 ? 34.996 69.282 60.705 1.00 14.94 224 THR B CA 1
ATOM 3962 C C . THR B 1 228 ? 34.743 67.887 61.247 1.00 14.39 224 THR B C 1
ATOM 3963 O O . THR B 1 228 ? 34.860 66.904 60.528 1.00 13.43 224 THR B O 1
ATOM 3967 N N . ALA B 1 229 ? 34.421 67.774 62.524 1.00 12.51 225 ALA B N 1
ATOM 3968 C CA . ALA B 1 229 ? 34.020 66.481 63.072 1.00 12.19 225 ALA B CA 1
ATOM 3969 C C . ALA B 1 229 ? 32.844 65.888 62.264 1.00 11.24 225 ALA B C 1
ATOM 3970 O O . ALA B 1 229 ? 31.888 66.614 61.927 1.00 12.45 225 ALA B O 1
ATOM 3972 N N . PRO B 1 230 ? 32.909 64.583 61.931 1.00 11.52 226 PRO B N 1
ATOM 3973 C CA . PRO B 1 230 ? 31.804 63.971 61.181 1.00 11.15 226 PRO B CA 1
ATOM 3974 C C . PRO B 1 230 ? 30.528 63.960 62.018 1.00 12.61 226 PRO B C 1
ATOM 3975 O O . PRO B 1 230 ? 30.590 63.835 63.263 1.00 12.53 226 PRO B O 1
ATOM 3979 N N . ILE B 1 231 ? 29.392 64.098 61.339 1.00 12.28 227 ILE B N 1
ATOM 3980 C CA . ILE B 1 231 ? 28.093 64.243 62.013 1.00 12.92 227 ILE B CA 1
ATOM 3981 C C . ILE B 1 231 ? 27.613 62.924 62.642 1.00 12.98 227 ILE B C 1
ATOM 3982 O O . ILE B 1 231 ? 26.791 62.920 63.581 1.00 13.70 227 ILE B O 1
ATOM 3987 N N . VAL B 1 232 ? 28.111 61.808 62.102 1.00 11.66 228 VAL B N 1
ATOM 3988 C CA . VAL B 1 232 ? 28.003 60.500 62.748 1.00 12.09 228 VAL B CA 1
ATOM 3989 C C . VAL B 1 232 ? 29.387 59.859 62.639 1.00 11.39 228 VAL B C 1
ATOM 3990 O O . VAL B 1 232 ? 30.179 60.267 61.787 1.00 11.48 228 VAL B O 1
ATOM 3994 N N . PRO B 1 233 ? 29.703 58.912 63.528 1.00 10.21 229 PRO B N 1
ATOM 3995 C CA . PRO B 1 233 ? 31.119 58.489 63.598 1.00 10.40 229 PRO B CA 1
ATOM 3996 C C . PRO B 1 233 ? 31.551 57.645 62.409 1.00 10.26 229 PRO B C 1
ATOM 3997 O O . PRO B 1 233 ? 30.738 56.963 61.826 1.00 10.20 229 PRO B O 1
ATOM 4001 N N . LEU B 1 234 ? 32.832 57.717 62.082 1.00 9.86 230 LEU B N 1
ATOM 4002 C CA . LEU B 1 234 ? 33.451 56.875 61.037 1.00 8.79 230 LEU B CA 1
ATOM 4003 C C . LEU B 1 234 ? 34.053 55.648 61.719 1.00 9.64 230 LEU B C 1
ATOM 4004 O O . LEU B 1 234 ? 34.883 55.791 62.634 1.00 9.57 230 LEU B O 1
ATOM 4009 N N . ILE B 1 235 ? 33.691 54.447 61.273 1.00 8.07 231 ILE B N 1
ATOM 4010 C CA . ILE B 1 235 ? 34.388 53.253 61.778 1.00 9.50 231 ILE B CA 1
ATOM 4011 C C . ILE B 1 235 ? 35.650 53.106 60.917 1.00 9.10 231 ILE B C 1
ATOM 4012 O O . ILE B 1 235 ? 35.596 52.625 59.779 1.00 10.46 231 ILE B O 1
ATOM 4017 N N . ALA B 1 236 ? 36.776 53.619 61.411 1.00 9.45 232 ALA B N 1
ATOM 4018 C CA . ALA B 1 236 ? 37.997 53.709 60.584 1.00 9.34 232 ALA B CA 1
ATOM 4019 C C . ALA B 1 236 ? 38.625 52.345 60.225 1.00 9.47 232 ALA B C 1
ATOM 4020 O O . ALA B 1 236 ? 38.610 51.402 61.037 1.00 9.40 232 ALA B O 1
ATOM 4022 N N . ASN B 1 237 ? 39.195 52.246 59.018 1.00 7.96 233 ASN B N 1
ATOM 4023 C CA . ASN B 1 237 ? 39.831 51.006 58.545 1.00 8.27 233 ASN B CA 1
ATOM 4024 C C . ASN B 1 237 ? 40.966 50.540 59.470 1.00 9.18 233 ASN B C 1
ATOM 4025 O O . ASN B 1 237 ? 41.163 49.348 59.612 1.00 9.53 233 ASN B O 1
ATOM 4030 N N . VAL B 1 238 ? 41.694 51.479 60.084 1.00 8.29 234 VAL B N 1
ATOM 4031 C CA . VAL B 1 238 ? 42.868 51.140 60.917 1.00 9.84 234 VAL B CA 1
ATOM 4032 C C . VAL B 1 238 ? 42.439 50.802 62.343 1.00 10.13 234 VAL B C 1
ATOM 4033 O O . VAL B 1 238 ? 43.004 49.890 62.972 1.00 11.60 234 VAL B O 1
ATOM 4037 N N . SER B 1 239 ? 41.452 51.536 62.852 1.00 10.50 235 SER B N 1
ATOM 4038 C CA . SER B 1 239 ? 41.164 51.459 64.297 1.00 10.41 235 SER B CA 1
ATOM 4039 C C . SER B 1 239 ? 39.956 50.592 64.656 1.00 10.94 235 SER B C 1
ATOM 4040 O O . SER B 1 239 ? 39.890 50.043 65.777 1.00 10.95 235 SER B O 1
ATOM 4043 N N . VAL B 1 240 ? 39.001 50.480 63.729 1.00 10.66 236 VAL B N 1
ATOM 4044 C CA . VAL B 1 240 ? 37.768 49.696 63.919 1.00 11.03 236 VAL B CA 1
ATOM 4045 C C . VAL B 1 240 ? 37.015 50.112 65.199 1.00 11.45 236 VAL B C 1
ATOM 4046 O O . VAL B 1 240 ? 36.482 49.287 65.960 1.00 12.17 236 VAL B O 1
ATOM 4050 N N . ILE B 1 241 ? 36.982 51.416 65.414 1.00 11.01 237 ILE B N 1
ATOM 4051 C CA . ILE B 1 241 ? 36.125 52.005 66.443 1.00 11.46 237 ILE B CA 1
ATOM 4052 C C . ILE B 1 241 ? 35.487 53.270 65.896 1.00 11.86 237 ILE B C 1
ATOM 4053 O O . ILE B 1 241 ? 35.962 53.822 64.881 1.00 11.52 237 ILE B O 1
ATOM 4058 N N . PRO B 1 242 ? 34.405 53.742 66.552 1.00 12.29 238 PRO B N 1
ATOM 4059 C CA . PRO B 1 242 ? 33.791 54.981 66.053 1.00 12.61 238 PRO B CA 1
ATOM 4060 C C . PRO B 1 242 ? 34.672 56.203 66.283 1.00 12.99 238 PRO B C 1
ATOM 4061 O O . PRO B 1 242 ? 34.935 56.571 67.434 1.00 15.81 238 PRO B O 1
ATOM 4065 N N . GLU B 1 243 ? 35.107 56.842 65.193 1.00 11.24 239 GLU B N 1
ATOM 4066 C CA . GLU B 1 243 ? 35.970 58.019 65.280 1.00 11.39 239 GLU B CA 1
ATOM 4067 C C . GLU B 1 243 ? 35.212 59.300 64.970 1.00 12.27 239 GLU B C 1
ATOM 4068 O O . GLU B 1 243 ? 34.542 59.407 63.929 1.00 10.28 239 GLU B O 1
ATOM 4074 N N . SER B 1 244 ? 35.350 60.295 65.855 1.00 12.40 240 SER B N 1
ATOM 4075 C CA . SER B 1 244 ? 34.729 61.591 65.646 1.00 12.41 240 SER B CA 1
ATOM 4076 C C . SER B 1 244 ? 35.695 62.783 65.784 1.00 13.28 240 SER B C 1
ATOM 4077 O O . SER B 1 244 ? 35.288 63.920 65.528 1.00 14.06 240 SER B O 1
ATOM 4080 N N . ASP B 1 245 ? 36.949 62.539 66.180 1.00 13.25 241 ASP B N 1
ATOM 4081 C CA . ASP B 1 245 ? 37.934 63.612 66.362 1.00 13.72 241 ASP B CA 1
ATOM 4082 C C . ASP B 1 245 ? 38.661 63.851 65.044 1.00 13.44 241 ASP B C 1
ATOM 4083 O O . ASP B 1 245 ? 39.343 62.960 64.584 1.00 12.42 241 ASP B O 1
ATOM 4088 N N . PRO B 1 246 ? 38.506 65.042 64.439 1.00 13.66 242 PRO B N 1
ATOM 4089 C CA . PRO B 1 246 ? 39.164 65.273 63.139 1.00 14.08 242 PRO B CA 1
ATOM 4090 C C . PRO B 1 246 ? 40.684 65.078 63.135 1.00 14.39 242 PRO B C 1
ATOM 4091 O O . PRO B 1 246 ? 41.217 64.550 62.145 1.00 13.07 242 PRO B O 1
ATOM 4095 N N . GLU B 1 247 ? 41.372 65.465 64.210 1.00 14.69 243 GLU B N 1
ATOM 4096 C CA A GLU B 1 247 ? 42.826 65.263 64.334 0.50 15.31 243 GLU B CA 1
ATOM 4097 C CA B GLU B 1 247 ? 42.815 65.265 64.285 0.50 15.31 243 GLU B CA 1
ATOM 4098 C C . GLU B 1 247 ? 43.197 63.777 64.288 1.00 14.52 243 GLU B C 1
ATOM 4099 O O . GLU B 1 247 ? 44.134 63.364 63.580 1.00 14.38 243 GLU B O 1
ATOM 4110 N N . ARG B 1 248 ? 42.467 62.966 65.057 1.00 13.30 244 ARG B N 1
ATOM 4111 C CA . ARG B 1 248 ? 42.665 61.528 65.041 1.00 12.31 244 ARG B CA 1
ATOM 4112 C C . ARG B 1 248 ? 42.333 60.914 63.671 1.00 10.98 244 ARG B C 1
ATOM 4113 O O . ARG B 1 248 ? 43.044 60.051 63.169 1.00 10.62 244 ARG B O 1
ATOM 4121 N N . ILE B 1 249 ? 41.230 61.359 63.085 1.00 10.28 245 ILE B N 1
ATOM 4122 C CA . ILE B 1 249 ? 40.811 60.853 61.770 1.00 9.67 245 ILE B CA 1
ATOM 4123 C C . ILE B 1 249 ? 41.894 61.096 60.709 1.00 9.97 245 ILE B C 1
ATOM 4124 O O . ILE B 1 249 ? 42.246 60.166 59.945 1.00 9.11 245 ILE B O 1
ATOM 4129 N N . VAL B 1 250 ? 42.482 62.305 60.680 1.00 10.41 246 VAL B N 1
ATOM 4130 C CA A VAL B 1 250 ? 43.556 62.581 59.716 0.70 11.09 246 VAL B CA 1
ATOM 4131 C CA B VAL B 1 250 ? 43.526 62.527 59.676 0.30 10.12 246 VAL B CA 1
ATOM 4132 C C . VAL B 1 250 ? 44.768 61.666 59.931 1.00 10.60 246 VAL B C 1
ATOM 4133 O O . VAL B 1 250 ? 45.359 61.156 58.969 1.00 11.31 246 VAL B O 1
ATOM 4140 N N . SER B 1 251 ? 45.140 61.446 61.196 1.00 10.25 247 SER B N 1
ATOM 4141 C CA . SER B 1 251 ? 46.245 60.532 61.489 1.00 10.91 247 SER B CA 1
ATOM 4142 C C . SER B 1 251 ? 45.926 59.117 60.981 1.00 10.37 247 SER B C 1
ATOM 4143 O O . SER B 1 251 ? 46.780 58.449 60.402 1.00 10.34 247 SER B O 1
ATOM 4146 N N . LEU B 1 252 ? 44.700 58.670 61.237 1.00 9.61 248 LEU B N 1
ATOM 4147 C CA . LEU B 1 252 ? 44.270 57.344 60.797 1.00 9.18 248 LEU B CA 1
ATOM 4148 C C . LEU B 1 252 ? 44.216 57.209 59.273 1.00 9.79 248 LEU B C 1
ATOM 4149 O O . LEU B 1 252 ? 44.508 56.136 58.741 1.00 8.96 248 LEU B O 1
ATOM 4154 N N . LEU B 1 253 ? 43.834 58.289 58.583 1.00 8.00 249 LEU B N 1
ATOM 4155 C CA . LEU B 1 253 ? 43.847 58.255 57.106 1.00 7.91 249 LEU B CA 1
ATOM 4156 C C . LEU B 1 253 ? 45.274 58.081 56.555 1.00 7.54 249 LEU B C 1
ATOM 4157 O O . LEU B 1 253 ? 45.496 57.386 55.536 1.00 8.10 249 LEU B O 1
ATOM 4162 N N . VAL B 1 254 ? 46.244 58.703 57.214 1.00 8.99 250 VAL B N 1
ATOM 4163 C CA . VAL B 1 254 ? 47.648 58.565 56.802 1.00 9.14 250 VAL B CA 1
ATOM 4164 C C . VAL B 1 254 ? 48.153 57.141 57.079 1.00 10.11 250 VAL B C 1
ATOM 4165 O O . VAL B 1 254 ? 48.804 56.503 56.218 1.00 10.75 250 VAL B O 1
ATOM 4169 N N . GLN B 1 255 ? 47.813 56.620 58.266 1.00 10.42 251 GLN B N 1
ATOM 4170 C CA . GLN B 1 255 ? 48.225 55.257 58.669 1.00 10.87 251 GLN B CA 1
ATOM 4171 C C . GLN B 1 255 ? 47.613 54.224 57.728 1.00 10.60 251 GLN B C 1
ATOM 4172 O O . GLN B 1 255 ? 48.225 53.197 57.404 1.00 11.31 251 GLN B O 1
ATOM 4178 N N . GLN B 1 256 ? 46.393 54.515 57.298 1.00 9.93 252 GLN B N 1
ATOM 4179 C CA . GLN B 1 256 ? 45.656 53.603 56.415 1.00 9.96 252 GLN B CA 1
ATOM 4180 C C . GLN B 1 256 ? 46.437 53.262 55.135 1.00 9.68 252 GLN B C 1
ATOM 4181 O O . GLN B 1 256 ? 46.371 52.132 54.630 1.00 10.09 252 GLN B O 1
ATOM 4187 N N . VAL B 1 257 ? 47.178 54.237 54.612 1.00 9.48 253 VAL B N 1
ATOM 4188 C CA . VAL B 1 257 ? 47.832 54.093 53.320 1.00 9.70 253 VAL B CA 1
ATOM 4189 C C . VAL B 1 257 ? 48.810 52.923 53.326 1.00 9.84 253 VAL B C 1
ATOM 4190 O O . VAL B 1 257 ? 48.924 52.225 52.331 1.00 10.21 253 VAL B O 1
ATOM 4194 N N . THR B 1 258 ? 49.478 52.707 54.460 1.00 9.58 254 THR B N 1
ATOM 4195 C CA . THR B 1 258 ? 50.507 51.644 54.538 1.00 10.49 254 THR B CA 1
ATOM 4196 C C . THR B 1 258 ? 50.055 50.407 55.298 1.00 12.14 254 THR B C 1
ATOM 4197 O O . THR B 1 258 ? 50.827 49.436 55.425 1.00 13.57 254 THR B O 1
ATOM 4201 N N . GLY B 1 259 ? 48.816 50.428 55.784 1.00 11.46 255 GLY B N 1
ATOM 4202 C CA . GLY B 1 259 ? 48.348 49.415 56.731 1.00 12.72 255 GLY B CA 1
ATOM 4203 C C . GLY B 1 259 ? 47.143 48.633 56.258 1.00 12.18 255 GLY B C 1
ATOM 4204 O O . GLY B 1 259 ? 46.522 48.963 55.235 1.00 11.54 255 GLY B O 1
ATOM 4205 N N . ARG B 1 260 ? 46.810 47.596 57.021 1.00 12.30 256 ARG B N 1
ATOM 4206 C CA . ARG B 1 260 ? 45.735 46.652 56.668 1.00 11.91 256 ARG B CA 1
ATOM 4207 C C . ARG B 1 260 ? 44.348 47.292 56.723 1.00 11.50 256 ARG B C 1
ATOM 4208 O O . ARG B 1 260 ? 43.998 47.969 57.710 1.00 11.50 256 ARG B O 1
ATOM 4216 N N . VAL B 1 261 ? 43.537 47.032 55.701 1.00 9.87 257 VAL B N 1
ATOM 4217 C CA . VAL B 1 261 ? 42.120 47.425 55.740 1.00 8.97 257 VAL B CA 1
ATOM 4218 C C . VAL B 1 261 ? 41.367 46.353 56.521 1.00 8.73 257 VAL B C 1
ATOM 4219 O O . VAL B 1 261 ? 41.208 45.213 56.059 1.00 9.52 257 VAL B O 1
ATOM 4223 N N . ARG B 1 262 ? 40.899 46.713 57.711 1.00 7.57 258 ARG B N 1
ATOM 4224 C CA . ARG B 1 262 ? 40.270 45.735 58.586 1.00 8.66 258 ARG B CA 1
ATOM 4225 C C . ARG B 1 262 ? 38.762 45.630 58.336 1.00 9.08 258 ARG B C 1
ATOM 4226 O O . ARG B 1 262 ? 37.949 45.928 59.197 1.00 9.95 258 ARG B O 1
ATOM 4234 N N . TRP B 1 263 ? 38.380 45.187 57.133 1.00 9.12 259 TRP B N 1
ATOM 4235 C CA . TRP B 1 263 ? 36.973 45.260 56.775 1.00 9.32 259 TRP B CA 1
ATOM 4236 C C . TRP B 1 263 ? 36.130 44.194 57.492 1.00 10.18 259 TRP B C 1
ATOM 4237 O O . TRP B 1 263 ? 35.027 44.476 57.951 1.00 10.60 259 TRP B O 1
ATOM 4248 N N . ARG B 1 264 ? 36.652 42.974 57.584 1.00 9.49 260 ARG B N 1
ATOM 4249 C CA . ARG B 1 264 ? 35.935 41.910 58.303 1.00 11.13 260 ARG B CA 1
ATOM 4250 C C . ARG B 1 264 ? 35.593 42.393 59.730 1.00 11.35 260 ARG B C 1
ATOM 4251 O O . ARG B 1 264 ? 34.425 42.329 60.165 1.00 11.19 260 ARG B O 1
ATOM 4259 N N . GLU B 1 265 ? 36.612 42.890 60.431 1.00 11.48 261 GLU B N 1
ATOM 4260 C CA . GLU B 1 265 ? 36.409 43.375 61.799 1.00 11.61 261 GLU B CA 1
ATOM 4261 C C . GLU B 1 265 ? 35.454 44.558 61.879 1.00 11.61 261 GLU B C 1
ATOM 4262 O O . GLU B 1 265 ? 34.721 44.706 62.855 1.00 12.28 261 GLU B O 1
ATOM 4268 N N . THR B 1 266 ? 35.461 45.405 60.847 1.00 10.48 262 THR B N 1
ATOM 4269 C CA . THR B 1 266 ? 34.543 46.542 60.791 1.00 10.17 262 THR B CA 1
ATOM 4270 C C . THR B 1 266 ? 33.090 46.080 60.726 1.00 10.23 262 THR B C 1
ATOM 4271 O O . THR B 1 266 ? 32.238 46.568 61.481 1.00 10.81 262 THR B O 1
ATOM 4275 N N . ILE B 1 267 ? 32.798 45.145 59.826 1.00 10.83 263 ILE B N 1
ATOM 4276 C CA . ILE B 1 267 ? 31.433 44.624 59.716 1.00 10.63 263 ILE B CA 1
ATOM 4277 C C . ILE B 1 267 ? 31.008 43.885 60.994 1.00 12.28 263 ILE B C 1
ATOM 4278 O O . ILE B 1 267 ? 29.875 44.062 61.480 1.00 12.65 263 ILE B O 1
ATOM 4283 N N . GLU B 1 268 ? 31.925 43.109 61.561 1.00 13.34 264 GLU B N 1
ATOM 4284 C CA . GLU B 1 268 ? 31.625 42.448 62.843 1.00 14.34 264 GLU B CA 1
ATOM 4285 C C . GLU B 1 268 ? 31.363 43.463 63.966 1.00 15.11 264 GLU B C 1
ATOM 4286 O O . GLU B 1 268 ? 30.439 43.264 64.767 1.00 15.85 264 GLU B O 1
ATOM 4292 N N . TRP B 1 269 ? 32.162 44.532 64.025 1.00 13.72 265 TRP B N 1
ATOM 4293 C CA . TRP B 1 269 ? 31.998 45.551 65.070 1.00 13.76 265 TRP B CA 1
ATOM 4294 C C . TRP B 1 269 ? 30.629 46.225 64.912 1.00 13.86 265 TRP B C 1
ATOM 4295 O O . TRP B 1 269 ? 29.851 46.327 65.872 1.00 13.59 265 TRP B O 1
ATOM 4306 N N . ILE B 1 270 ? 30.322 46.658 63.689 1.00 12.80 266 ILE B N 1
ATOM 4307 C CA . ILE B 1 270 ? 29.061 47.354 63.428 1.00 13.29 266 ILE B CA 1
ATOM 4308 C C . ILE B 1 270 ? 27.868 46.476 63.838 1.00 14.54 266 ILE B C 1
ATOM 4309 O O . ILE B 1 270 ? 26.947 46.936 64.518 1.00 15.10 266 ILE B O 1
ATOM 4314 N N . SER B 1 271 ? 27.925 45.206 63.440 1.00 15.01 267 SER B N 1
ATOM 4315 C CA . SER B 1 271 ? 26.840 44.245 63.726 1.00 16.77 267 SER B CA 1
ATOM 4316 C C . SER B 1 271 ? 26.652 44.011 65.204 1.00 16.88 267 SER B C 1
ATOM 4317 O O . SER B 1 271 ? 25.527 43.743 65.651 1.00 17.53 267 SER B O 1
ATOM 4320 N N . ALA B 1 272 ? 27.744 44.117 65.960 1.00 16.79 268 ALA B N 1
ATOM 4321 C CA . ALA B 1 272 ? 27.714 43.885 67.405 1.00 17.06 268 ALA B CA 1
ATOM 4322 C C . ALA B 1 272 ? 27.344 45.148 68.181 1.00 17.39 268 ALA B C 1
ATOM 4323 O O . ALA B 1 272 ? 27.222 45.111 69.407 1.00 18.66 268 ALA B O 1
ATOM 4325 N N . ASN B 1 273 ? 27.199 46.274 67.483 1.00 16.71 269 ASN B N 1
ATOM 4326 C CA . ASN B 1 273 ? 26.995 47.552 68.153 1.00 16.78 269 ASN B CA 1
ATOM 4327 C C . ASN B 1 273 ? 25.746 48.278 67.711 1.00 17.12 269 ASN B C 1
ATOM 4328 O O . ASN B 1 273 ? 25.760 49.493 67.506 1.00 18.02 269 ASN B O 1
ATOM 4333 N N . GLY B 1 274 ? 24.660 47.516 67.597 1.00 17.63 270 GLY B N 1
ATOM 4334 C CA . GLY B 1 274 ? 23.312 48.082 67.424 1.00 17.75 270 GLY B CA 1
ATOM 4335 C C . GLY B 1 274 ? 22.834 48.359 66.017 1.00 16.75 270 GLY B C 1
ATOM 4336 O O . GLY B 1 274 ? 21.909 49.143 65.811 1.00 17.48 270 GLY B O 1
ATOM 4337 N N . VAL B 1 275 ? 23.469 47.716 65.045 1.00 16.50 271 VAL B N 1
ATOM 4338 C CA . VAL B 1 275 ? 23.098 47.876 63.646 1.00 16.18 271 VAL B CA 1
ATOM 4339 C C . VAL B 1 275 ? 22.736 46.518 63.081 1.00 16.82 271 VAL B C 1
ATOM 4340 O O . VAL B 1 275 ? 23.509 45.567 63.211 1.00 16.61 271 VAL B O 1
ATOM 4344 N N . ASN B 1 276 ? 21.567 46.448 62.451 1.00 17.75 272 ASN B N 1
ATOM 4345 C CA . ASN B 1 276 ? 21.133 45.251 61.751 1.00 19.15 272 ASN B CA 1
ATOM 4346 C C . ASN B 1 276 ? 20.989 45.404 60.232 1.00 18.24 272 ASN B C 1
ATOM 4347 O O . ASN B 1 276 ? 20.622 44.441 59.532 1.00 19.18 272 ASN B O 1
ATOM 4352 N N . THR B 1 277 ? 21.284 46.598 59.727 1.00 16.46 273 THR B N 1
ATOM 4353 C CA . THR B 1 277 ? 21.084 46.865 58.304 1.00 15.55 273 THR B CA 1
ATOM 4354 C C . THR B 1 277 ? 22.283 47.624 57.730 1.00 14.65 273 THR B C 1
ATOM 4355 O O . THR B 1 277 ? 22.597 48.719 58.178 1.00 13.30 273 THR B O 1
ATOM 4359 N N . LEU B 1 278 ? 22.938 47.016 56.748 1.00 13.41 274 LEU B N 1
ATOM 4360 C CA . LEU B 1 278 ? 24.129 47.630 56.134 1.00 13.32 274 LEU B CA 1
ATOM 4361 C C . LEU B 1 278 ? 23.799 48.037 54.713 1.00 12.90 274 LEU B C 1
ATOM 4362 O O . LEU B 1 278 ? 23.514 47.172 53.871 1.00 13.36 274 LEU B O 1
ATOM 4367 N N . PHE B 1 279 ? 23.873 49.339 54.440 1.00 11.28 275 PHE B N 1
ATOM 4368 C CA . PHE B 1 279 ? 23.638 49.847 53.089 1.00 11.20 275 PHE B CA 1
ATOM 4369 C C . PHE B 1 279 ? 24.972 50.071 52.400 1.00 10.60 275 PHE B C 1
ATOM 4370 O O . PHE B 1 279 ? 25.903 50.602 53.021 1.00 11.37 275 PHE B O 1
ATOM 4378 N N . GLU B 1 280 ? 25.055 49.659 51.135 1.00 9.12 276 GLU B N 1
ATOM 4379 C CA . GLU B 1 280 ? 26.242 49.970 50.313 1.00 8.15 276 GLU B CA 1
ATOM 4380 C C . GLU B 1 280 ? 25.863 51.108 49.352 1.00 8.07 276 GLU B C 1
ATOM 4381 O O . GLU B 1 280 ? 24.991 50.948 48.468 1.00 8.72 276 GLU B O 1
ATOM 4387 N N . ILE B 1 281 ? 26.524 52.255 49.528 1.00 6.68 277 ILE B N 1
ATOM 4388 C CA . ILE B 1 281 ? 26.093 53.487 48.869 1.00 6.90 277 ILE B CA 1
ATOM 4389 C C . ILE B 1 281 ? 26.988 53.746 47.665 1.00 6.67 277 ILE B C 1
ATOM 4390 O O . ILE B 1 281 ? 28.184 54.027 47.831 1.00 8.19 277 ILE B O 1
ATOM 4395 N N . GLY B 1 282 ? 26.417 53.663 46.460 1.00 7.61 278 GLY B N 1
ATOM 4396 C CA . GLY B 1 282 ? 27.165 54.005 45.244 1.00 7.84 278 GLY B CA 1
ATOM 4397 C C . GLY B 1 282 ? 27.193 52.887 44.215 1.00 8.09 278 GLY B C 1
ATOM 4398 O O . GLY B 1 282 ? 26.173 52.235 43.966 1.00 9.04 278 GLY B O 1
ATOM 4399 N N . SER B 1 283 ? 28.369 52.653 43.635 1.00 7.33 279 SER B N 1
ATOM 4400 C CA . SER B 1 283 ? 28.503 51.709 42.505 1.00 7.96 279 SER B CA 1
ATOM 4401 C C . SER B 1 283 ? 28.747 50.275 42.965 1.00 7.94 279 SER B C 1
ATOM 4402 O O . SER B 1 283 ? 29.629 50.025 43.787 1.00 8.28 279 SER B O 1
ATOM 4405 N N . GLY B 1 284 ? 27.966 49.350 42.410 1.00 7.94 280 GLY B N 1
ATOM 4406 C CA . GLY B 1 284 ? 28.272 47.912 42.509 1.00 8.61 280 GLY B CA 1
ATOM 4407 C C . GLY B 1 284 ? 27.721 47.251 43.760 1.00 8.77 280 GLY B C 1
ATOM 4408 O O . GLY B 1 284 ? 27.036 47.900 44.587 1.00 9.93 280 GLY B O 1
ATOM 4409 N N . LYS B 1 285 ? 28.031 45.966 43.896 1.00 8.91 281 LYS B N 1
ATOM 4410 C CA . LYS B 1 285 ? 27.502 45.175 45.010 1.00 9.10 281 LYS B CA 1
ATOM 4411 C C . LYS B 1 285 ? 28.629 44.426 45.708 1.00 8.67 281 LYS B C 1
ATOM 4412 O O . LYS B 1 285 ? 28.394 43.399 46.380 1.00 9.64 281 LYS B O 1
ATOM 4418 N N . VAL B 1 286 ? 29.851 44.945 45.591 1.00 7.31 282 VAL B N 1
ATOM 4419 C CA . VAL B 1 286 ? 31.009 44.257 46.176 1.00 7.62 282 VAL B CA 1
ATOM 4420 C C . VAL B 1 286 ? 30.933 44.176 47.712 1.00 7.72 282 VAL B C 1
ATOM 4421 O O . VAL B 1 286 ? 31.082 43.086 48.293 1.00 8.06 282 VAL B O 1
ATOM 4425 N N . LEU B 1 287 ? 30.676 45.296 48.382 1.00 8.36 283 LEU B N 1
ATOM 4426 C CA . LEU B 1 287 ? 30.628 45.240 49.858 1.00 8.46 283 LEU B CA 1
ATOM 4427 C C . LEU B 1 287 ? 29.443 44.415 50.378 1.00 8.85 283 LEU B C 1
ATOM 4428 O O . LEU B 1 287 ? 29.553 43.765 51.428 1.00 9.68 283 LEU B O 1
ATOM 4433 N N . THR B 1 288 ? 28.326 44.449 49.657 1.00 8.85 284 THR B N 1
ATOM 4434 C CA . THR B 1 288 ? 27.153 43.710 50.044 1.00 9.98 284 THR B CA 1
ATOM 4435 C C . THR B 1 288 ? 27.463 42.231 49.996 1.00 10.51 284 THR B C 1
ATOM 4436 O O . THR B 1 288 ? 27.077 41.492 50.916 1.00 12.39 284 THR B O 1
ATOM 4440 N N . GLY B 1 289 ? 28.188 41.815 48.954 1.00 11.11 285 GLY B N 1
ATOM 4441 C CA . GLY B 1 289 ? 28.667 40.429 48.859 1.00 12.27 285 GLY B CA 1
ATOM 4442 C C . GLY B 1 289 ? 29.515 40.012 50.044 1.00 12.53 285 GLY B C 1
ATOM 4443 O O . GLY B 1 289 ? 29.327 38.915 50.594 1.00 13.45 285 GLY B O 1
ATOM 4444 N N . LEU B 1 290 ? 30.442 40.879 50.457 1.00 11.79 286 LEU B N 1
ATOM 4445 C CA . LEU B 1 290 ? 31.270 40.573 51.626 1.00 11.93 286 LEU B CA 1
ATOM 4446 C C . LEU B 1 290 ? 30.450 40.507 52.915 1.00 12.36 286 LEU B C 1
ATOM 4447 O O . LEU B 1 290 ? 30.656 39.601 53.753 1.00 12.90 286 LEU B O 1
ATOM 4452 N N . ALA B 1 291 ? 29.531 41.455 53.090 1.00 12.05 287 ALA B N 1
ATOM 4453 C CA . ALA B 1 291 ? 28.745 41.529 54.339 1.00 12.36 287 ALA B CA 1
ATOM 4454 C C . ALA B 1 291 ? 27.987 40.225 54.558 1.00 14.39 287 ALA B C 1
ATOM 4455 O O . ALA B 1 291 ? 27.941 39.715 55.680 1.00 15.25 287 ALA B O 1
ATOM 4457 N N . ARG B 1 292 ? 27.408 39.689 53.489 1.00 15.19 288 ARG B N 1
ATOM 4458 C CA . ARG B 1 292 ? 26.584 38.484 53.608 1.00 17.73 288 ARG B CA 1
ATOM 4459 C C . ARG B 1 292 ? 27.411 37.254 53.956 1.00 19.09 288 ARG B C 1
ATOM 4460 O O . ARG B 1 292 ? 26.913 36.325 54.632 1.00 20.20 288 ARG B O 1
ATOM 4468 N N . ARG B 1 293 ? 28.664 37.245 53.512 1.00 18.35 289 ARG B N 1
ATOM 4469 C CA A ARG B 1 293 ? 29.579 36.158 53.857 0.50 19.22 289 ARG B CA 1
ATOM 4470 C CA B ARG B 1 293 ? 29.582 36.163 53.854 0.50 19.20 289 ARG B CA 1
ATOM 4471 C C . ARG B 1 293 ? 30.103 36.300 55.285 1.00 19.26 289 ARG B C 1
ATOM 4472 O O . ARG B 1 293 ? 30.357 35.310 55.950 1.00 20.94 289 ARG B O 1
ATOM 4487 N N . ILE B 1 294 ? 30.242 37.535 55.765 1.00 18.21 290 ILE B N 1
ATOM 4488 C CA . ILE B 1 294 ? 30.732 37.795 57.127 1.00 18.14 290 ILE B CA 1
ATOM 4489 C C . ILE B 1 294 ? 29.664 37.490 58.191 1.00 19.18 290 ILE B C 1
ATOM 4490 O O . ILE B 1 294 ? 29.953 36.893 59.231 1.00 19.11 290 ILE B O 1
ATOM 4495 N N . ASN B 1 295 ? 28.428 37.876 57.911 1.00 19.35 291 ASN B N 1
ATOM 4496 C CA . ASN B 1 295 ? 27.342 37.761 58.889 1.00 21.72 291 ASN B CA 1
ATOM 4497 C C . ASN B 1 295 ? 26.060 37.394 58.169 1.00 22.61 291 ASN B C 1
ATOM 4498 O O . ASN B 1 295 ? 25.507 38.198 57.424 1.00 22.26 291 ASN B O 1
ATOM 4503 N N . LYS B 1 296 ? 25.579 36.174 58.407 1.00 24.83 292 LYS B N 1
ATOM 4504 C CA . LYS B 1 296 ? 24.374 35.668 57.744 1.00 26.17 292 LYS B CA 1
ATOM 4505 C C . LYS B 1 296 ? 23.075 36.318 58.230 1.00 26.95 292 LYS B C 1
ATOM 4506 O O . LYS B 1 296 ? 22.047 36.207 57.560 1.00 28.85 292 LYS B O 1
ATOM 4508 N N . ASP B 1 297 ? 23.101 36.994 59.376 1.00 27.09 293 ASP B N 1
ATOM 4509 C CA . ASP B 1 297 ? 21.864 37.525 59.967 1.00 27.44 293 ASP B CA 1
ATOM 4510 C C . ASP B 1 297 ? 21.550 38.977 59.608 1.00 26.42 293 ASP B C 1
ATOM 4511 O O . ASP B 1 297 ? 20.400 39.394 59.696 1.00 26.70 293 ASP B O 1
ATOM 4516 N N . ILE B 1 298 ? 22.565 39.764 59.244 1.00 24.60 294 ILE B N 1
ATOM 4517 C CA . ILE B 1 298 ? 22.326 41.178 58.938 1.00 23.43 294 ILE B CA 1
ATOM 4518 C C . ILE B 1 298 ? 21.637 41.305 57.582 1.00 21.75 294 ILE B C 1
ATOM 4519 O O . ILE B 1 298 ? 21.765 40.421 56.722 1.00 22.53 294 ILE B O 1
ATOM 4524 N N . LYS B 1 299 ? 20.885 42.385 57.406 1.00 19.63 295 LYS B N 1
ATOM 4525 C CA . LYS B 1 299 ? 20.301 42.710 56.116 1.00 18.08 295 LYS B CA 1
ATOM 4526 C C . LYS B 1 299 ? 21.301 43.631 55.417 1.00 16.94 295 LYS B C 1
ATOM 4527 O O . LYS B 1 299 ? 21.685 44.663 55.956 1.00 17.01 295 LYS B O 1
ATOM 4529 N N . ALA B 1 300 ? 21.728 43.233 54.234 1.00 15.43 296 ALA B N 1
ATOM 4530 C CA . ALA B 1 300 ? 22.684 44.011 53.469 1.00 14.91 296 ALA B CA 1
ATOM 4531 C C . ALA B 1 300 ? 22.049 44.395 52.134 1.00 14.75 296 ALA B C 1
ATOM 4532 O O . ALA B 1 300 ? 21.583 43.518 51.375 1.00 15.11 296 ALA B O 1
ATOM 4534 N N . LEU B 1 301 ? 21.994 45.705 51.864 1.00 13.90 297 LEU B N 1
ATOM 4535 C CA . LEU B 1 301 ? 21.279 46.243 50.704 1.00 13.08 297 LEU B CA 1
ATOM 4536 C C . LEU B 1 301 ? 22.173 47.174 49.896 1.00 11.48 297 LEU B C 1
ATOM 4537 O O . LEU B 1 301 ? 22.926 47.940 50.469 1.00 11.09 297 LEU B O 1
ATOM 4542 N N . THR B 1 302 ? 22.050 47.120 48.572 1.00 10.76 298 THR B N 1
ATOM 4543 C CA . THR B 1 302 ? 22.749 48.020 47.654 1.00 9.60 298 THR B CA 1
ATOM 4544 C C . THR B 1 302 ? 21.897 49.245 47.389 1.00 9.21 298 THR B C 1
ATOM 4545 O O . THR B 1 302 ? 20.664 49.166 47.297 1.00 10.38 298 THR B O 1
ATOM 4549 N N . VAL B 1 303 ? 22.561 50.390 47.268 1.00 8.38 299 VAL B N 1
ATOM 4550 C CA . VAL B 1 303 ? 21.868 51.649 46.987 1.00 8.80 299 VAL B CA 1
ATOM 4551 C C . VAL B 1 303 ? 22.593 52.385 45.870 1.00 9.24 299 VAL B C 1
ATOM 4552 O O . VAL B 1 303 ? 23.498 53.220 46.107 1.00 9.02 299 VAL B O 1
ATOM 4556 N N . GLY B 1 304 ? 22.188 52.071 44.648 1.00 9.36 300 GLY B N 1
ATOM 4557 C CA . GLY B 1 304 ? 22.795 52.657 43.453 1.00 10.44 300 GLY B CA 1
ATOM 4558 C C . GLY B 1 304 ? 21.787 53.161 42.444 1.00 11.96 300 GLY B C 1
ATOM 4559 O O . GLY B 1 304 ? 22.105 54.059 41.673 1.00 15.12 300 GLY B O 1
ATOM 4560 N N . THR B 1 305 ? 20.567 52.628 42.440 1.00 11.55 301 THR B N 1
ATOM 4561 C CA . THR B 1 305 ? 19.575 53.071 41.454 1.00 12.15 301 THR B CA 1
ATOM 4562 C C . THR B 1 305 ? 18.473 53.859 42.155 1.00 11.49 301 THR B C 1
ATOM 4563 O O . THR B 1 305 ? 18.353 53.812 43.383 1.00 11.92 301 THR B O 1
ATOM 4567 N N . ALA B 1 306 ? 17.661 54.547 41.357 1.00 12.11 302 ALA B N 1
ATOM 4568 C CA . ALA B 1 306 ? 16.483 55.249 41.869 1.00 12.27 302 ALA B CA 1
ATOM 4569 C C . ALA B 1 306 ? 15.587 54.300 42.699 1.00 12.61 302 ALA B C 1
ATOM 4570 O O . ALA B 1 306 ? 15.110 54.671 43.792 1.00 12.81 302 ALA B O 1
ATOM 4572 N N . GLU B 1 307 ? 15.391 53.075 42.201 1.00 13.13 303 GLU B N 1
ATOM 4573 C CA . GLU B 1 307 ? 14.512 52.124 42.872 1.00 13.87 303 GLU B CA 1
ATOM 4574 C C . GLU B 1 307 ? 15.100 51.706 44.222 1.00 13.28 303 GLU B C 1
ATOM 4575 O O . GLU B 1 307 ? 14.382 51.591 45.229 1.00 12.96 303 GLU B O 1
ATOM 4581 N N . GLU B 1 308 ? 16.420 51.484 44.246 1.00 12.45 304 GLU B N 1
ATOM 4582 C CA . GLU B 1 308 ? 17.077 51.116 45.495 1.00 11.26 304 GLU B CA 1
ATOM 4583 C C . GLU B 1 308 ? 17.089 52.266 46.495 1.00 11.43 304 GLU B C 1
ATOM 4584 O O . GLU B 1 308 ? 17.053 52.028 47.703 1.00 11.63 304 GLU B O 1
ATOM 4590 N N . ILE B 1 309 ? 17.207 53.499 45.995 1.00 10.41 305 ILE B N 1
ATOM 4591 C CA . ILE B 1 309 ? 17.120 54.691 46.855 1.00 11.23 305 ILE B CA 1
ATOM 4592 C C . ILE B 1 309 ? 15.741 54.743 47.545 1.00 12.45 305 ILE B C 1
ATOM 4593 O O . ILE B 1 309 ? 15.635 54.932 48.767 1.00 12.53 305 ILE B O 1
ATOM 4598 N N . GLU B 1 310 ? 14.698 54.551 46.748 1.00 13.40 306 GLU B N 1
ATOM 4599 C CA A GLU B 1 310 ? 13.328 54.517 47.250 0.50 14.80 306 GLU B CA 1
ATOM 4600 C CA B GLU B 1 310 ? 13.342 54.549 47.306 0.50 14.93 306 GLU B CA 1
ATOM 4601 C C . GLU B 1 310 ? 13.179 53.436 48.333 1.00 14.99 306 GLU B C 1
ATOM 4602 O O . GLU B 1 310 ? 12.653 53.675 49.429 1.00 15.51 306 GLU B O 1
ATOM 4613 N N . ALA B 1 311 ? 13.668 52.234 48.030 1.00 14.40 307 ALA B N 1
ATOM 4614 C CA . ALA B 1 311 ? 13.581 51.152 48.994 1.00 13.78 307 ALA B CA 1
ATOM 4615 C C . ALA B 1 311 ? 14.355 51.470 50.260 1.00 14.26 307 ALA B C 1
ATOM 4616 O O . ALA B 1 311 ? 13.874 51.190 51.357 1.00 14.32 307 ALA B O 1
ATOM 4618 N N . ALA B 1 312 ? 15.551 52.065 50.121 1.00 12.82 308 ALA B N 1
ATOM 4619 C CA . ALA B 1 312 ? 16.364 52.374 51.288 1.00 13.24 308 ALA B CA 1
ATOM 4620 C C . ALA B 1 312 ? 15.682 53.409 52.161 1.00 13.65 308 ALA B C 1
ATOM 4621 O O . ALA B 1 312 ? 15.694 53.307 53.383 1.00 14.74 308 ALA B O 1
ATOM 4623 N N . LEU B 1 313 ? 15.073 54.399 51.537 1.00 14.37 309 LEU B N 1
ATOM 4624 C CA . LEU B 1 313 ? 14.414 55.457 52.297 1.00 15.83 309 LEU B CA 1
ATOM 4625 C C . LEU B 1 313 ? 13.228 54.865 53.071 1.00 17.33 309 LEU B C 1
ATOM 4626 O O . LEU B 1 313 ? 12.956 55.279 54.203 1.00 18.39 309 LEU B O 1
ATOM 4631 N N . ARG B 1 314 ? 12.569 53.873 52.462 1.00 18.04 310 ARG B N 1
ATOM 4632 C CA A ARG B 1 314 ? 11.447 53.185 53.114 0.70 19.24 310 ARG B CA 1
ATOM 4633 C CA B ARG B 1 314 ? 11.454 53.167 53.089 0.30 18.93 310 ARG B CA 1
ATOM 4634 C C . ARG B 1 314 ? 11.947 52.417 54.331 1.00 19.28 310 ARG B C 1
ATOM 4635 O O . ARG B 1 314 ? 11.358 52.508 55.416 1.00 20.39 310 ARG B O 1
ATOM 4650 N N . VAL B 1 315 ? 13.035 51.667 54.164 1.00 19.15 311 VAL B N 1
ATOM 4651 C CA . VAL B 1 315 ? 13.593 50.861 55.245 1.00 19.57 311 VAL B CA 1
ATOM 4652 C C . VAL B 1 315 ? 14.044 51.759 56.397 1.00 20.50 311 VAL B C 1
ATOM 4653 O O . VAL B 1 315 ? 13.877 51.407 57.575 1.00 21.89 311 VAL B O 1
ATOM 4657 N N . LEU B 1 316 ? 14.592 52.929 56.059 1.00 20.66 312 LEU B N 1
ATOM 4658 C CA . LEU B 1 316 ? 15.057 53.889 57.053 1.00 21.41 312 LEU B CA 1
ATOM 4659 C C . LEU B 1 316 ? 13.913 54.659 57.723 1.00 23.30 312 LEU B C 1
ATOM 4660 O O . LEU B 1 316 ? 14.142 55.386 58.682 1.00 24.36 312 LEU B O 1
ATOM 4665 N N . GLY B 1 317 ? 12.694 54.505 57.215 1.00 25.47 313 GLY B N 1
ATOM 4666 C CA . GLY B 1 317 ? 11.521 55.202 57.785 1.00 28.06 313 GLY B CA 1
ATOM 4667 C C . GLY B 1 317 ? 11.548 56.712 57.581 1.00 29.65 313 GLY B C 1
ATOM 4668 O O . GLY B 1 317 ? 11.142 57.478 58.465 1.00 31.11 313 GLY B O 1
ATOM 4669 N N . VAL B 1 318 ? 12.014 57.144 56.412 1.00 30.10 314 VAL B N 1
ATOM 4670 C CA . VAL B 1 318 ? 12.074 58.567 56.056 1.00 31.00 314 VAL B CA 1
ATOM 4671 C C . VAL B 1 318 ? 10.681 59.154 55.795 1.00 32.20 314 VAL B C 1
ATOM 4672 O O . VAL B 1 318 ? 9.842 58.559 55.099 1.00 32.97 314 VAL B O 1
#

Nearest PDB structures (foldseek):
  3qat-assembly1_A  TM=1.003E+00  e=2.147E-59  Bartonella henselae str. Houston-1
  3tqe-assembly1_A  TM=9.768E-01  e=1.643E-34  Coxiella burnetii
  2g2y-assembly1_A  TM=9.766E-01  e=6.292E-34  Escherichia coli K-12
  3ezo-assembly1_A  TM=9.740E-01  e=4.559E-34  Burkholderia pseudomallei 1710b
  3h0p-assembly1_A  TM=9.693E-01  e=9.222E-33  Salmonella enterica subsp. enterica serovar Typhimurium

Radius of gyration: 24.19 Å; Cα contacts (8 Å, |Δi|>4): 1511; chains: 2; bounding box: 54×50×66 Å

CATH classification: 3.40.366.10 (+1 more: 3.30.70.250)

B-factor: mean 15.67, std 7.31, range [4.13, 48.85]

Solvent-accessible surface area: 23072 Å² total; per-residue (Å²): 169,24,6,0,0,4,0,1,6,79,17,5,15,53,43,27,14,14,81,96,8,8,113,89,49,74,7,0,92,94,0,7,98,64,2,15,107,6,23,108,65,142,0,12,64,3,1,36,109,3,51,19,69,0,2,53,35,7,18,13,0,3,0,0,2,0,0,6,1,5,0,0,0,80,1,0,67,132,73,46,9,64,5,112,164,75,4,93,13,0,0,0,22,14,2,0,2,2,0,0,0,10,8,0,45,4,7,62,6,29,32,0,0,114,5,0,40,70,4,0,78,18,3,73,82,20,28,59,74,22,97,3,2,15,0,8,3,44,46,16,89,34,66,58,0,97,91,1,18,70,89,4,66,112,58,14,64,7,58,14,0,16,6,13,2,35,38,43,5,24,0,0,0,69,28,61,0,0,87,48,0,20,103,22,0,69,137,79,48,17,179,41,26,31,46,10,37,56,24,23,0,38,9,0,48,45,0,88,72,0,2,80,35,0,30,102,16,0,128,120,21,126,74,88,46,10,81,9,34,2,0,1,0,35,22,13,80,56,8,50,75,31,132,101,1,18,50,7,3,30,80,2,0,30,23,68,0,60,0,71,42,0,2,75,61,0,18,82,53,28,0,51,12,5,0,3,0,3,7,28,145,53,7,6,34,11,3,138,135,29,40,100,142,21,48,4,62,28,0,28,68,17,127,53,0,82,32,2,10,174,82,17,52,83,60,8,0,0,4,0,2,5,81,17,5,16,54,38,28,14,16,84,92,6,8,112,90,46,72,8,0,92,94,0,6,97,65,2,14,107,7,22,106,63,140,0,13,63,4,1,33,103,3,49,17,68,0,2,53,33,9,18,12,0,4,0,0,1,0,0,6,1,5,0,0,1,80,1,0,67,129,79,44,8,62,9,103,164,77,3,96,14,0,0,0,22,15,3,0,3,2,0,0,0,10,10,2,46,3,6,61,8,30,26,0,0,113,1,0,42,70,4,0,78,18,3,68,83,20,28,71,62,21,111,2,2,14,0,10,3,50,47,11,85,26,71,59,0,88,96,1,20,71,86,4,65,114,52,16,69,6,56,14,0,17,3,13,2,33,33,44,3,26,0,0,0,73,28,58,0,0,105,57,0,22,54,19,0,64,151,106,55,15,87,58,22,27,45,11,45,42,27,25,1,42,10,0,48,38,0,86,70,0,2,73,30,0,99,86,9,1,140,115,24,129,85,85,49,10,90,10,34,1,0,2,0,35,22,10,76,52,5,54,70,32,138,107,1,24,53,12,3,26,83,2,0,31,22,68,0,58,0,74,42,0,2,78,59,0,28,83,56,50,6,95,16,5,0,2,0,3,7,28,151,58,6,6,33,12,3,140,141,30,37,100,140,18,48,4,62,31,0,26,67,8,117,56,0,94,45,2,16,176,62,17,51,88

InterPro domains:
  IPR001227 Acyl transferase domain superfamily [G3DSA:3.40.366.10] (5-288)
  IPR004410 Malonyl CoA-acyl carrier protein transacylase, FabD-type [TIGR00128] (3-293)
  IPR014043 Acyl transferase domain [PF00698] (5-284)
  IPR014043 Acyl transferase domain [SM00827] (6-304)
  IPR016035 Acyl transferase/acyl hydrolase/lysophospholipase [SSF52151] (4-311)
  IPR016036 Malonyl-CoA ACP transacylase, ACP-binding [SSF55048] (130-199)
  IPR024925 Malonyl CoA-acyl carrier protein transacylase [PIRSF000446] (3-312)
  IPR050858 Malonyl CoA-ACP Transacylase/Polyketide Synthase FabD [PTHR42681] (3-309)

Secondary structure (DSSP, 8-state):
-EEEEEE--TT---TTTTHHHHHH-HHHHHHHHHHHHHHTS-HHHHHHH--HHHHHSHHHHHHHHHHHHHHHHHHHHHTT--HHHH-SEEEESTTHHHHHHHHTTSS-HHHHHHHHHHHHHHHHHSS-TTSEEEEEEES--HHHHHHHHHHTTTT--EEEEEEEETTEEEEEEEHHHHHHHHHHHHHTT-SEEEEETTS--TTSGGGHHHHHHHHHHHHHS-----SS-EE-TTT-SEE--HHHHHHHHHHHHHS-EEHHHHHHHHHHTTEEEEEEESS-SHHHHHHHHH-SSSEEEEE-SHHHHHHHHHHHT-/-EEEEE--TT---TTTTHHHHHH-HHHHHHHHHHHHHHTS-HHHHHHH--HHHHHSHHHHHHHHHHHHHHHHHHHHHTT--HHHH-SEEEESTTHHHHHHHHTTSS-HHHHHHHHHHHHHHHHHSS-TTTEEEEEEES--HHHHHHHHHHTTTT--EEEEEEEETTEEEEEEEHHHHHHHHHHHHHTT-SEEEEETTS--TTSGGGHHHHHHHHHHHHHS-----SS-EE-TTT-SEE--HHHHHHHHHHHHHS-EEHHHHHHHHHHTT--EEEEESS-SHHHHHHHHH-SSSEEEEE-SHHHHHHHHHHTT-

Organism: Bartonella henselae (strain ATCC 49882 / DSM 28221 / CCUG 30454 / Houston 1) (NCBI:txid283166)

Foldseek 3Di:
DAEEEEEEDQPQADAQFLVVLLVVDVLLVVLQVLLCVLVVHNLVCCRHPNPPVVCNQQLNVLLSSLSQLSSLLRVLVVVPDDCLVQHAEYEYFQSRLLSRQCSLPFAPSSLNSVLSNLLSVLLVVLDDWQFKWKKKFADDDPVVLVVLQVVLPVVHGKAFAEDQALRITMMMGTQVSLVVSLVVRVVVPIPDIGIGRGDRRWQAPSSLSSLVSLLVSLVPGGTAFGSHFYCAQVRSDGDGDSVVVSVSSSNSRNHYRHNLSNLVSCVPPPHQEYEYGGGDCVSVVSSCNSDVRGHYAYRRDPVSSVVVCVVSVD/DEEEEEEAQPQADAQFLVVLVVVDVLLVVLQVLLCVLVVHNLVCCSHPNPPVRCNQQLNVLLSSLSQLSSLLRVLVVVPDDCLVQHAEYEYFQSRLLSRQCSLPFAPSSLNSVLSNLLSVLLVVLDPFQQKWKKKFADDAPVRLVVLQVVLPVVHGKAFAERLALRITMIMGGQRSLVVSLVVRVVVPIPDMGIGRGDRRWQAPSSLRSLVSLLVSLVPGGTAFGSHFYCQQVNRDGDGDSVVVSVSSSNSRHHYRHNLSNLVSCVVPPHQEYEYGGGDCVSVVSSCSSDVRGHYAYRRDPVSSVVVCVVSVD

Sequence (627 aa):
MGAAFTFPGQGSQLIIGMGKVLTEQFVAARMVFEEVDDALSEEKLSDIIFEEGPADVLTLTANAQPALMAVSMAVIRVMEQLGLNVEKKVKFVAGHSLGEYSALCAAGTFSLTDTARLLRIRGNAMQAAVAVGEEGSMAALIGLDEKDVEEICEIVAEEGLCQIANDNGGGQIVISSGEAKAVETAVEVASSQKGAKKRAVLLPVSAPFHSALMQPAANAMKNALLTTVNKTTAPIVPLIANVSVIPESDDPEERIVSSLLVQQVTGRRVRWRETIEWISANGVNTLFEIGSGKVLTGLARRINKDIKALTVGTAEEIEAALRVLGVGAAFTFPGQGSQLIGMGKVLTEQFVAARRMVFEEVDDALSEEKLSDIIFEEGPADVLTLTANAQPALMAVSMAVIRVMEQLGLNVEKKVKFVAGHSLGEYSALCAAGTFSLTDTARLLRIRGNAMQAAVAVGEGSMAALIGLDEKDVEEICEIVAEEGLCQIANDNGGGQIVISGEAKAVETAVEVASSQKGAKRAVLLPVSAPFHSALMQPAANAMKNALLTTVNKTAPIVPLIANVSVIPESDPEERIVVSLLVQQVTGRVRWRETIEWISANGVNTLFEIGSGKVLTGLARRRINKDIKALTVGTAEEIEEAALRRVLGV